Protein AF-A0A3G5UJP7-F1 (afdb_monomer_lite)

Foldseek 3Di:
DFLPPPDPDLDQLLVLLVVLLVVLVVQAPPQASVLLLVVLLVVLCVVLVVLCVVLVVLVVCCVPQAVVCLLAPPALVSNVVNLVSVCVSPPLVVVVVSVCVVLCPPCLLVVLVVLLVQLLVADLSVLSVVQDDDPDVVVVLSVSLCVLCVQLVVLSVQLVVLVVVLVVLLVVVPVVDDPVVSVVLSSQLSVQSNVDSPDDDCCVVCVVVHDPSSSVNVVSSVSSVVSVVSNSVSCVVSSVSSSSSSSSSSSRSVSVSQSSSQVVQVVVQKGWDHADSVNSDTDMAGDPVVLVVLLVVLVVLLVVLLVCVVVVVLVVSLVSLVVQLVVCVVDVNQQQRAHPPQAGSNRSSLQSNLSSLLSVLVVVVVPPLVSSLVSVLVSLVPRQADDAQVSCVVSVHDGPLLSLLVSCLSCVVPPVSLVSLLVSVVSHVVCVVVVVHHGPRDDPDCDLSNLVSQLSQVCCCPVVVDHDPSCVVCVPPDRDLVSLVVSLVSSCVRRHDDPSNVSSVVVNVVVVVVVVVVVVVVVVVVVVPDPVCVPVVVVVVVVVVVVVVVVVVVVVPDDDDPDDDPDDDDDDDDDDDDDDDDDDDDDDDFDWDPDPDDDDDPDFPDAQADTGPVSVLVQVQCCLPPVGNRPDHPVQAFDFPVVCCVVRNAFPDWADFPDPPPQFFGWTHHHQKIFTDDPGGGFKIKGFDWAFLVVVCVRHNQAPDWDQDPVATWRWHDDVQKIKTFHDDPRIGTMIMIGGDD

pLDDT: mean 77.16, std 19.23, range [21.34, 97.5]

Structure (mmCIF, N/CA/C/O backbone):
data_AF-A0A3G5UJP7-F1
#
_entry.id   AF-A0A3G5UJP7-F1
#
loop_
_atom_site.group_PDB
_atom_site.id
_atom_site.type_symbol
_atom_site.label_atom_id
_atom_site.label_alt_id
_atom_site.label_comp_id
_atom_site.label_asym_id
_atom_site.label_entity_id
_atom_site.label_seq_id
_atom_site.pdbx_PDB_ins_code
_atom_site.Cartn_x
_atom_site.Cartn_y
_atom_site.Cartn_z
_atom_site.occupancy
_atom_site.B_iso_or_equiv
_atom_site.auth_seq_id
_atom_site.auth_comp_id
_atom_site.auth_asym_id
_atom_site.auth_atom_id
_atom_site.pdbx_PDB_model_num
ATOM 1 N N . MET A 1 1 ? -9.154 10.946 -21.860 1.00 36.97 1 MET A N 1
ATOM 2 C CA . MET A 1 1 ? -8.389 12.064 -22.450 1.00 36.97 1 MET A CA 1
ATOM 3 C C . MET A 1 1 ? -6.929 11.775 -22.197 1.00 36.97 1 MET A C 1
ATOM 5 O O . MET A 1 1 ? -6.575 11.535 -21.051 1.00 36.97 1 MET A O 1
ATOM 9 N N . SER A 1 2 ? -6.155 11.665 -23.269 1.00 40.59 2 SER A N 1
ATOM 10 C CA . SER A 1 2 ? -4.794 11.137 -23.263 1.00 40.59 2 SER A CA 1
ATOM 11 C C . SER A 1 2 ? -3.835 12.042 -22.479 1.00 40.59 2 SER A C 1
ATOM 13 O O . SER A 1 2 ? -3.709 13.218 -22.797 1.00 40.59 2 SER A O 1
ATOM 15 N N . TYR A 1 3 ? -3.164 11.484 -21.466 1.00 52.25 3 TYR A N 1
ATOM 16 C CA . TYR A 1 3 ? -1.983 12.086 -20.825 1.00 52.25 3 TYR A CA 1
ATOM 17 C C . TYR A 1 3 ? -0.753 12.060 -21.745 1.00 52.25 3 TYR A C 1
ATOM 19 O O . TYR A 1 3 ? 0.245 12.724 -21.491 1.00 52.25 3 TYR A O 1
ATOM 27 N N . ILE A 1 4 ? -0.841 11.305 -22.840 1.00 52.66 4 ILE A N 1
ATOM 28 C CA . ILE A 1 4 ? 0.135 11.327 -23.916 1.00 52.66 4 ILE A CA 1
ATOM 29 C C . ILE A 1 4 ? -0.215 12.549 -24.757 1.00 52.66 4 ILE A C 1
ATOM 31 O O . ILE A 1 4 ? -1.255 12.554 -25.426 1.00 52.66 4 ILE A O 1
ATOM 35 N N . LYS A 1 5 ? 0.618 13.591 -24.691 1.00 50.56 5 LYS A N 1
ATOM 36 C CA . LYS A 1 5 ? 0.538 14.703 -25.637 1.00 50.56 5 LYS A CA 1
ATOM 37 C C . LYS A 1 5 ? 0.685 14.122 -27.042 1.00 50.56 5 LYS A C 1
ATOM 39 O O . LYS A 1 5 ? 1.743 13.622 -27.410 1.00 50.56 5 LYS A O 1
ATOM 44 N N . GLU A 1 6 ? -0.378 14.186 -27.833 1.00 42.09 6 GLU A N 1
ATOM 45 C CA . GLU A 1 6 ? -0.296 14.015 -29.281 1.00 42.09 6 GLU A CA 1
ATOM 46 C C . GLU A 1 6 ? 0.329 15.285 -29.864 1.00 42.09 6 GLU A C 1
ATOM 48 O O . GLU A 1 6 ? -0.360 16.146 -30.400 1.00 42.09 6 GLU A O 1
ATOM 53 N N . LYS A 1 7 ? 1.638 15.459 -29.675 1.00 43.03 7 LYS A N 1
ATOM 54 C CA . LYS A 1 7 ? 2.409 16.445 -30.430 1.00 43.03 7 LYS A CA 1
ATOM 55 C C . LYS A 1 7 ? 3.113 15.735 -31.584 1.00 43.03 7 LYS A C 1
ATOM 57 O O . LYS A 1 7 ? 3.633 14.635 -31.422 1.00 43.03 7 LYS A O 1
ATOM 62 N N . GLU A 1 8 ? 3.062 16.357 -32.759 1.00 39.47 8 GLU A N 1
ATOM 63 C CA . GLU A 1 8 ? 3.557 15.824 -34.037 1.00 39.47 8 GLU A CA 1
ATOM 64 C C . GLU A 1 8 ? 5.088 15.890 -34.193 1.00 39.47 8 GLU A C 1
ATOM 66 O O . GLU A 1 8 ? 5.622 15.351 -35.159 1.00 39.47 8 GLU A O 1
ATOM 71 N N . GLN A 1 9 ? 5.815 16.505 -33.253 1.00 40.78 9 GLN A N 1
ATOM 72 C CA . GLN A 1 9 ? 7.279 16.554 -33.261 1.00 40.78 9 GLN A CA 1
ATOM 73 C C . GLN A 1 9 ? 7.888 15.679 -32.165 1.00 40.78 9 GLN A C 1
ATOM 75 O O . GLN A 1 9 ? 7.304 15.489 -31.100 1.00 40.78 9 GLN A O 1
ATOM 80 N N . ALA A 1 10 ? 9.068 15.130 -32.471 1.00 46.03 10 ALA A N 1
ATOM 81 C CA . ALA A 1 10 ? 9.888 14.336 -31.567 1.00 46.03 10 ALA A CA 1
ATOM 82 C C . ALA A 1 10 ? 10.402 15.214 -30.414 1.00 46.03 10 ALA A C 1
ATOM 84 O O . ALA A 1 10 ? 11.519 15.724 -30.457 1.00 46.03 10 ALA A O 1
ATOM 85 N N . ASP A 1 11 ? 9.560 15.423 -29.405 1.00 58.44 11 ASP A N 1
ATOM 86 C CA . ASP A 1 11 ? 9.975 16.048 -28.156 1.00 58.44 11 ASP A CA 1
ATOM 87 C C . ASP A 1 11 ? 11.022 15.143 -27.480 1.00 58.44 11 ASP A C 1
ATOM 89 O O . ASP A 1 11 ? 10.923 13.910 -27.495 1.00 58.44 11 ASP A O 1
ATOM 93 N N . ASN A 1 12 ? 12.048 15.763 -26.897 1.00 76.31 12 ASN A N 1
ATOM 94 C CA . ASN A 1 12 ? 13.096 15.077 -26.150 1.00 76.31 12 ASN A CA 1
ATOM 95 C C . ASN A 1 12 ? 12.452 14.183 -25.063 1.00 76.31 12 ASN A C 1
ATOM 97 O O . ASN A 1 12 ? 11.750 14.715 -24.197 1.00 76.31 12 ASN A O 1
ATOM 101 N N . PRO A 1 13 ? 12.686 12.852 -25.051 1.00 75.88 13 PRO A N 1
ATOM 102 C CA . PRO A 1 13 ? 12.074 11.942 -24.079 1.00 75.88 13 PRO A CA 1
ATOM 103 C C . PRO A 1 13 ? 12.293 12.354 -22.620 1.00 75.88 13 PRO A C 1
ATOM 105 O O . PRO A 1 13 ? 11.425 12.127 -21.778 1.00 75.88 13 PRO A O 1
ATOM 108 N N . VAL A 1 14 ? 13.430 12.994 -22.324 1.00 84.62 14 VAL A N 1
ATOM 109 C CA . VAL A 1 14 ? 13.750 13.527 -20.992 1.00 84.62 14 VAL A CA 1
ATOM 110 C C . VAL A 1 14 ? 12.795 14.658 -20.614 1.00 84.62 14 VAL A C 1
ATOM 112 O O . VAL A 1 14 ? 12.270 14.683 -19.504 1.00 84.62 14 VAL A O 1
ATOM 115 N N . GLU A 1 15 ? 12.534 15.581 -21.537 1.00 86.06 15 GLU A N 1
ATOM 116 C CA . GLU A 1 15 ? 11.641 16.716 -21.305 1.00 86.06 15 GLU A CA 1
ATOM 117 C C . GLU A 1 15 ? 10.196 16.245 -21.112 1.00 86.06 15 GLU A C 1
ATOM 119 O O . GLU A 1 15 ? 9.539 16.643 -20.148 1.00 86.06 15 GLU A O 1
ATOM 124 N N . LEU A 1 16 ? 9.735 15.316 -21.957 1.00 83.38 16 LEU A N 1
ATOM 125 C CA . LEU A 1 16 ? 8.418 14.690 -21.823 1.00 83.38 16 LEU A CA 1
ATOM 126 C C . LEU A 1 16 ? 8.251 13.975 -20.478 1.00 83.38 16 LEU A C 1
ATOM 128 O O . LEU A 1 16 ? 7.204 14.098 -19.832 1.00 83.38 16 LEU A O 1
ATOM 132 N N . TYR A 1 17 ? 9.276 13.238 -20.043 1.00 88.12 17 TYR A N 1
ATOM 133 C CA . TYR A 1 17 ? 9.275 12.558 -18.752 1.00 88.12 17 TYR A CA 1
ATOM 134 C C . TYR A 1 17 ? 9.168 13.554 -17.591 1.00 88.12 17 TYR A C 1
ATOM 136 O O . TYR A 1 17 ? 8.266 13.431 -16.759 1.00 88.12 17 TYR A O 1
ATOM 144 N N . LEU A 1 18 ? 10.030 14.575 -17.568 1.00 89.56 18 LEU A N 1
ATOM 145 C CA . LEU A 1 18 ? 10.060 15.588 -16.510 1.00 89.56 18 LEU A CA 1
ATOM 146 C C . LEU A 1 18 ? 8.768 16.410 -16.451 1.00 89.56 18 LEU A C 1
ATOM 148 O O . LEU A 1 18 ? 8.257 16.673 -15.360 1.00 89.56 18 LEU A O 1
ATOM 152 N N . GLU A 1 19 ? 8.205 16.786 -17.600 1.00 87.94 19 GLU A N 1
ATOM 153 C CA . GLU A 1 19 ? 6.938 17.515 -17.645 1.00 87.94 19 GLU A CA 1
ATOM 154 C C . GLU A 1 19 ? 5.785 16.655 -17.111 1.00 87.94 19 GLU A C 1
ATOM 156 O O . GLU A 1 19 ? 4.976 17.118 -16.304 1.00 87.94 19 GLU A O 1
ATOM 161 N N . THR A 1 20 ? 5.729 15.384 -17.512 1.00 86.75 20 THR A N 1
ATOM 162 C CA . THR A 1 20 ? 4.691 14.450 -17.050 1.00 86.75 20 THR A CA 1
ATOM 163 C C . THR A 1 20 ? 4.806 14.200 -15.551 1.00 86.75 20 THR A C 1
ATOM 165 O O . THR A 1 20 ? 3.795 14.224 -14.847 1.00 86.75 20 THR A O 1
ATOM 168 N N . LYS A 1 21 ? 6.034 14.036 -15.045 1.00 91.06 21 LYS A N 1
ATOM 169 C CA . LYS A 1 21 ? 6.319 13.940 -13.611 1.00 91.06 21 LYS A CA 1
ATOM 170 C C . LYS A 1 21 ? 5.819 15.182 -12.878 1.00 91.06 21 LYS A C 1
ATOM 172 O O . LYS A 1 21 ? 5.058 15.059 -11.925 1.00 91.06 21 LYS A O 1
ATOM 177 N N . LYS A 1 22 ? 6.149 16.386 -13.351 1.00 90.62 22 LYS A N 1
ATOM 178 C CA . LYS A 1 22 ? 5.660 17.634 -12.744 1.00 90.62 22 LYS A CA 1
ATOM 179 C C . LYS A 1 22 ? 4.128 17.677 -12.674 1.00 90.62 22 LYS A C 1
ATOM 181 O O . LYS A 1 22 ? 3.570 17.927 -11.608 1.00 90.62 22 LYS A O 1
ATOM 186 N N . GLN A 1 23 ? 3.444 17.358 -13.773 1.00 88.44 23 GLN A N 1
ATOM 187 C CA . GLN A 1 23 ? 1.977 17.328 -13.812 1.00 88.44 23 GLN A CA 1
ATOM 188 C C . GLN A 1 23 ? 1.370 16.288 -12.859 1.00 88.44 23 GLN A C 1
ATOM 190 O O . GLN A 1 23 ? 0.260 16.489 -12.363 1.00 88.44 23 GLN A O 1
ATOM 195 N N . LEU A 1 24 ? 2.066 15.174 -12.615 1.00 92.69 24 LEU A N 1
ATOM 196 C CA . LEU A 1 24 ? 1.650 14.150 -11.660 1.00 92.69 24 LEU A CA 1
ATOM 197 C C . LEU A 1 24 ? 1.632 14.711 -10.232 1.00 92.69 24 LEU A C 1
ATOM 199 O O . LEU A 1 24 ? 0.607 14.619 -9.553 1.00 92.69 24 LEU A O 1
ATOM 203 N N . TYR A 1 25 ? 2.728 15.353 -9.817 1.00 93.12 25 TYR A N 1
ATOM 204 C CA . TYR A 1 25 ? 2.878 15.962 -8.490 1.00 93.12 25 TYR A CA 1
ATOM 205 C C . TYR A 1 25 ? 1.955 17.169 -8.264 1.00 93.12 25 TYR A C 1
ATOM 207 O O . TYR A 1 25 ? 1.571 17.443 -7.131 1.00 93.12 25 TYR A O 1
ATOM 215 N N . GLU A 1 26 ? 1.551 17.874 -9.322 1.00 91.56 26 GLU A N 1
ATOM 216 C CA . GLU A 1 26 ? 0.573 18.967 -9.227 1.00 91.56 26 GLU A CA 1
ATOM 217 C C . GLU A 1 26 ? -0.871 18.471 -9.030 1.00 91.56 26 GLU A C 1
ATOM 219 O O . GLU A 1 26 ? -1.713 19.191 -8.489 1.00 91.56 26 GLU A O 1
ATOM 224 N N . GLN A 1 27 ? -1.197 17.258 -9.489 1.00 91.31 27 GLN A N 1
ATOM 225 C CA . GLN A 1 27 ? -2.586 16.776 -9.553 1.00 91.31 27 GLN A CA 1
ATOM 226 C C . GLN A 1 27 ? -2.924 15.682 -8.533 1.00 91.31 27 GLN A C 1
ATOM 228 O O . GLN A 1 27 ? -4.111 15.488 -8.215 1.00 91.31 27 GLN A O 1
ATOM 233 N N . LEU A 1 28 ? -1.913 14.989 -8.009 1.00 93.00 28 LEU A N 1
ATOM 234 C CA . LEU A 1 28 ? -2.023 13.941 -6.996 1.00 93.00 28 LEU A CA 1
ATOM 235 C C . LEU A 1 28 ? -1.376 14.380 -5.675 1.00 93.00 28 LEU A C 1
ATOM 237 O O . LEU A 1 28 ? -0.660 15.374 -5.610 1.00 93.00 28 LEU A O 1
ATOM 241 N N . THR A 1 29 ? -1.653 13.646 -4.600 1.00 89.75 29 THR A N 1
ATOM 242 C CA . THR A 1 29 ? -0.931 13.811 -3.333 1.00 89.75 29 THR A CA 1
ATOM 243 C C . THR A 1 29 ? 0.510 13.318 -3.486 1.00 89.75 29 THR A C 1
ATOM 245 O O . THR A 1 29 ? 0.772 12.421 -4.288 1.00 89.75 29 THR A O 1
ATOM 248 N N . HIS A 1 30 ? 1.439 13.889 -2.711 1.00 90.62 30 HIS A N 1
ATOM 249 C CA . HIS A 1 30 ? 2.875 13.596 -2.820 1.00 90.62 30 HIS A CA 1
ATOM 250 C C . HIS A 1 30 ? 3.168 12.088 -2.770 1.00 90.62 30 HIS A C 1
ATOM 252 O O . HIS A 1 30 ? 3.723 11.555 -3.722 1.00 90.62 30 HIS A O 1
ATOM 258 N N . ASN A 1 31 ? 2.661 11.395 -1.744 1.00 85.31 31 ASN A N 1
ATOM 259 C CA . ASN A 1 31 ? 2.848 9.950 -1.557 1.00 85.31 31 ASN A CA 1
ATOM 260 C C . ASN A 1 31 ? 2.341 9.114 -2.745 1.00 85.31 31 ASN A C 1
ATOM 262 O O . ASN A 1 31 ? 2.889 8.064 -3.057 1.00 85.31 31 ASN A O 1
ATOM 266 N N . VAL A 1 32 ? 1.257 9.545 -3.397 1.00 91.69 32 VAL A N 1
ATOM 267 C CA . VAL A 1 32 ? 0.685 8.819 -4.540 1.00 91.69 32 VAL A CA 1
ATOM 268 C C . VAL A 1 32 ? 1.512 9.070 -5.798 1.00 91.69 32 VAL A C 1
ATOM 270 O O . VAL A 1 32 ? 1.748 8.138 -6.560 1.00 91.69 32 VAL A O 1
ATOM 273 N N . ALA A 1 33 ? 1.952 10.311 -6.024 1.00 93.88 33 ALA A N 1
ATOM 274 C CA . ALA A 1 33 ? 2.824 10.642 -7.148 1.00 93.88 33 ALA A CA 1
ATOM 275 C C . ALA A 1 33 ? 4.177 9.918 -7.042 1.00 93.88 33 ALA A C 1
ATOM 277 O O . ALA A 1 33 ? 4.633 9.335 -8.024 1.00 93.88 33 ALA A O 1
ATOM 278 N N . GLU A 1 34 ? 4.759 9.895 -5.844 1.00 93.12 34 GLU A N 1
ATOM 279 C CA . GLU A 1 34 ? 6.024 9.227 -5.535 1.00 93.12 34 GLU A CA 1
ATOM 280 C C . GLU A 1 34 ? 5.953 7.704 -5.714 1.00 93.12 34 GLU A C 1
ATOM 282 O O . GLU A 1 34 ? 6.851 7.124 -6.321 1.00 93.12 34 GLU A O 1
ATOM 287 N N . GLU A 1 35 ? 4.875 7.049 -5.268 1.00 92.62 35 GLU A N 1
ATOM 288 C CA . GLU A 1 35 ? 4.684 5.607 -5.492 1.00 92.62 35 GLU A CA 1
ATOM 289 C C . GLU A 1 35 ? 4.589 5.275 -6.990 1.00 92.62 35 GLU A C 1
ATOM 291 O O . GLU A 1 35 ? 5.183 4.302 -7.455 1.00 92.62 35 GLU A O 1
ATOM 296 N N . ILE A 1 36 ? 3.863 6.084 -7.775 1.00 94.31 36 ILE A N 1
ATOM 297 C CA . ILE A 1 36 ? 3.756 5.887 -9.230 1.00 94.31 36 ILE A CA 1
ATOM 298 C C . ILE A 1 36 ? 5.125 6.057 -9.891 1.00 94.31 36 ILE A C 1
ATOM 300 O O . ILE A 1 36 ? 5.496 5.236 -10.731 1.00 94.31 36 ILE A O 1
ATOM 304 N N . GLU A 1 37 ? 5.871 7.101 -9.526 1.00 93.69 37 GLU A N 1
ATOM 305 C CA . GLU A 1 37 ? 7.225 7.316 -10.032 1.00 93.69 37 GLU A CA 1
ATOM 306 C C . GLU A 1 37 ? 8.136 6.137 -9.679 1.00 93.69 37 GLU A C 1
ATOM 308 O O . GLU A 1 37 ? 8.733 5.538 -10.571 1.00 93.69 37 GLU A O 1
ATOM 313 N N . SER A 1 38 ? 8.177 5.745 -8.407 1.00 92.44 38 SER A N 1
ATOM 314 C CA . SER A 1 38 ? 9.008 4.644 -7.909 1.00 92.44 38 SER A CA 1
ATOM 315 C C . SER A 1 38 ? 8.676 3.321 -8.599 1.00 92.44 38 SER A C 1
ATOM 317 O O . SER A 1 38 ? 9.565 2.554 -8.980 1.00 92.44 38 SER A O 1
ATOM 319 N N . PHE A 1 39 ? 7.388 3.055 -8.824 1.00 92.69 39 PHE A N 1
ATOM 320 C CA . PHE A 1 39 ? 6.937 1.895 -9.580 1.00 92.69 39 PHE A CA 1
ATOM 321 C C . PHE A 1 39 ? 7.443 1.925 -11.029 1.00 92.69 39 PHE A C 1
ATOM 323 O O . PHE A 1 39 ? 7.969 0.918 -11.510 1.00 92.69 39 PHE A O 1
ATOM 330 N N . VAL A 1 40 ? 7.311 3.065 -11.715 1.00 92.94 40 VAL A N 1
ATOM 331 C CA . VAL A 1 40 ? 7.764 3.250 -13.103 1.00 92.94 40 VAL A CA 1
ATOM 332 C C . VAL A 1 40 ? 9.280 3.116 -13.216 1.00 92.94 40 VAL A C 1
ATOM 334 O O . VAL A 1 40 ? 9.757 2.424 -14.117 1.00 92.94 40 VAL A O 1
ATOM 337 N N . GLU A 1 41 ? 10.027 3.722 -12.294 1.00 92.25 41 GLU A N 1
ATOM 338 C CA . GLU A 1 41 ? 11.483 3.622 -12.211 1.00 92.25 41 GLU A CA 1
ATOM 339 C C . GLU A 1 41 ? 11.917 2.163 -12.084 1.00 92.25 41 GLU A C 1
ATOM 341 O O . GLU A 1 41 ? 12.683 1.665 -12.908 1.00 92.25 41 GLU A O 1
ATOM 346 N N . ARG A 1 42 ? 11.334 1.430 -11.132 1.00 91.81 42 ARG A N 1
ATOM 347 C CA . ARG A 1 42 ? 11.644 0.017 -10.896 1.00 91.81 42 ARG A CA 1
ATOM 348 C C . ARG A 1 42 ? 11.300 -0.881 -12.086 1.00 91.81 42 ARG A C 1
ATOM 350 O O . ARG A 1 42 ? 12.090 -1.754 -12.441 1.00 91.81 42 ARG A O 1
ATOM 357 N N . VAL A 1 43 ? 10.130 -0.698 -12.705 1.00 87.81 43 VAL A N 1
ATOM 358 C CA . VAL A 1 43 ? 9.717 -1.489 -13.881 1.00 87.81 43 VAL A CA 1
ATOM 359 C C . VAL A 1 43 ? 10.596 -1.169 -15.093 1.00 87.81 43 VAL A C 1
ATOM 361 O O . VAL A 1 43 ? 10.947 -2.075 -15.852 1.00 87.81 43 VAL A O 1
ATOM 364 N N . GLY A 1 44 ? 10.968 0.101 -15.271 1.00 89.50 44 GLY A N 1
ATOM 365 C CA . GLY A 1 44 ? 11.921 0.534 -16.288 1.00 89.50 44 GLY A CA 1
ATOM 366 C C . GLY A 1 44 ? 13.299 -0.086 -16.079 1.00 89.50 44 GLY A C 1
ATOM 367 O O . GLY A 1 44 ? 13.836 -0.697 -17.001 1.00 89.50 44 GLY A O 1
ATOM 368 N N . GLU A 1 45 ? 13.842 0.004 -14.866 1.00 90.94 45 GLU A N 1
ATOM 369 C CA . GLU A 1 45 ? 15.159 -0.538 -14.533 1.00 90.94 45 GLU A CA 1
ATOM 370 C C . GLU A 1 45 ? 15.210 -2.052 -14.739 1.00 90.94 45 GLU A C 1
ATOM 372 O O . GLU A 1 45 ? 16.086 -2.547 -15.438 1.00 90.94 45 GLU A O 1
ATOM 377 N N . ALA A 1 46 ? 14.212 -2.792 -14.250 1.00 88.25 46 ALA A N 1
ATOM 378 C CA . ALA A 1 46 ? 14.170 -4.246 -14.386 1.00 88.25 46 ALA A CA 1
ATOM 379 C C . ALA A 1 46 ? 14.128 -4.725 -15.851 1.00 88.25 46 ALA A C 1
ATOM 381 O O . ALA A 1 46 ? 14.679 -5.780 -16.176 1.00 88.25 46 ALA A O 1
ATOM 382 N N . LEU A 1 47 ? 13.462 -3.984 -16.746 1.00 89.06 47 LEU A N 1
ATOM 383 C CA . LEU A 1 47 ? 13.440 -4.311 -18.174 1.00 89.06 47 LEU A CA 1
ATOM 384 C C . LEU A 1 47 ? 14.803 -4.041 -18.822 1.00 89.06 47 LEU A C 1
ATOM 386 O O . LEU A 1 47 ? 15.324 -4.898 -19.537 1.00 89.06 47 LEU A O 1
ATOM 390 N N . PHE A 1 48 ? 15.375 -2.862 -18.573 1.00 91.94 48 PHE A N 1
ATOM 391 C CA . PHE A 1 48 ? 16.616 -2.442 -19.218 1.00 91.94 48 PHE A CA 1
ATOM 392 C C . PHE A 1 48 ? 17.848 -3.118 -18.636 1.00 91.94 48 PHE A C 1
ATOM 394 O O . PHE A 1 48 ? 18.788 -3.347 -19.387 1.00 91.94 48 PHE A O 1
ATOM 401 N N . GLN A 1 49 ? 17.826 -3.531 -17.373 1.00 91.00 49 GLN A N 1
ATOM 402 C CA . GLN A 1 49 ? 18.868 -4.364 -16.788 1.00 91.00 49 GLN A CA 1
ATOM 403 C C . GLN A 1 49 ? 18.986 -5.697 -17.540 1.00 91.00 49 GLN A C 1
ATOM 405 O O . GLN A 1 49 ? 20.081 -6.076 -17.932 1.00 91.00 49 GLN A O 1
ATOM 410 N N . LYS A 1 50 ? 17.868 -6.366 -17.861 1.00 88.69 50 LYS A N 1
ATOM 411 C CA . LYS A 1 50 ? 17.890 -7.613 -18.655 1.00 88.69 50 LYS A CA 1
ATOM 412 C C . LYS A 1 50 ? 18.450 -7.411 -20.066 1.00 88.69 50 LYS A C 1
ATOM 414 O O . LYS A 1 50 ? 19.105 -8.300 -20.606 1.00 88.69 50 LYS A O 1
ATOM 419 N N . ILE A 1 51 ? 18.166 -6.258 -20.676 1.00 89.81 51 ILE A N 1
ATOM 420 C CA . ILE A 1 51 ? 18.712 -5.888 -21.990 1.00 89.81 51 ILE A CA 1
ATOM 421 C C . ILE A 1 51 ? 20.223 -5.643 -21.877 1.00 89.81 51 ILE A C 1
ATOM 423 O O . ILE A 1 51 ? 20.991 -6.210 -22.655 1.00 89.81 51 ILE A O 1
ATOM 427 N N . HIS A 1 52 ? 20.648 -4.865 -20.879 1.00 89.62 52 HIS A N 1
ATOM 428 C CA . HIS A 1 52 ? 22.052 -4.574 -20.605 1.00 89.62 52 HIS A CA 1
ATOM 429 C C . HIS A 1 52 ? 22.846 -5.843 -20.307 1.00 89.62 52 HIS A C 1
ATOM 431 O O . HIS A 1 52 ? 23.865 -6.058 -20.945 1.00 89.62 52 HIS A O 1
ATOM 437 N N . GLU A 1 53 ? 22.357 -6.737 -19.446 1.00 87.88 53 GLU A N 1
ATOM 438 C CA . GLU A 1 53 ? 23.020 -8.007 -19.119 1.00 87.88 53 GLU A CA 1
ATOM 439 C C . GLU A 1 53 ? 23.291 -8.863 -20.371 1.00 87.88 53 GLU A C 1
ATOM 441 O O . GLU A 1 53 ? 24.361 -9.463 -20.496 1.00 87.88 53 GLU A O 1
ATOM 446 N N . SER A 1 54 ? 22.357 -8.894 -21.332 1.00 83.06 54 SER A N 1
ATOM 447 C CA . SER A 1 54 ? 22.544 -9.601 -22.610 1.00 83.06 54 SER A CA 1
ATOM 448 C C . SER A 1 54 ? 23.665 -8.979 -23.453 1.00 83.06 54 SER A C 1
ATOM 450 O O . SER A 1 54 ? 24.524 -9.691 -23.978 1.00 83.06 54 SER A O 1
ATOM 452 N N . ILE A 1 55 ? 23.674 -7.650 -23.564 1.00 89.38 55 ILE A N 1
ATOM 453 C CA . ILE A 1 55 ? 24.617 -6.897 -24.402 1.00 89.38 55 ILE A CA 1
ATOM 454 C C . ILE A 1 55 ? 26.009 -6.847 -23.765 1.00 89.38 55 ILE A C 1
ATOM 456 O O . ILE A 1 55 ? 27.010 -7.084 -24.442 1.00 89.38 55 ILE A O 1
ATOM 460 N N . GLU A 1 56 ? 26.092 -6.567 -22.465 1.00 88.44 56 GLU A N 1
ATOM 461 C CA . GLU A 1 56 ? 27.338 -6.511 -21.704 1.00 88.44 56 GLU A CA 1
ATOM 462 C C . GLU A 1 56 ? 28.045 -7.854 -21.689 1.00 88.44 56 GLU A C 1
ATOM 464 O O . GLU A 1 56 ? 29.262 -7.889 -21.842 1.00 88.44 56 GLU A O 1
ATOM 469 N N . LYS A 1 57 ? 27.306 -8.965 -21.589 1.00 89.25 57 LYS A N 1
ATOM 470 C CA . LYS A 1 57 ? 27.900 -10.299 -21.689 1.00 89.25 57 LYS A CA 1
ATOM 471 C C . LYS A 1 57 ? 28.660 -10.470 -23.006 1.00 89.25 57 LYS A C 1
ATOM 473 O O . LYS A 1 57 ? 29.820 -10.876 -22.981 1.00 89.25 57 LYS A O 1
ATOM 478 N N . ARG A 1 58 ? 28.049 -10.118 -24.145 1.00 91.19 58 ARG A N 1
ATOM 479 C CA . ARG A 1 58 ? 28.723 -10.152 -25.455 1.00 91.19 58 ARG A CA 1
ATOM 480 C C . ARG A 1 58 ? 29.896 -9.173 -25.502 1.00 91.19 58 ARG A C 1
ATOM 482 O O . ARG A 1 58 ? 30.973 -9.544 -25.953 1.00 91.19 58 ARG A O 1
ATOM 489 N N . ASN A 1 59 ? 29.701 -7.939 -25.046 1.00 89.31 59 ASN A N 1
ATOM 490 C CA . ASN A 1 59 ? 30.733 -6.903 -25.101 1.00 89.31 59 ASN A CA 1
ATOM 491 C C . ASN A 1 59 ? 31.947 -7.246 -24.230 1.00 89.31 59 ASN A C 1
ATOM 493 O O . ASN A 1 59 ? 33.074 -6.993 -24.642 1.00 89.31 59 ASN A O 1
ATOM 497 N N . LYS A 1 60 ? 31.740 -7.884 -23.076 1.00 90.06 60 LYS A N 1
ATOM 498 C CA . LYS A 1 60 ? 32.814 -8.402 -22.230 1.00 90.06 60 LYS A CA 1
ATOM 499 C C . LYS A 1 60 ? 33.587 -9.519 -22.929 1.00 90.06 60 LYS A C 1
ATOM 501 O O . LYS A 1 60 ? 34.810 -9.490 -22.920 1.00 90.06 60 LYS A O 1
ATOM 506 N N . MET A 1 61 ? 32.893 -10.453 -23.585 1.00 91.88 61 MET A N 1
ATOM 507 C CA . MET A 1 61 ? 33.545 -11.499 -24.384 1.00 91.88 61 MET A CA 1
ATOM 508 C C . MET A 1 61 ? 34.337 -10.906 -25.556 1.00 91.88 61 MET A C 1
ATOM 510 O O . MET A 1 61 ? 35.453 -11.335 -25.817 1.00 91.88 61 MET A O 1
ATOM 514 N N . LEU A 1 62 ? 33.806 -9.887 -26.237 1.00 89.06 62 LEU A N 1
ATOM 515 C CA . LEU A 1 62 ? 34.541 -9.165 -27.279 1.00 89.06 62 LEU A CA 1
ATOM 516 C C . LEU A 1 62 ? 35.780 -8.462 -26.714 1.00 89.06 62 LEU A C 1
ATOM 518 O O . LEU A 1 62 ? 36.854 -8.547 -27.295 1.00 89.06 62 LEU A O 1
ATOM 522 N N . GLU A 1 63 ? 35.671 -7.806 -25.567 1.00 87.56 63 GLU A N 1
ATOM 523 C CA . GLU A 1 63 ? 36.805 -7.123 -24.948 1.00 87.56 63 GLU A CA 1
ATOM 524 C C . GLU A 1 63 ? 37.901 -8.104 -24.497 1.00 87.56 63 GLU A C 1
ATOM 526 O O . GLU A 1 63 ? 39.079 -7.909 -24.796 1.00 87.56 63 GLU A O 1
ATOM 531 N N . GLU A 1 64 ? 37.524 -9.172 -23.793 1.00 89.94 64 GLU A N 1
ATOM 532 C CA . GLU A 1 64 ? 38.456 -10.122 -23.174 1.00 89.94 64 GLU A CA 1
ATOM 533 C C . GLU A 1 64 ? 39.021 -11.150 -24.160 1.00 89.94 64 GLU A C 1
ATOM 535 O O . GLU A 1 64 ? 40.203 -11.477 -24.079 1.00 89.94 64 GLU A O 1
ATOM 540 N N . GLU A 1 65 ? 38.208 -11.649 -25.094 1.00 90.19 65 GLU A N 1
ATOM 541 C CA . GLU A 1 65 ? 38.588 -12.742 -26.000 1.00 90.19 65 GLU A CA 1
ATOM 542 C C . GLU A 1 65 ? 39.043 -12.248 -27.381 1.00 90.19 65 GLU A C 1
ATOM 544 O O . GLU A 1 65 ? 39.625 -13.019 -28.145 1.00 90.19 65 GLU A O 1
ATOM 549 N N . VAL A 1 66 ? 38.765 -10.983 -27.728 1.00 86.44 66 VAL A N 1
ATOM 550 C CA . VAL A 1 66 ? 39.041 -10.427 -29.061 1.00 86.44 66 VAL A CA 1
ATOM 551 C C . VAL A 1 66 ? 39.896 -9.165 -28.973 1.00 86.44 66 VAL A C 1
ATOM 553 O O . VAL A 1 66 ? 41.040 -9.193 -29.413 1.00 86.44 66 VAL A O 1
ATOM 556 N N . PHE A 1 67 ? 39.400 -8.063 -28.406 1.00 83.19 67 PHE A N 1
ATOM 557 C CA . PHE A 1 67 ? 40.077 -6.766 -28.502 1.00 83.19 67 PHE A CA 1
ATOM 558 C C . PHE A 1 67 ? 41.380 -6.691 -27.699 1.00 83.19 67 PHE A C 1
ATOM 560 O O . PHE A 1 67 ? 42.396 -6.288 -28.266 1.00 83.19 67 PHE A O 1
ATOM 567 N N . LYS A 1 68 ? 41.404 -7.123 -26.428 1.00 82.44 68 LYS A N 1
ATOM 568 C CA . LYS A 1 68 ? 42.644 -7.141 -25.627 1.00 82.44 68 LYS A CA 1
ATOM 569 C C . LYS A 1 68 ? 43.715 -8.061 -26.228 1.00 82.44 68 LYS A C 1
ATOM 571 O O . LYS A 1 68 ? 44.839 -7.592 -26.406 1.00 82.44 68 LYS A O 1
ATOM 576 N N . PRO A 1 69 ? 43.416 -9.322 -26.605 1.00 80.12 69 PRO A N 1
ATOM 577 C CA . PRO A 1 69 ? 44.420 -10.192 -27.214 1.00 80.12 69 PRO A CA 1
ATOM 578 C C . PRO A 1 69 ? 44.870 -9.732 -28.610 1.00 80.12 69 PRO A C 1
ATOM 580 O O . PRO A 1 69 ? 46.008 -9.985 -29.002 1.00 80.12 69 PRO A O 1
ATOM 583 N N . LEU A 1 70 ? 44.016 -9.019 -29.359 1.00 72.38 70 LEU A N 1
ATOM 584 C CA . LEU A 1 70 ? 44.381 -8.438 -30.658 1.00 72.38 70 LEU A CA 1
ATOM 585 C C . LEU A 1 70 ? 45.407 -7.303 -30.558 1.00 72.38 70 LEU A C 1
ATOM 587 O O . LEU A 1 70 ? 46.088 -7.050 -31.549 1.00 72.38 70 LEU A O 1
ATOM 591 N N . GLN A 1 71 ? 45.543 -6.631 -29.408 1.00 70.62 71 GLN A N 1
ATOM 592 C CA . GLN A 1 71 ? 46.544 -5.570 -29.232 1.00 70.62 71 GLN A CA 1
ATOM 593 C C . GLN A 1 71 ? 47.980 -6.114 -29.278 1.00 70.62 71 GLN A C 1
ATOM 595 O O . GLN A 1 71 ? 48.865 -5.424 -29.774 1.00 70.62 71 GLN A O 1
ATOM 600 N N . ASN A 1 72 ? 48.205 -7.350 -28.812 1.00 66.88 72 ASN A N 1
ATOM 601 C CA . ASN A 1 72 ? 49.506 -8.028 -28.824 1.00 66.88 72 ASN A CA 1
ATOM 602 C C . ASN A 1 72 ? 49.332 -9.525 -29.163 1.00 66.88 72 ASN A C 1
ATOM 604 O O . ASN A 1 72 ? 49.357 -10.362 -28.261 1.00 66.88 72 ASN A O 1
ATOM 608 N N . PRO A 1 73 ? 49.128 -9.893 -30.441 1.00 65.19 73 PRO A N 1
ATOM 609 C CA . PRO A 1 73 ? 48.911 -11.285 -30.816 1.00 65.19 73 PRO A CA 1
ATOM 610 C C . PRO A 1 73 ? 50.216 -12.095 -30.733 1.00 65.19 73 PRO A C 1
ATOM 612 O O . PRO A 1 73 ? 51.193 -11.764 -31.403 1.00 65.19 73 PRO A O 1
ATOM 615 N N . ASP A 1 74 ? 50.212 -13.201 -29.983 1.00 66.50 74 ASP A N 1
ATOM 616 C CA . ASP A 1 74 ? 51.398 -14.055 -29.787 1.00 66.50 74 ASP A CA 1
ATOM 617 C C . ASP A 1 74 ? 51.945 -14.656 -31.094 1.00 66.50 74 ASP A C 1
ATOM 619 O O . ASP A 1 74 ? 53.152 -14.845 -31.255 1.00 66.50 74 ASP A O 1
ATOM 623 N N . ASN A 1 75 ? 51.060 -14.998 -32.039 1.00 68.19 75 ASN A N 1
ATOM 624 C CA . ASN A 1 75 ? 51.428 -15.555 -33.340 1.00 68.19 75 ASN A CA 1
ATOM 625 C C . ASN A 1 75 ? 50.286 -15.451 -34.376 1.00 68.19 75 ASN A C 1
ATOM 627 O O . ASN A 1 75 ? 49.189 -14.959 -34.096 1.00 68.19 75 ASN A O 1
ATOM 631 N N . LYS A 1 76 ? 50.553 -15.954 -35.595 1.00 64.06 76 LYS A N 1
ATOM 632 C CA . LYS A 1 76 ? 49.595 -15.991 -36.716 1.00 64.06 76 LYS A CA 1
ATOM 633 C C . LYS A 1 76 ? 48.343 -16.769 -36.368 1.00 64.06 76 LYS A C 1
ATOM 635 O O . LYS A 1 76 ? 47.249 -16.280 -36.586 1.00 64.06 76 LYS A O 1
ATOM 640 N N . GLU A 1 77 ? 48.475 -17.956 -35.816 1.00 68.12 77 GLU A N 1
ATOM 641 C CA . GLU A 1 77 ? 47.323 -18.802 -35.539 1.00 68.12 77 GLU A CA 1
ATOM 642 C C . GLU A 1 77 ? 46.352 -18.146 -34.543 1.00 68.12 77 GLU A C 1
ATOM 644 O O . GLU A 1 77 ? 45.147 -18.104 -34.799 1.00 68.12 77 GLU A O 1
ATOM 649 N N . MET A 1 78 ? 46.882 -17.502 -33.499 1.00 70.12 78 MET A N 1
ATOM 650 C CA . MET A 1 78 ? 46.094 -16.783 -32.493 1.00 70.12 78 MET A CA 1
ATOM 651 C C . MET A 1 78 ? 45.337 -15.586 -33.080 1.00 70.12 78 MET A C 1
ATOM 653 O O . MET A 1 78 ? 44.146 -15.432 -32.823 1.00 70.12 78 MET A O 1
ATOM 657 N N . TYR A 1 79 ? 45.964 -14.788 -33.954 1.00 70.25 79 TYR A N 1
ATOM 658 C CA . TYR A 1 79 ? 45.263 -13.684 -34.627 1.00 70.25 79 TYR A CA 1
ATOM 659 C C . TYR A 1 79 ? 44.048 -14.186 -35.432 1.00 70.25 79 TYR A C 1
ATOM 661 O O . TYR A 1 79 ? 42.997 -13.546 -35.449 1.00 70.25 79 TYR A O 1
ATOM 669 N N . SER A 1 80 ? 44.146 -15.366 -36.058 1.00 69.56 80 SER A N 1
ATOM 670 C CA . SER A 1 80 ? 43.080 -15.907 -36.912 1.00 69.56 80 SER A CA 1
ATOM 671 C C . SER A 1 80 ? 41.918 -16.362 -36.050 1.00 69.56 80 SER A C 1
ATOM 673 O O . SER A 1 80 ? 40.756 -16.200 -36.429 1.00 69.56 80 SER A O 1
ATOM 675 N N . GLN A 1 81 ? 42.238 -16.930 -34.888 1.00 80.31 81 GLN A N 1
ATOM 676 C CA . GLN A 1 81 ? 41.265 -17.325 -33.885 1.00 80.31 81 GLN A CA 1
ATOM 677 C C . GLN A 1 81 ? 40.534 -16.100 -33.329 1.00 80.31 81 GLN A C 1
ATOM 679 O O . GLN A 1 81 ? 39.309 -16.131 -33.278 1.00 80.31 81 GLN A O 1
ATOM 684 N N . TYR A 1 82 ? 41.226 -14.994 -33.034 1.00 81.19 82 TYR A N 1
ATOM 685 C CA . TYR A 1 82 ? 40.589 -13.762 -32.546 1.00 81.19 82 TYR A CA 1
ATOM 686 C C . TYR A 1 82 ? 39.663 -13.115 -33.583 1.00 81.19 82 TYR A C 1
ATOM 688 O O . TYR A 1 82 ? 38.540 -12.737 -33.256 1.00 81.19 82 TYR A O 1
ATOM 696 N N . ILE A 1 83 ? 40.074 -13.044 -34.855 1.00 79.62 83 ILE A N 1
ATOM 697 C CA . ILE A 1 83 ? 39.205 -12.542 -35.932 1.00 79.62 83 ILE A CA 1
ATOM 698 C C . ILE A 1 83 ? 38.006 -13.470 -36.149 1.00 79.62 83 ILE A C 1
ATOM 700 O O . ILE A 1 83 ? 36.876 -13.004 -36.268 1.00 79.62 83 ILE A O 1
ATOM 704 N N . THR A 1 84 ? 38.211 -14.789 -36.146 1.00 82.50 84 THR A N 1
ATOM 705 C CA . THR A 1 84 ? 37.099 -15.752 -36.229 1.00 82.50 84 THR A CA 1
ATOM 706 C C . THR A 1 84 ? 36.137 -15.566 -35.059 1.00 82.50 84 THR A C 1
ATOM 708 O O . THR A 1 84 ? 34.921 -15.551 -35.247 1.00 82.50 84 THR A O 1
ATOM 711 N N . ARG A 1 85 ? 36.678 -15.362 -33.855 1.00 87.50 85 ARG A N 1
ATOM 712 C CA . ARG A 1 85 ? 35.903 -15.135 -32.642 1.00 87.50 85 ARG A CA 1
ATOM 713 C C . ARG A 1 85 ? 35.108 -13.832 -32.696 1.00 87.50 85 ARG A C 1
ATOM 715 O O . ARG A 1 85 ? 33.942 -13.843 -32.314 1.00 87.50 85 ARG A O 1
ATOM 722 N N . PHE A 1 86 ? 35.670 -12.758 -33.253 1.00 88.75 86 PHE A N 1
ATOM 723 C CA . PHE A 1 86 ? 34.938 -11.521 -33.542 1.00 88.75 86 PHE A CA 1
ATOM 724 C C . PHE A 1 86 ? 33.689 -11.798 -34.389 1.00 88.75 86 PHE A C 1
ATOM 726 O O . PHE A 1 86 ? 32.582 -11.450 -33.985 1.00 88.75 86 PHE A O 1
ATOM 733 N N . PHE A 1 87 ? 33.841 -12.477 -35.532 1.00 86.19 87 PHE A N 1
ATOM 734 C CA . PHE A 1 87 ? 32.726 -12.774 -36.441 1.00 86.19 87 PHE A CA 1
ATOM 735 C C . PHE A 1 87 ? 31.687 -13.735 -35.841 1.00 86.19 87 PHE A C 1
ATOM 737 O O . PHE A 1 87 ? 30.512 -13.647 -36.200 1.00 86.19 87 PHE A O 1
ATOM 744 N N . GLN A 1 88 ? 32.098 -14.629 -34.933 1.00 88.06 88 GLN A N 1
ATOM 745 C CA . GLN A 1 88 ? 31.185 -15.478 -34.159 1.00 88.06 88 GLN A CA 1
ATOM 746 C C . GLN A 1 88 ? 30.357 -14.656 -33.166 1.00 88.06 88 GLN A C 1
ATOM 748 O O . GLN A 1 88 ? 29.143 -14.798 -33.122 1.00 88.06 88 GLN A O 1
ATOM 753 N N . LEU A 1 89 ? 31.001 -13.779 -32.390 1.00 89.12 89 LEU A N 1
ATOM 754 C CA . LEU A 1 89 ? 30.343 -12.983 -31.347 1.00 89.12 89 LEU A CA 1
ATOM 755 C C . LEU A 1 89 ? 29.493 -11.829 -31.898 1.00 89.12 89 LEU A C 1
ATOM 757 O O . LEU A 1 89 ? 28.643 -11.299 -31.188 1.00 89.12 89 LEU A O 1
ATOM 761 N N . THR A 1 90 ? 29.719 -11.430 -33.149 1.00 91.19 90 THR A N 1
ATOM 762 C CA . THR A 1 90 ? 29.013 -10.326 -33.823 1.00 91.19 90 THR A CA 1
ATOM 763 C C . THR A 1 90 ? 28.105 -10.814 -34.953 1.00 91.19 90 THR A C 1
ATOM 765 O O . THR A 1 90 ? 27.738 -10.047 -35.847 1.00 91.19 90 THR A O 1
ATOM 768 N N . GLN A 1 91 ? 27.720 -12.094 -34.947 1.00 89.38 91 GLN A N 1
ATOM 769 C CA . GLN A 1 91 ? 26.936 -12.684 -36.027 1.00 89.38 91 GLN A CA 1
ATOM 770 C C . GLN A 1 91 ? 25.636 -11.905 -36.278 1.00 89.38 91 GLN A C 1
ATOM 772 O O . GLN A 1 91 ? 24.766 -11.782 -35.419 1.00 89.38 91 GLN A O 1
ATOM 777 N N . VAL A 1 92 ? 25.467 -11.432 -37.513 1.00 89.75 92 VAL A N 1
ATOM 778 C CA . VAL A 1 92 ? 24.373 -10.540 -37.923 1.00 89.75 92 VAL A CA 1
ATOM 779 C C . VAL A 1 92 ? 22.978 -11.080 -37.579 1.00 89.75 92 VAL A C 1
ATOM 781 O O . VAL A 1 92 ? 22.098 -10.310 -37.196 1.00 89.75 92 VAL A O 1
ATOM 784 N N . GLY A 1 93 ? 22.767 -12.395 -37.698 1.00 85.88 93 GLY A N 1
ATOM 785 C CA . GLY A 1 93 ? 21.497 -13.038 -37.347 1.00 85.88 93 GLY A CA 1
ATOM 786 C C . GLY A 1 93 ? 21.144 -12.885 -35.867 1.00 85.88 93 GLY A C 1
ATOM 787 O O . GLY A 1 93 ? 20.021 -12.501 -35.548 1.00 85.88 93 GLY A O 1
ATOM 788 N N . GLU A 1 94 ? 22.113 -13.103 -34.978 1.00 89.50 94 GLU A N 1
ATOM 789 C CA . GLU A 1 94 ? 21.922 -12.977 -33.531 1.00 89.50 94 GLU A CA 1
ATOM 790 C C . GLU A 1 94 ? 21.690 -11.520 -33.120 1.00 89.50 94 GLU A C 1
ATOM 792 O O . GLU A 1 94 ? 20.782 -11.233 -32.339 1.00 89.50 94 GLU A O 1
ATOM 797 N N . ILE A 1 95 ? 22.452 -10.588 -33.704 1.00 91.69 95 ILE A N 1
ATOM 798 C CA . ILE A 1 95 ? 22.320 -9.148 -33.438 1.00 91.69 95 ILE A CA 1
ATOM 799 C C . ILE A 1 95 ? 20.962 -8.619 -33.915 1.00 91.69 95 ILE A C 1
ATOM 801 O O . ILE A 1 95 ? 20.297 -7.873 -33.196 1.00 91.69 95 ILE A O 1
ATOM 805 N N . ARG A 1 96 ? 20.489 -9.056 -35.090 1.00 90.31 96 ARG A N 1
ATOM 806 C CA . ARG A 1 96 ? 19.144 -8.728 -35.586 1.00 90.31 96 ARG A CA 1
ATOM 807 C C . ARG A 1 96 ? 18.060 -9.213 -34.626 1.00 90.31 96 ARG A C 1
ATOM 809 O O . ARG A 1 96 ? 17.108 -8.484 -34.351 1.00 90.31 96 ARG A O 1
ATOM 816 N N . ASP A 1 97 ? 18.173 -10.450 -34.150 1.00 89.56 97 ASP A N 1
ATOM 817 C CA . ASP A 1 97 ? 17.165 -11.061 -33.285 1.00 89.56 97 ASP A CA 1
ATOM 818 C C . ASP A 1 97 ? 17.197 -10.454 -31.866 1.00 89.56 97 ASP A C 1
ATOM 820 O O . ASP A 1 97 ? 16.153 -10.315 -31.224 1.00 89.56 97 ASP A O 1
ATOM 824 N N . GLU A 1 98 ? 18.365 -10.021 -31.378 1.00 90.12 98 GLU A N 1
ATOM 825 C CA . GLU A 1 98 ? 18.501 -9.172 -30.188 1.00 90.12 98 GLU A CA 1
ATOM 826 C C . GLU A 1 98 ? 17.802 -7.818 -30.374 1.00 90.12 98 GLU A C 1
ATOM 828 O O . GLU A 1 98 ? 16.914 -7.487 -29.585 1.00 90.12 98 GLU A O 1
ATOM 833 N N . LEU A 1 99 ? 18.115 -7.082 -31.445 1.00 90.94 99 LEU A N 1
ATOM 834 C CA . LEU A 1 99 ? 17.515 -5.775 -31.725 1.00 90.94 99 LEU A CA 1
ATOM 835 C C . LEU A 1 99 ? 15.988 -5.878 -31.871 1.00 90.94 99 LEU A C 1
ATOM 837 O O . LEU A 1 99 ? 15.241 -5.086 -31.300 1.00 90.94 99 LEU A O 1
ATOM 841 N N . LYS A 1 100 ? 15.493 -6.918 -32.550 1.00 90.50 100 LYS A N 1
ATOM 842 C CA . LYS A 1 100 ? 14.054 -7.189 -32.668 1.00 90.50 100 LYS A CA 1
ATOM 843 C C . LYS A 1 100 ? 13.398 -7.435 -31.307 1.00 90.50 100 LYS A C 1
ATOM 845 O O . LYS A 1 100 ? 12.278 -6.976 -31.091 1.00 90.50 100 LYS A O 1
ATOM 850 N N . ARG A 1 101 ? 14.065 -8.149 -30.391 1.00 88.94 101 ARG A N 1
ATOM 851 C CA . ARG A 1 101 ? 13.556 -8.374 -29.027 1.00 88.94 101 ARG A CA 1
ATOM 852 C C . ARG A 1 101 ? 13.479 -7.066 -28.243 1.00 88.94 101 ARG A C 1
ATOM 854 O O . ARG A 1 101 ? 12.425 -6.804 -27.665 1.00 88.94 101 ARG A O 1
ATOM 861 N N . ILE A 1 102 ? 14.525 -6.238 -28.296 1.00 90.00 102 ILE A N 1
ATOM 862 C CA . ILE A 1 102 ? 14.580 -4.918 -27.640 1.00 90.00 102 ILE A CA 1
ATOM 863 C C . ILE A 1 102 ? 13.405 -4.032 -28.083 1.00 90.00 102 ILE A C 1
ATOM 865 O O . ILE A 1 102 ? 12.727 -3.446 -27.247 1.00 90.00 102 ILE A O 1
ATOM 869 N N . LEU A 1 103 ? 13.100 -4.007 -29.384 1.00 89.12 103 LEU A N 1
ATOM 870 C CA . LEU A 1 103 ? 12.079 -3.130 -29.979 1.00 89.12 103 LEU A CA 1
ATOM 871 C C . LEU A 1 103 ? 10.636 -3.677 -29.922 1.00 89.12 103 LEU A C 1
ATOM 873 O O . LEU A 1 103 ? 9.703 -3.034 -30.409 1.00 89.12 103 LEU A O 1
ATOM 877 N N . SER A 1 104 ? 10.426 -4.890 -29.396 1.00 85.25 104 SER A N 1
ATOM 878 C CA . SER A 1 104 ? 9.138 -5.596 -29.525 1.00 85.25 104 SER A CA 1
ATOM 879 C C . SER A 1 104 ? 8.081 -5.214 -28.481 1.00 85.25 104 SER A C 1
ATOM 881 O O . SER A 1 104 ? 6.884 -5.261 -28.782 1.00 85.25 104 SER A O 1
ATOM 883 N N . PHE A 1 105 ? 8.499 -4.856 -27.260 1.00 88.38 105 PHE A N 1
ATOM 884 C CA . PHE A 1 105 ? 7.640 -4.505 -26.113 1.00 88.38 105 PHE A CA 1
ATOM 885 C C . PHE A 1 105 ? 6.318 -5.309 -26.019 1.00 88.38 105 PHE A C 1
ATOM 887 O O . PHE A 1 105 ? 5.231 -4.721 -25.945 1.00 88.38 105 PHE A O 1
ATOM 894 N N . PRO A 1 106 ? 6.356 -6.656 -26.034 1.00 79.50 106 PRO A N 1
ATOM 895 C CA . PRO A 1 106 ? 5.171 -7.484 -26.276 1.00 79.50 106 PRO A CA 1
ATOM 896 C C . PRO A 1 106 ? 4.126 -7.389 -25.157 1.00 79.50 106 PRO A C 1
ATOM 898 O O . PRO A 1 106 ? 2.943 -7.614 -25.394 1.00 79.50 106 PRO A O 1
ATOM 901 N N . TYR A 1 107 ? 4.550 -7.014 -23.950 1.00 84.88 107 TYR A N 1
ATOM 902 C CA . TYR A 1 107 ? 3.705 -7.002 -22.758 1.00 84.88 107 TYR A CA 1
ATOM 903 C C . TYR A 1 107 ? 3.122 -5.629 -22.403 1.00 84.88 107 TYR A C 1
ATOM 905 O O . TYR A 1 107 ? 2.297 -5.565 -21.499 1.00 84.88 107 TYR A O 1
ATOM 913 N N . LEU A 1 108 ? 3.486 -4.550 -23.113 1.00 86.88 108 LEU A N 1
ATOM 914 C CA . LEU A 1 108 ? 3.106 -3.176 -22.743 1.00 86.88 108 LEU A CA 1
ATOM 915 C C . LEU A 1 108 ? 1.588 -3.004 -22.550 1.00 86.88 108 LEU A C 1
ATOM 917 O O . LEU A 1 108 ? 1.149 -2.498 -21.523 1.00 86.88 108 LEU A O 1
ATOM 921 N N . GLY A 1 109 ? 0.786 -3.453 -23.521 1.00 87.88 109 GLY A N 1
ATOM 922 C CA . GLY A 1 109 ? -0.674 -3.336 -23.443 1.00 87.88 109 GLY A CA 1
ATOM 923 C C . GLY A 1 109 ? -1.322 -4.360 -22.516 1.00 87.88 109 GLY A C 1
ATOM 924 O O . GLY A 1 109 ? -2.219 -4.019 -21.751 1.00 87.88 109 GLY A O 1
ATOM 925 N N . LYS A 1 110 ? -0.837 -5.608 -22.552 1.00 89.94 110 LYS A N 1
ATOM 926 C CA . LYS A 1 110 ? -1.365 -6.700 -21.725 1.00 89.94 110 LYS A CA 1
ATOM 927 C C . LYS A 1 110 ? -1.236 -6.376 -20.233 1.00 89.94 110 LYS A C 1
ATOM 929 O O . LYS A 1 110 ? -2.236 -6.412 -19.529 1.00 89.94 110 LYS A O 1
ATOM 934 N N . VAL A 1 111 ? -0.041 -5.983 -19.791 1.00 89.94 111 VAL A N 1
ATOM 935 C CA . VAL A 1 111 ? 0.238 -5.670 -18.380 1.00 89.94 111 VAL A CA 1
ATOM 936 C C . VAL A 1 111 ? -0.572 -4.462 -17.912 1.00 89.94 111 VAL A C 1
ATOM 938 O O . VAL A 1 111 ? -1.106 -4.475 -16.809 1.00 89.94 111 VAL A O 1
ATOM 941 N N . TYR A 1 112 ? -0.736 -3.438 -18.758 1.00 91.81 112 TYR A N 1
ATOM 942 C CA . TYR A 1 112 ? -1.573 -2.287 -18.415 1.00 91.81 112 TYR A CA 1
ATOM 943 C C . TYR A 1 112 ? -3.048 -2.669 -18.219 1.00 91.81 112 TYR A C 1
ATOM 945 O O . TYR A 1 112 ? -3.707 -2.178 -17.305 1.00 91.81 112 TYR A O 1
ATOM 953 N N . TYR A 1 113 ? -3.588 -3.550 -19.061 1.00 93.06 113 TYR A N 1
ATOM 954 C CA . TYR A 1 113 ? -4.971 -4.002 -18.923 1.00 93.06 113 TYR A CA 1
ATOM 955 C C . TYR A 1 113 ? -5.186 -4.953 -17.745 1.00 93.06 113 TYR A C 1
ATOM 957 O O . TYR A 1 113 ? -6.214 -4.832 -17.082 1.00 93.06 113 TYR A O 1
ATOM 965 N N . GLU A 1 114 ? -4.224 -5.829 -17.446 1.00 92.38 114 GLU A N 1
ATOM 966 C CA . GLU A 1 114 ? -4.224 -6.647 -16.223 1.00 92.38 114 GLU A CA 1
ATOM 967 C C . GLU A 1 114 ? -4.220 -5.752 -14.974 1.00 92.38 114 GLU A C 1
ATOM 969 O O . GLU A 1 114 ? -5.026 -5.948 -14.066 1.00 92.38 114 GLU A O 1
ATOM 974 N N . PHE A 1 115 ? -3.400 -4.695 -14.969 1.00 93.56 115 PHE A N 1
ATOM 975 C CA . PHE A 1 115 ? -3.426 -3.669 -13.925 1.00 93.56 115 PHE A CA 1
ATOM 976 C C . PHE A 1 115 ? -4.817 -3.034 -13.768 1.00 93.56 115 PHE A C 1
ATOM 978 O O . PHE A 1 115 ? -5.329 -2.962 -12.651 1.00 93.56 115 PHE A O 1
ATOM 985 N N . LEU A 1 116 ? -5.447 -2.583 -14.865 1.00 94.19 116 LEU A N 1
ATOM 986 C CA . LEU A 1 116 ? -6.780 -1.970 -14.807 1.00 94.19 116 LEU A CA 1
ATOM 987 C C . LEU A 1 116 ? -7.837 -2.938 -14.263 1.00 94.19 116 LEU A C 1
ATOM 989 O O . LEU A 1 116 ? -8.740 -2.511 -13.540 1.00 94.19 116 LEU A O 1
ATOM 993 N N . GLU A 1 117 ? -7.736 -4.222 -14.599 1.00 93.44 117 GLU A N 1
ATOM 994 C CA . GLU A 1 117 ? -8.645 -5.255 -14.113 1.00 93.44 117 GLU A CA 1
ATOM 995 C C . GLU A 1 117 ? -8.501 -5.459 -12.602 1.00 93.44 117 GLU A C 1
ATOM 997 O O . GLU A 1 117 ? -9.497 -5.355 -11.877 1.00 93.44 117 GLU A O 1
ATOM 1002 N N . GLU A 1 118 ? -7.275 -5.662 -12.115 1.00 92.75 118 GLU A N 1
ATOM 1003 C CA . GLU A 1 118 ? -6.997 -5.882 -10.695 1.00 92.75 118 GLU A CA 1
ATOM 1004 C C . GLU A 1 118 ? -7.344 -4.658 -9.847 1.00 92.75 118 GLU A C 1
ATOM 1006 O O . GLU A 1 118 ? -8.112 -4.760 -8.885 1.00 92.75 118 GLU A O 1
ATOM 1011 N N . ILE A 1 119 ? -6.887 -3.467 -10.245 1.00 92.75 119 ILE A N 1
ATOM 1012 C CA . ILE A 1 119 ? -7.138 -2.257 -9.460 1.00 92.75 119 ILE A CA 1
ATOM 1013 C C . ILE A 1 119 ? -8.627 -1.895 -9.409 1.00 92.75 119 ILE A C 1
ATOM 1015 O O . ILE A 1 119 ? -9.091 -1.296 -8.433 1.00 92.75 119 ILE A O 1
ATOM 1019 N N . SER A 1 120 ? -9.411 -2.312 -10.412 1.00 92.38 120 SER A N 1
ATOM 1020 C CA . SER A 1 120 ? -10.853 -2.061 -10.456 1.00 92.38 120 SER A CA 1
ATOM 1021 C C . SER A 1 120 ? -11.662 -2.804 -9.387 1.00 92.38 120 SER A C 1
ATOM 1023 O O . SER A 1 120 ? -12.833 -2.467 -9.184 1.00 92.38 120 SER A O 1
ATOM 1025 N N . LYS A 1 121 ? -11.058 -3.779 -8.693 1.00 89.75 121 LYS A N 1
ATOM 1026 C CA . LYS A 1 121 ? -11.678 -4.524 -7.585 1.00 89.75 121 LYS A CA 1
ATOM 1027 C C . LYS A 1 121 ? -11.754 -3.706 -6.286 1.00 89.75 121 LYS A C 1
ATOM 1029 O O . LYS A 1 121 ? -12.528 -4.051 -5.398 1.00 89.75 121 LYS A O 1
ATOM 1034 N N . ASN A 1 122 ? -11.000 -2.609 -6.182 1.00 86.06 122 ASN A N 1
ATOM 1035 C CA . ASN A 1 122 ? -10.984 -1.724 -5.013 1.00 86.06 122 ASN A CA 1
ATOM 1036 C C . ASN A 1 122 ? -12.220 -0.802 -4.925 1.00 86.06 122 ASN A C 1
ATOM 1038 O O . ASN A 1 122 ? -13.028 -0.680 -5.851 1.00 86.06 122 ASN A O 1
ATOM 1042 N N . GLN A 1 123 ? -12.358 -0.083 -3.804 1.00 82.19 123 GLN A N 1
ATOM 1043 C CA . GLN A 1 123 ? -13.437 0.887 -3.580 1.00 82.19 123 GLN A CA 1
ATOM 1044 C C . GLN A 1 123 ? -13.401 2.027 -4.615 1.00 82.19 123 GLN A C 1
ATOM 1046 O O . GLN A 1 123 ? -12.397 2.713 -4.744 1.00 82.19 123 GLN A O 1
ATOM 1051 N N . HIS A 1 124 ? -14.507 2.289 -5.321 1.00 87.94 124 HIS A N 1
ATOM 1052 C CA . HIS A 1 124 ? -14.562 3.183 -6.499 1.00 87.94 124 HIS A CA 1
ATOM 1053 C C . HIS A 1 124 ? -13.747 2.700 -7.721 1.00 87.94 124 HIS A C 1
ATOM 1055 O O . HIS A 1 124 ? -13.604 3.439 -8.695 1.00 87.94 124 HIS A O 1
ATOM 1061 N N . GLY A 1 125 ? -13.306 1.438 -7.743 1.00 88.75 125 GLY A N 1
ATOM 1062 C CA . GLY A 1 125 ? -12.494 0.867 -8.822 1.00 88.75 125 GLY A CA 1
ATOM 1063 C C . GLY A 1 125 ? -13.193 0.804 -10.188 1.00 88.75 125 GLY A C 1
ATOM 1064 O O . GLY A 1 125 ? -12.542 0.814 -11.230 1.00 88.75 125 GLY A O 1
ATOM 1065 N N . HIS A 1 126 ? -14.529 0.862 -10.224 1.00 91.56 126 HIS A N 1
ATOM 1066 C CA . HIS A 1 126 ? -15.309 0.967 -11.465 1.00 91.56 126 HIS A CA 1
ATOM 1067 C C . HIS A 1 126 ? -14.928 2.181 -12.340 1.00 91.56 126 HIS A C 1
ATOM 1069 O O . HIS A 1 126 ? -15.197 2.173 -13.541 1.00 91.56 126 HIS A O 1
ATOM 1075 N N . LEU A 1 127 ? -14.300 3.216 -11.765 1.00 92.56 127 LEU A N 1
ATOM 1076 C CA . LEU A 1 127 ? -13.794 4.373 -12.506 1.00 92.56 127 LEU A CA 1
ATOM 1077 C C . LEU A 1 127 ? -12.617 4.011 -13.428 1.00 92.56 127 LEU A C 1
ATOM 1079 O O . LEU A 1 127 ? -12.512 4.572 -14.518 1.00 92.56 127 LEU A O 1
ATOM 1083 N N . PHE A 1 128 ? -11.790 3.032 -13.044 1.00 93.31 128 PHE A N 1
ATOM 1084 C CA . PHE A 1 128 ? -10.671 2.542 -13.856 1.00 93.31 128 PHE A CA 1
ATOM 1085 C C . PHE A 1 128 ? -11.139 1.734 -15.070 1.00 93.31 128 PHE A C 1
ATOM 1087 O O . PHE A 1 128 ? -10.521 1.803 -16.129 1.00 93.31 128 PHE A O 1
ATOM 1094 N N . LYS A 1 129 ? -12.297 1.062 -14.986 1.00 88.06 129 LYS A N 1
ATOM 1095 C CA . LYS A 1 129 ? -12.877 0.305 -16.114 1.00 88.06 129 LYS A CA 1
ATOM 1096 C C . LYS A 1 129 ? -13.233 1.171 -17.324 1.00 88.06 129 LYS A C 1
ATOM 1098 O O . LYS A 1 129 ? -13.488 0.650 -18.400 1.00 88.06 129 LYS A O 1
ATOM 1103 N N . LYS A 1 130 ? -13.267 2.496 -17.174 1.00 86.56 130 LYS A N 1
ATOM 1104 C CA . LYS A 1 130 ? -13.509 3.433 -18.282 1.00 86.56 130 LYS A CA 1
ATOM 1105 C C . LYS A 1 130 ? -12.230 3.810 -19.039 1.00 86.56 130 LYS A C 1
ATOM 1107 O O . LYS A 1 130 ? -12.305 4.598 -19.975 1.00 86.56 130 LYS A O 1
ATOM 1112 N N . LEU A 1 131 ? -11.071 3.297 -18.616 1.00 89.81 131 LEU A N 1
ATOM 1113 C CA . LEU A 1 131 ? -9.754 3.666 -19.143 1.00 89.81 131 LEU A CA 1
ATOM 1114 C C . LEU A 1 131 ? -9.183 2.657 -20.148 1.00 89.81 131 LEU A C 1
ATOM 1116 O O . LEU A 1 131 ? -8.060 2.835 -20.613 1.00 89.81 131 LEU A O 1
ATOM 1120 N N . TYR A 1 132 ? -9.940 1.624 -20.523 1.00 86.94 132 TYR A N 1
ATOM 1121 C CA . TYR A 1 132 ? -9.538 0.752 -21.624 1.00 86.94 132 TYR A CA 1
ATOM 1122 C C . TYR A 1 132 ? -9.470 1.554 -22.927 1.00 86.94 132 TYR A C 1
ATOM 1124 O O . TYR A 1 132 ? -10.454 2.159 -23.359 1.00 86.94 132 TYR A O 1
ATOM 1132 N N . PHE A 1 133 ? -8.298 1.556 -23.559 1.00 84.50 133 PHE A N 1
ATOM 1133 C CA . PHE A 1 133 ? -8.131 2.154 -24.880 1.00 84.50 133 PHE A CA 1
ATOM 1134 C C . PHE A 1 133 ? -8.863 1.341 -25.949 1.00 84.50 133 PHE A C 1
ATOM 1136 O O . PHE A 1 133 ? -8.892 0.114 -25.892 1.00 84.50 133 PHE A O 1
ATOM 1143 N N . THR A 1 134 ? -9.418 2.030 -26.944 1.00 74.00 134 THR A N 1
ATOM 1144 C CA . THR A 1 134 ? -9.947 1.418 -28.169 1.00 74.00 134 THR A CA 1
ATOM 1145 C C . THR A 1 134 ? -8.945 1.627 -29.311 1.00 74.00 134 THR A C 1
ATOM 1147 O O . THR A 1 134 ? -8.254 2.644 -29.360 1.00 74.00 134 THR A O 1
ATOM 1150 N N . GLY A 1 135 ? -8.828 0.657 -30.224 1.00 71.88 135 GLY A N 1
ATOM 1151 C CA . GLY A 1 135 ? -7.918 0.740 -31.376 1.00 71.88 135 GLY A CA 1
ATOM 1152 C C . GLY A 1 135 ? -6.437 0.459 -31.067 1.00 71.88 135 GLY A C 1
ATOM 1153 O O . GLY A 1 135 ? -6.094 -0.178 -30.075 1.00 71.88 135 GLY A O 1
ATOM 1154 N N . ASN A 1 136 ? -5.539 0.928 -31.942 1.00 81.88 136 ASN A N 1
ATOM 1155 C CA . ASN A 1 136 ? -4.118 0.536 -31.983 1.00 81.88 136 ASN A CA 1
ATOM 1156 C C . ASN A 1 136 ? -3.178 1.445 -31.158 1.00 81.88 136 ASN A C 1
ATOM 1158 O O . ASN A 1 136 ? -2.042 1.700 -31.564 1.00 81.88 136 ASN A O 1
ATOM 1162 N N . VAL A 1 137 ? -3.626 1.945 -29.999 1.00 86.06 137 VAL A N 1
ATOM 1163 C CA . VAL A 1 137 ? -2.862 2.912 -29.178 1.00 86.06 137 VAL A CA 1
ATOM 1164 C C . VAL A 1 137 ? -1.474 2.384 -28.802 1.00 86.06 137 VAL A C 1
ATOM 1166 O O . VAL A 1 137 ? -0.479 3.082 -28.996 1.00 86.06 137 VAL A O 1
ATOM 1169 N N . PHE A 1 138 ? -1.376 1.136 -28.333 1.00 87.81 138 PHE A N 1
ATOM 1170 C CA . PHE A 1 138 ? -0.088 0.549 -27.941 1.00 87.81 138 PHE A CA 1
ATOM 1171 C C . PHE A 1 138 ? 0.869 0.366 -29.115 1.00 87.81 138 PHE A C 1
ATOM 1173 O O . PHE A 1 138 ? 2.068 0.554 -28.943 1.00 87.81 138 PHE A O 1
ATOM 1180 N N . GLU A 1 139 ? 0.366 0.066 -30.313 1.00 87.38 139 GLU A N 1
ATOM 1181 C CA . GLU A 1 139 ? 1.209 0.001 -31.511 1.00 87.38 139 GLU A CA 1
ATOM 1182 C C . GLU A 1 139 ? 1.737 1.388 -31.893 1.00 87.38 139 GLU A C 1
ATOM 1184 O O . GLU A 1 139 ? 2.901 1.528 -32.264 1.00 87.38 139 GLU A O 1
ATOM 1189 N N . GLY A 1 140 ? 0.926 2.438 -31.727 1.00 85.44 140 GLY A N 1
ATOM 1190 C CA . GLY A 1 140 ? 1.380 3.823 -31.881 1.00 85.44 140 GLY A CA 1
ATOM 1191 C C . GLY A 1 140 ? 2.460 4.218 -30.867 1.00 85.44 140 GLY A C 1
ATOM 1192 O O . GLY A 1 140 ? 3.421 4.898 -31.224 1.00 85.44 140 GLY A O 1
ATOM 1193 N N . LEU A 1 141 ? 2.339 3.771 -29.613 1.00 87.38 141 LEU A N 1
ATOM 1194 C CA . LEU A 1 141 ? 3.347 4.007 -28.572 1.00 87.38 141 LEU A CA 1
ATOM 1195 C C . LEU A 1 141 ? 4.652 3.262 -28.858 1.00 87.38 141 LEU A C 1
ATOM 1197 O O . LEU A 1 141 ? 5.717 3.864 -28.784 1.00 87.38 141 LEU A O 1
ATOM 1201 N N . LYS A 1 142 ? 4.576 1.989 -29.261 1.00 88.94 142 LYS A N 1
ATOM 1202 C CA . LYS A 1 142 ? 5.749 1.202 -29.671 1.00 88.94 142 LYS A CA 1
ATOM 1203 C C . LYS A 1 142 ? 6.491 1.855 -30.830 1.00 88.94 142 LYS A C 1
ATOM 1205 O O . LYS A 1 142 ? 7.703 2.012 -30.758 1.00 88.94 142 LYS A O 1
ATOM 1210 N N . LYS A 1 143 ? 5.769 2.285 -31.872 1.00 86.56 143 LYS A N 1
ATOM 1211 C CA . LYS A 1 143 ? 6.372 2.990 -33.013 1.00 86.56 143 LYS A CA 1
ATOM 1212 C C . LYS A 1 143 ? 7.130 4.237 -32.569 1.00 86.56 143 LYS A C 1
ATOM 1214 O O . LYS A 1 143 ? 8.254 4.427 -33.007 1.00 86.56 143 LYS A O 1
ATOM 1219 N N . ARG A 1 144 ? 6.545 5.045 -31.678 1.00 84.12 144 ARG A N 1
ATOM 1220 C CA . ARG A 1 144 ? 7.197 6.251 -31.148 1.00 84.12 144 ARG A CA 1
ATOM 1221 C C . ARG A 1 144 ? 8.424 5.943 -30.296 1.00 84.12 144 ARG A C 1
ATOM 1223 O O . ARG A 1 144 ? 9.438 6.600 -30.483 1.00 84.12 144 ARG A O 1
ATOM 1230 N N . MET A 1 145 ? 8.366 4.933 -29.426 1.00 88.62 145 MET A N 1
ATOM 1231 C CA . MET A 1 145 ? 9.546 4.492 -28.670 1.00 88.62 145 MET A CA 1
ATOM 1232 C C . MET A 1 145 ? 10.669 4.035 -29.605 1.00 88.62 145 MET A C 1
ATOM 1234 O O . MET A 1 145 ? 11.821 4.397 -29.400 1.00 88.62 145 MET A O 1
ATOM 1238 N N . ASN A 1 146 ? 10.333 3.305 -30.670 1.00 88.19 146 ASN A N 1
ATOM 1239 C CA . ASN A 1 146 ? 11.320 2.793 -31.618 1.00 88.19 146 ASN A CA 1
ATOM 1240 C C . ASN A 1 146 ? 12.047 3.897 -32.406 1.00 88.19 146 ASN A C 1
ATOM 1242 O O . ASN A 1 146 ? 13.173 3.652 -32.826 1.00 88.19 146 ASN A O 1
ATOM 1246 N N . LEU A 1 147 ? 11.477 5.105 -32.540 1.00 86.88 147 LEU A N 1
ATOM 1247 C CA . LEU A 1 147 ? 12.173 6.253 -33.149 1.00 86.88 147 LEU A CA 1
ATOM 1248 C C . LEU A 1 147 ? 13.437 6.647 -32.372 1.00 86.88 147 LEU A C 1
ATOM 1250 O O . LEU A 1 147 ? 14.394 7.141 -32.960 1.00 86.88 147 LEU A O 1
ATOM 1254 N N . SER A 1 148 ? 13.484 6.377 -31.061 1.00 86.69 148 SER A N 1
ATOM 1255 C CA . SER A 1 148 ? 14.689 6.581 -30.243 1.00 86.69 148 SER A CA 1
ATOM 1256 C C . SER A 1 148 ? 15.855 5.667 -30.644 1.00 86.69 148 SER A C 1
ATOM 1258 O O . SER A 1 148 ? 16.948 5.839 -30.128 1.00 86.69 148 SER A O 1
ATOM 1260 N N . MET A 1 149 ? 15.634 4.704 -31.546 1.00 90.75 149 MET A N 1
ATOM 1261 C CA . MET A 1 149 ? 16.623 3.723 -32.001 1.00 90.75 149 MET A CA 1
ATOM 1262 C C . MET A 1 149 ? 16.929 3.841 -33.503 1.00 90.75 149 MET A C 1
ATOM 1264 O O . MET A 1 149 ? 17.643 2.994 -34.042 1.00 90.75 149 MET A O 1
ATOM 1268 N N . ASP A 1 150 ? 16.409 4.858 -34.202 1.00 89.75 150 ASP A N 1
ATOM 1269 C CA . ASP A 1 150 ? 16.547 5.001 -35.662 1.00 89.75 150 ASP A CA 1
ATOM 1270 C C . ASP A 1 150 ? 18.017 5.046 -36.110 1.00 89.75 150 ASP A C 1
ATOM 1272 O O . ASP A 1 150 ? 18.395 4.410 -37.100 1.00 89.75 150 ASP A O 1
ATOM 1276 N N . THR A 1 151 ? 18.874 5.747 -35.361 1.00 92.06 151 THR A N 1
ATOM 1277 C CA . THR A 1 151 ? 20.311 5.835 -35.661 1.00 92.06 151 THR A CA 1
ATOM 1278 C C . THR A 1 151 ? 20.993 4.484 -35.471 1.00 92.06 151 THR A C 1
ATOM 1280 O O . THR A 1 151 ? 21.736 4.045 -36.351 1.00 92.06 151 THR A O 1
ATOM 1283 N N . THR A 1 152 ? 20.700 3.777 -34.376 1.00 94.31 152 THR A N 1
ATOM 1284 C CA . THR A 1 152 ? 21.175 2.403 -34.155 1.00 94.31 152 THR A CA 1
ATOM 1285 C C . THR A 1 152 ? 20.716 1.451 -35.259 1.00 94.31 152 THR A C 1
ATOM 1287 O O . THR A 1 152 ? 21.524 0.671 -35.761 1.00 94.31 152 THR A O 1
ATOM 1290 N N . ILE A 1 153 ? 19.454 1.529 -35.693 1.00 92.81 153 ILE A N 1
ATOM 1291 C CA . ILE A 1 153 ? 18.914 0.704 -36.786 1.00 92.81 153 ILE A CA 1
ATOM 1292 C C . ILE A 1 153 ? 19.661 0.995 -38.093 1.00 92.81 153 ILE A C 1
ATOM 1294 O O . ILE A 1 153 ? 20.057 0.062 -38.792 1.00 92.81 153 ILE A O 1
ATOM 1298 N N . LYS A 1 154 ? 19.914 2.269 -38.406 1.00 94.56 154 LYS A N 1
ATOM 1299 C CA . LYS A 1 154 ? 20.689 2.672 -39.586 1.00 94.56 154 LYS A CA 1
ATOM 1300 C C . LYS A 1 154 ? 22.142 2.186 -39.514 1.00 94.56 154 LYS A C 1
ATOM 1302 O O . LYS A 1 154 ? 22.668 1.671 -40.497 1.00 94.56 154 LYS A O 1
ATOM 1307 N N . ASN A 1 155 ? 22.791 2.296 -38.356 1.00 95.31 155 ASN A N 1
ATOM 1308 C CA . ASN A 1 155 ? 24.154 1.792 -38.168 1.00 95.31 155 ASN A CA 1
ATOM 1309 C C . ASN A 1 155 ? 24.209 0.260 -38.249 1.00 95.31 155 ASN A C 1
ATOM 1311 O O . ASN A 1 155 ? 25.148 -0.284 -38.826 1.00 95.31 155 ASN A O 1
ATOM 1315 N N . PHE A 1 156 ? 23.180 -0.434 -37.757 1.00 95.44 156 PHE A N 1
ATOM 1316 C CA . PHE A 1 156 ? 23.037 -1.875 -37.933 1.00 95.44 156 PHE A CA 1
ATOM 1317 C C . PHE A 1 156 ? 22.869 -2.261 -39.409 1.00 95.44 156 PHE A C 1
ATOM 1319 O O . PHE A 1 156 ? 23.463 -3.243 -39.839 1.00 95.44 156 PHE A O 1
ATOM 1326 N N . GLN A 1 157 ? 22.114 -1.494 -40.204 1.00 93.62 157 GLN A N 1
ATOM 1327 C CA . GLN A 1 157 ? 22.002 -1.716 -41.653 1.00 93.62 157 GLN A CA 1
ATOM 1328 C C . GLN A 1 157 ? 23.358 -1.563 -42.354 1.00 93.62 157 GLN A C 1
ATOM 1330 O O . GLN A 1 157 ? 23.746 -2.441 -43.118 1.00 93.62 157 GLN A O 1
ATOM 1335 N N . ASN A 1 158 ? 24.131 -0.524 -42.021 1.00 94.69 158 ASN A N 1
ATOM 1336 C CA . ASN A 1 158 ? 25.485 -0.351 -42.560 1.00 94.69 158 ASN A CA 1
ATOM 1337 C C . ASN A 1 158 ? 26.414 -1.516 -42.164 1.00 94.69 158 ASN A C 1
ATOM 1339 O O . ASN A 1 158 ? 27.204 -1.996 -42.976 1.00 94.69 158 ASN A O 1
ATOM 1343 N N . TYR A 1 159 ? 26.308 -1.995 -40.921 1.00 93.94 159 TYR A N 1
ATOM 1344 C CA . TYR A 1 159 ? 27.030 -3.176 -40.449 1.00 93.94 159 TYR A CA 1
ATOM 1345 C C . TYR A 1 159 ? 26.608 -4.451 -41.196 1.00 93.94 159 TYR A C 1
ATOM 1347 O O . TYR A 1 159 ? 27.463 -5.213 -41.646 1.00 93.94 159 TYR A O 1
ATOM 1355 N N . TYR A 1 160 ? 25.302 -4.656 -41.384 1.00 92.56 160 TYR A N 1
ATOM 1356 C CA . TYR A 1 160 ? 24.725 -5.760 -42.152 1.00 92.56 160 TYR A CA 1
ATOM 1357 C C . TYR A 1 160 ? 25.265 -5.783 -43.588 1.00 92.56 160 TYR A C 1
ATOM 1359 O O . TYR A 1 160 ? 25.707 -6.829 -44.064 1.00 92.56 160 TYR A O 1
ATOM 1367 N N . GLU A 1 161 ? 25.276 -4.632 -44.262 1.00 93.75 161 GLU A N 1
ATOM 1368 C CA . GLU A 1 161 ? 25.791 -4.482 -45.626 1.00 93.75 161 GLU A CA 1
ATOM 1369 C C . GLU A 1 161 ? 27.298 -4.750 -45.703 1.00 93.75 161 GLU A C 1
ATOM 1371 O O . GLU A 1 161 ? 27.739 -5.517 -46.561 1.00 93.75 161 GLU A O 1
ATOM 1376 N N . ALA A 1 162 ? 28.090 -4.192 -44.779 1.00 90.81 162 ALA A N 1
ATOM 1377 C CA . ALA A 1 162 ? 29.531 -4.435 -44.712 1.00 90.81 162 ALA A CA 1
ATOM 1378 C C . ALA A 1 162 ? 29.849 -5.924 -44.489 1.00 90.81 162 ALA A C 1
ATOM 1380 O O . ALA A 1 162 ? 30.743 -6.479 -45.133 1.00 90.81 162 ALA A O 1
ATOM 1381 N N . TYR A 1 163 ? 29.094 -6.590 -43.610 1.00 89.12 163 TYR A N 1
ATOM 1382 C CA . TYR A 1 163 ? 29.228 -8.023 -43.355 1.00 89.12 163 TYR A CA 1
ATOM 1383 C C . TYR A 1 163 ? 28.860 -8.844 -44.597 1.00 89.12 163 TYR A C 1
ATOM 1385 O O . TYR A 1 163 ? 29.588 -9.767 -44.963 1.00 89.12 163 TYR A O 1
ATOM 1393 N N . GLY A 1 164 ? 27.769 -8.486 -45.282 1.00 87.56 164 GLY A N 1
ATOM 1394 C CA . GLY A 1 164 ? 27.353 -9.103 -46.542 1.00 87.56 164 GLY A CA 1
ATOM 1395 C C . GLY A 1 164 ? 28.450 -9.031 -47.605 1.00 87.56 164 GLY A C 1
ATOM 1396 O O . GLY A 1 164 ? 28.895 -10.070 -48.094 1.00 87.56 164 GLY A O 1
ATOM 1397 N N . GLN A 1 165 ? 28.975 -7.829 -47.864 1.00 90.75 165 GLN A N 1
ATOM 1398 C CA . GLN A 1 165 ? 30.074 -7.600 -48.811 1.00 90.75 165 GLN A CA 1
ATOM 1399 C C . GLN A 1 165 ? 31.323 -8.421 -48.467 1.00 90.75 165 GLN A C 1
ATOM 1401 O O . GLN A 1 165 ? 31.953 -8.998 -49.353 1.00 90.75 165 GLN A O 1
ATOM 1406 N N . TYR A 1 166 ? 31.672 -8.518 -47.181 1.00 87.88 166 TYR A N 1
ATOM 1407 C CA . TYR A 1 166 ? 32.782 -9.353 -46.727 1.00 87.88 166 TYR A CA 1
ATOM 1408 C C . TYR A 1 166 ? 32.544 -10.844 -47.017 1.00 87.88 166 TYR A C 1
ATOM 1410 O O . TYR A 1 166 ? 33.427 -11.522 -47.546 1.00 87.88 166 TYR A O 1
ATOM 1418 N N . THR A 1 167 ? 31.349 -11.363 -46.720 1.00 86.12 167 THR A N 1
ATOM 1419 C CA . THR A 1 167 ? 31.021 -12.775 -46.980 1.00 86.12 167 THR A CA 1
ATOM 1420 C C . THR A 1 167 ? 30.966 -13.111 -48.471 1.00 86.12 167 THR A C 1
ATOM 1422 O O . THR A 1 167 ? 31.433 -14.180 -48.870 1.00 86.12 167 THR A O 1
ATOM 1425 N N . GLU A 1 168 ? 30.458 -12.202 -49.306 1.00 88.56 168 GLU A N 1
ATOM 1426 C CA . GLU A 1 168 ? 30.450 -12.350 -50.764 1.00 88.56 168 GLU A CA 1
ATOM 1427 C C . GLU A 1 168 ? 31.867 -12.343 -51.332 1.00 88.56 168 GLU A C 1
ATOM 1429 O O . GLU A 1 168 ? 32.206 -13.221 -52.126 1.00 88.56 168 GLU A O 1
ATOM 1434 N N . LEU A 1 169 ? 32.718 -11.423 -50.867 1.00 87.88 169 LEU A N 1
ATOM 1435 C CA . LEU A 1 169 ? 34.125 -11.361 -51.250 1.00 87.88 169 LEU A CA 1
ATOM 1436 C C . LEU A 1 169 ? 34.854 -12.671 -50.921 1.00 87.88 169 LEU A C 1
ATOM 1438 O O . LEU A 1 169 ? 35.570 -13.205 -51.768 1.00 87.88 169 LEU A O 1
ATOM 1442 N N . LEU A 1 170 ? 34.656 -13.215 -49.715 1.00 83.31 170 LEU A N 1
ATOM 1443 C CA . LEU A 1 170 ? 35.251 -14.496 -49.332 1.00 83.31 170 LEU A CA 1
ATOM 1444 C C . LEU A 1 170 ? 34.760 -15.645 -50.216 1.00 83.31 170 LEU A C 1
ATOM 1446 O O . LEU A 1 170 ? 35.568 -16.471 -50.637 1.00 83.31 170 LEU A O 1
ATOM 1450 N N . ARG A 1 171 ? 33.460 -15.688 -50.524 1.00 85.00 171 ARG A N 1
ATOM 1451 C CA . ARG A 1 171 ? 32.864 -16.723 -51.377 1.00 85.00 171 ARG A CA 1
ATOM 1452 C C . ARG A 1 171 ? 33.382 -16.649 -52.812 1.00 85.00 171 ARG A C 1
ATOM 1454 O O . ARG A 1 171 ? 33.693 -17.681 -53.403 1.00 85.00 171 ARG A O 1
ATOM 1461 N N . ASP A 1 172 ? 33.494 -15.443 -53.355 1.00 87.38 172 ASP A N 1
ATOM 1462 C CA . ASP A 1 172 ? 34.011 -15.187 -54.696 1.00 87.38 172 ASP A CA 1
ATOM 1463 C C . ASP A 1 172 ? 35.488 -15.606 -54.800 1.00 87.38 172 ASP A C 1
ATOM 1465 O O . ASP A 1 172 ? 35.847 -16.425 -55.649 1.00 87.38 172 ASP A O 1
ATOM 1469 N N . ILE A 1 173 ? 36.331 -15.177 -53.857 1.00 82.31 173 ILE A N 1
ATOM 1470 C CA . ILE A 1 173 ? 37.746 -15.577 -53.792 1.00 82.31 173 ILE A CA 1
ATOM 1471 C C . ILE A 1 173 ? 37.891 -17.099 -53.610 1.00 82.31 173 ILE A C 1
ATOM 1473 O O . ILE A 1 173 ? 38.713 -17.726 -54.282 1.00 82.31 173 ILE A O 1
ATOM 1477 N N . GLN A 1 174 ? 37.076 -17.717 -52.750 1.00 81.69 174 GLN A N 1
ATOM 1478 C CA . GLN A 1 174 ? 37.067 -19.168 -52.541 1.00 81.69 174 GLN A CA 1
ATOM 1479 C C . GLN A 1 174 ? 36.650 -19.936 -53.805 1.00 81.69 174 GLN A C 1
ATOM 1481 O O . GLN A 1 174 ? 37.174 -21.017 -54.060 1.00 81.69 174 GLN A O 1
ATOM 1486 N N . SER A 1 175 ? 35.732 -19.389 -54.608 1.00 83.06 175 SER A N 1
ATOM 1487 C CA . SER A 1 175 ? 35.301 -20.002 -55.871 1.00 83.06 175 SER A CA 1
ATOM 1488 C C . SER A 1 175 ? 36.351 -19.889 -56.984 1.00 83.06 175 SER A C 1
ATOM 1490 O O . SER A 1 175 ? 36.430 -20.761 -57.848 1.00 83.06 175 SER A O 1
ATOM 1492 N N . ARG A 1 176 ? 37.186 -18.840 -56.941 1.00 81.88 176 ARG A N 1
ATOM 1493 C CA . ARG A 1 176 ? 38.243 -18.561 -57.925 1.00 81.88 176 ARG A CA 1
ATOM 1494 C C . ARG A 1 176 ? 39.566 -19.274 -57.622 1.00 81.88 176 ARG A C 1
ATOM 1496 O O . ARG A 1 176 ? 40.353 -19.506 -58.540 1.00 81.88 176 ARG A O 1
ATOM 1503 N N . LEU A 1 177 ? 39.835 -19.631 -56.362 1.00 76.94 177 LEU A N 1
ATOM 1504 C CA . LEU A 1 177 ? 41.108 -20.221 -55.936 1.00 76.94 177 LEU A CA 1
ATOM 1505 C C . LEU A 1 177 ? 40.975 -21.705 -55.538 1.00 76.94 177 LEU A C 1
ATOM 1507 O O . LEU A 1 177 ? 40.137 -22.049 -54.709 1.00 76.94 177 LEU A O 1
ATOM 1511 N N . PRO A 1 178 ? 41.861 -22.602 -56.023 1.00 71.69 178 PRO A N 1
ATOM 1512 C CA . PRO A 1 178 ? 41.945 -23.963 -55.498 1.00 71.69 178 PRO A CA 1
ATOM 1513 C C . PRO A 1 178 ? 42.281 -23.940 -54.000 1.00 71.69 178 PRO A C 1
ATOM 1515 O O . PRO A 1 178 ? 43.098 -23.126 -53.568 1.00 71.69 178 PRO A O 1
ATOM 1518 N N . GLY A 1 179 ? 41.726 -24.870 -53.214 1.00 66.31 179 GLY A N 1
ATOM 1519 C CA . GLY A 1 179 ? 41.772 -24.833 -51.741 1.00 66.31 179 GLY A CA 1
ATOM 1520 C C . GLY A 1 179 ? 43.156 -24.581 -51.120 1.00 66.31 179 GLY A C 1
ATOM 1521 O O . GLY A 1 179 ? 43.266 -23.812 -50.171 1.00 66.31 179 GLY A O 1
ATOM 1522 N N . LYS A 1 180 ? 44.242 -25.123 -51.695 1.00 65.06 180 LYS A N 1
ATOM 1523 C CA . LYS A 1 180 ? 45.620 -24.855 -51.227 1.00 65.06 180 LYS A CA 1
ATOM 1524 C C . LYS A 1 180 ? 46.059 -23.391 -51.411 1.00 65.06 180 LYS A C 1
ATOM 1526 O O . LYS A 1 180 ? 46.761 -22.867 -50.552 1.00 65.06 180 LYS A O 1
ATOM 1531 N N . LYS A 1 181 ? 45.648 -22.727 -52.499 1.00 65.31 181 LYS A N 1
ATOM 1532 C CA . LYS A 1 181 ? 45.957 -21.310 -52.770 1.00 65.31 181 LYS A CA 1
ATOM 1533 C C . LYS A 1 181 ? 45.112 -20.367 -51.916 1.00 65.31 181 LYS A C 1
ATOM 1535 O O . LYS A 1 181 ? 45.622 -19.352 -51.464 1.00 65.31 181 LYS A O 1
ATOM 1540 N N . PHE A 1 182 ? 43.861 -20.731 -51.638 1.00 65.44 182 PHE A N 1
ATOM 1541 C CA . PHE A 1 182 ? 43.025 -19.998 -50.685 1.00 65.44 182 PHE A CA 1
ATOM 1542 C C . PHE A 1 182 ? 43.629 -20.032 -49.271 1.00 65.44 182 PHE A C 1
ATOM 1544 O O . PHE A 1 182 ? 43.778 -18.993 -48.638 1.00 65.44 182 PHE A O 1
ATOM 1551 N N . VAL A 1 183 ? 44.080 -21.205 -48.811 1.00 65.44 183 VAL A N 1
ATOM 1552 C CA . VAL A 1 183 ? 44.785 -21.347 -47.522 1.00 65.44 183 VAL A CA 1
ATOM 1553 C C . VAL A 1 183 ? 46.081 -20.524 -47.491 1.00 65.44 183 VAL A C 1
ATOM 1555 O O . VAL A 1 183 ? 46.380 -19.893 -46.480 1.00 65.44 183 VAL A O 1
ATOM 1558 N N . GLN A 1 184 ? 46.829 -20.465 -48.600 1.00 64.94 184 GLN A N 1
ATOM 1559 C CA . GLN A 1 184 ? 48.011 -19.602 -48.713 1.00 64.94 184 GLN A CA 1
ATOM 1560 C C . GLN A 1 184 ? 47.657 -18.111 -48.635 1.00 64.94 184 GLN A C 1
ATOM 1562 O O . GLN A 1 184 ? 48.311 -17.390 -47.884 1.00 64.94 184 GLN A O 1
ATOM 1567 N N . LEU A 1 185 ? 46.610 -17.661 -49.330 1.00 63.50 185 LEU A N 1
ATOM 1568 C CA . LEU A 1 185 ? 46.123 -16.281 -49.271 1.00 63.50 185 LEU A CA 1
ATOM 1569 C C . LEU A 1 185 ? 45.720 -15.894 -47.840 1.00 63.50 185 LEU A C 1
ATOM 1571 O O . LEU A 1 185 ? 46.163 -14.867 -47.327 1.00 63.50 185 LEU A O 1
ATOM 1575 N N . VAL A 1 186 ? 44.964 -16.762 -47.158 1.00 61.28 186 VAL A N 1
ATOM 1576 C CA . VAL A 1 186 ? 44.620 -16.597 -45.739 1.00 61.28 186 VAL A CA 1
ATOM 1577 C C . VAL A 1 186 ? 45.897 -16.506 -44.898 1.00 61.28 186 VAL A C 1
ATOM 1579 O O . VAL A 1 186 ? 46.062 -15.554 -44.146 1.00 61.28 186 VAL A O 1
ATOM 1582 N N . SER A 1 187 ? 46.872 -17.400 -45.084 1.00 58.53 187 SER A N 1
ATOM 1583 C CA . SER A 1 187 ? 48.140 -17.360 -44.335 1.00 58.53 187 SER A CA 1
ATOM 1584 C C . SER A 1 187 ? 48.990 -16.096 -44.582 1.00 58.53 187 SER A C 1
ATOM 1586 O O . SER A 1 187 ? 49.726 -15.666 -43.691 1.00 58.53 187 SER A O 1
ATOM 1588 N N . GLN A 1 188 ? 48.884 -15.478 -45.764 1.00 61.25 188 GLN A N 1
ATOM 1589 C CA . GLN A 1 188 ? 49.574 -14.232 -46.122 1.00 61.25 188 GLN A CA 1
ATOM 1590 C C . GLN A 1 188 ? 48.926 -13.010 -45.469 1.00 61.25 188 GLN A C 1
ATOM 1592 O O . GLN A 1 188 ? 49.636 -12.184 -44.893 1.00 61.25 188 GLN A O 1
ATOM 1597 N N . ILE A 1 189 ? 47.592 -12.938 -45.478 1.00 63.47 189 ILE A N 1
ATOM 1598 C CA . ILE A 1 189 ? 46.817 -11.927 -44.740 1.00 63.47 189 ILE A CA 1
ATOM 1599 C C . ILE A 1 189 ? 47.238 -11.950 -43.267 1.00 63.47 189 ILE A C 1
ATOM 1601 O O . ILE A 1 189 ? 47.675 -10.945 -42.707 1.00 63.47 189 ILE A O 1
ATOM 1605 N N . MET A 1 190 ? 47.242 -13.149 -42.690 1.00 56.69 190 MET A N 1
ATOM 1606 C CA . MET A 1 190 ? 47.646 -13.425 -41.317 1.00 56.69 190 MET A CA 1
ATOM 1607 C C . MET A 1 190 ? 49.090 -13.009 -41.001 1.00 56.69 190 MET A C 1
ATOM 1609 O O . MET A 1 190 ? 49.378 -12.527 -39.910 1.00 56.69 190 MET A O 1
ATOM 1613 N N . ALA A 1 191 ? 50.011 -13.155 -41.957 1.00 57.44 191 ALA A N 1
ATOM 1614 C CA . ALA A 1 191 ? 51.406 -12.759 -41.791 1.00 57.44 191 ALA A CA 1
ATOM 1615 C C . ALA A 1 191 ? 51.622 -11.243 -41.786 1.00 57.44 191 ALA A C 1
ATOM 1617 O O . ALA A 1 191 ? 52.493 -10.757 -41.068 1.00 57.44 191 ALA A O 1
ATOM 1618 N N . SER A 1 192 ? 50.844 -10.510 -42.581 1.00 56.19 192 SER A N 1
ATOM 1619 C CA . SER A 1 192 ? 50.969 -9.055 -42.697 1.00 56.19 192 SER A CA 1
ATOM 1620 C C . SER A 1 192 ? 50.402 -8.273 -41.515 1.00 56.19 192 SER A C 1
ATOM 1622 O O . SER A 1 192 ? 50.824 -7.145 -41.283 1.00 56.19 192 SER A O 1
ATOM 1624 N N . LEU A 1 193 ? 49.486 -8.869 -40.748 1.00 54.47 193 LEU A N 1
ATOM 1625 C CA . LEU A 1 193 ? 48.734 -8.170 -39.700 1.00 54.47 193 LEU A CA 1
ATOM 1626 C C . LEU A 1 193 ? 49.399 -8.208 -38.311 1.00 54.47 193 LEU A C 1
ATOM 1628 O O . LEU A 1 193 ? 49.107 -7.358 -37.478 1.00 54.47 193 LEU A O 1
ATOM 1632 N N . ILE A 1 194 ? 50.340 -9.125 -38.069 1.00 49.72 194 ILE A N 1
ATOM 1633 C CA . ILE A 1 194 ? 51.045 -9.269 -36.773 1.00 49.72 194 ILE A CA 1
ATOM 1634 C C . ILE A 1 194 ? 52.112 -8.196 -36.558 1.00 49.72 194 ILE A C 1
ATOM 1636 O O . ILE A 1 194 ? 52.503 -7.929 -35.430 1.00 49.72 194 ILE A O 1
ATOM 1640 N N . MET A 1 195 ? 52.577 -7.548 -37.627 1.00 47.06 195 MET A N 1
ATOM 1641 C CA . MET A 1 195 ? 53.660 -6.562 -37.555 1.00 47.06 195 MET A CA 1
ATOM 1642 C C . MET A 1 195 ? 53.193 -5.111 -37.337 1.00 47.06 195 MET A C 1
ATOM 1644 O O . MET A 1 195 ? 54.018 -4.206 -37.422 1.00 47.06 195 MET A O 1
ATOM 1648 N N . GLY A 1 196 ? 51.909 -4.839 -37.065 1.00 46.25 196 GLY A N 1
ATOM 1649 C CA . GLY A 1 196 ? 51.420 -3.452 -37.092 1.00 46.25 196 GLY A CA 1
ATOM 1650 C C . GLY A 1 196 ? 50.115 -3.155 -36.363 1.00 46.25 196 GLY A C 1
ATOM 1651 O O . GLY A 1 196 ? 49.282 -2.442 -36.915 1.00 46.25 196 GLY A O 1
ATOM 1652 N N . PHE A 1 197 ? 49.926 -3.647 -35.137 1.00 40.81 197 PHE A N 1
ATOM 1653 C CA . PHE A 1 197 ? 48.721 -3.364 -34.341 1.00 40.81 197 PHE A CA 1
ATOM 1654 C C . PHE A 1 197 ? 48.904 -2.222 -33.322 1.00 40.81 197 PHE A C 1
ATOM 1656 O O . PHE A 1 197 ? 48.424 -2.271 -32.197 1.00 40.81 197 PHE A O 1
ATOM 1663 N N . GLY A 1 198 ? 49.598 -1.161 -33.737 1.00 38.88 198 GLY A N 1
ATOM 1664 C CA . GLY A 1 198 ? 49.705 0.093 -32.994 1.00 38.88 198 GLY A CA 1
ATOM 1665 C C . GLY A 1 198 ? 49.524 1.278 -33.935 1.00 38.88 198 GLY A C 1
ATOM 1666 O O . GLY A 1 198 ? 50.496 1.802 -34.467 1.00 38.88 198 GLY A O 1
ATOM 1667 N N . GLY A 1 199 ? 48.282 1.706 -34.152 1.00 34.03 199 GLY A N 1
ATOM 1668 C CA . GLY A 1 199 ? 47.991 2.995 -34.780 1.00 34.03 199 GLY A CA 1
ATOM 1669 C C . GLY A 1 199 ? 47.626 2.956 -36.268 1.00 34.03 199 GLY A C 1
ATOM 1670 O O . GLY A 1 199 ? 48.276 2.356 -37.123 1.00 34.03 199 GLY A O 1
ATOM 1671 N N . SER A 1 200 ? 46.570 3.700 -36.561 1.00 44.50 200 SER A N 1
ATOM 1672 C CA . SER A 1 200 ? 45.822 3.885 -37.804 1.00 44.50 200 SER A CA 1
ATOM 1673 C C . SER A 1 200 ? 46.582 4.443 -39.025 1.00 44.50 200 SER A C 1
ATOM 1675 O O . SER A 1 200 ? 45.954 5.030 -39.900 1.00 44.50 200 SER A O 1
ATOM 1677 N N . PHE A 1 201 ? 47.898 4.253 -39.178 1.00 38.19 201 PHE A N 1
ATOM 1678 C CA . PHE A 1 201 ? 48.634 4.845 -40.315 1.00 38.19 201 PHE A CA 1
ATOM 1679 C C . PHE A 1 201 ? 49.693 3.969 -41.011 1.00 38.19 201 PHE A C 1
ATOM 1681 O O . PHE A 1 201 ? 50.240 4.404 -42.024 1.00 38.19 201 PHE A O 1
ATOM 1688 N N . LEU A 1 202 ? 49.932 2.720 -40.586 1.00 40.41 202 LEU A N 1
ATOM 1689 C CA . LEU A 1 202 ? 50.958 1.847 -41.200 1.00 40.41 202 LEU A CA 1
ATOM 1690 C C . LEU A 1 202 ? 50.436 0.741 -42.137 1.00 40.41 202 LEU A C 1
ATOM 1692 O O . LEU A 1 202 ? 51.235 0.025 -42.735 1.00 40.41 202 LEU A O 1
ATOM 1696 N N . VAL A 1 203 ? 49.125 0.633 -42.376 1.00 45.50 203 VAL A N 1
ATOM 1697 C CA . VAL A 1 203 ? 48.583 -0.349 -43.346 1.00 45.50 203 VAL A CA 1
ATOM 1698 C C . VAL A 1 203 ? 48.953 0.020 -44.793 1.00 45.50 203 VAL A C 1
ATOM 1700 O O . VAL A 1 203 ? 49.220 -0.851 -45.618 1.00 45.50 203 VAL A O 1
ATOM 1703 N N . LYS A 1 204 ? 49.074 1.316 -45.117 1.00 41.50 204 LYS A N 1
ATOM 1704 C CA . LYS A 1 204 ? 49.359 1.777 -46.492 1.00 41.50 204 LYS A CA 1
ATOM 1705 C C . LYS A 1 204 ? 50.783 1.464 -46.983 1.00 41.50 204 LYS A C 1
ATOM 1707 O O . LYS A 1 204 ? 50.993 1.396 -48.192 1.00 41.50 204 LYS A O 1
ATOM 1712 N N . GLY A 1 205 ? 51.748 1.270 -46.078 1.00 44.34 205 GLY A N 1
ATOM 1713 C CA . GLY A 1 205 ? 53.148 0.979 -46.424 1.00 44.34 205 GLY A CA 1
ATOM 1714 C C . GLY A 1 205 ? 53.408 -0.490 -46.775 1.00 44.34 205 GLY A C 1
ATOM 1715 O O . GLY A 1 205 ? 54.150 -0.771 -47.713 1.00 44.34 205 GLY A O 1
ATOM 1716 N N . LEU A 1 206 ? 52.747 -1.422 -46.079 1.00 46.84 206 LEU A N 1
ATOM 1717 C CA . LEU A 1 206 ? 52.880 -2.873 -46.291 1.00 46.84 206 LEU A CA 1
ATOM 1718 C C . LEU A 1 206 ? 51.853 -3.443 -47.288 1.00 46.84 206 LEU A C 1
ATOM 1720 O O . LEU A 1 206 ? 52.090 -4.501 -47.868 1.00 46.84 206 LEU A O 1
ATOM 1724 N N . ALA A 1 207 ? 50.767 -2.714 -47.575 1.00 46.47 207 ALA A N 1
ATOM 1725 C CA . ALA A 1 207 ? 49.755 -3.077 -48.575 1.00 46.47 207 ALA A CA 1
ATOM 1726 C C . ALA A 1 207 ? 50.312 -3.308 -49.995 1.00 46.47 207 ALA A C 1
ATOM 1728 O O . ALA A 1 207 ? 49.702 -4.027 -50.780 1.00 46.47 207 ALA A O 1
ATOM 1729 N N . LYS A 1 208 ? 51.473 -2.726 -50.330 1.00 46.75 208 LYS A N 1
ATOM 1730 C CA . LYS A 1 208 ? 52.125 -2.879 -51.645 1.00 46.75 208 LYS A CA 1
ATOM 1731 C C . LYS A 1 208 ? 52.805 -4.240 -51.860 1.00 46.75 208 LYS A C 1
ATOM 1733 O O . LYS A 1 208 ? 53.179 -4.536 -52.989 1.00 46.75 208 LYS A O 1
ATOM 1738 N N . LEU A 1 209 ? 52.984 -5.040 -50.806 1.00 50.56 209 LEU A N 1
ATOM 1739 C CA . LEU A 1 209 ? 53.634 -6.360 -50.850 1.00 50.56 209 LEU A CA 1
ATOM 1740 C C . LEU A 1 209 ? 52.636 -7.529 -50.767 1.00 50.56 209 LEU A C 1
ATOM 1742 O O . LEU A 1 209 ? 53.050 -8.686 -50.742 1.00 50.56 209 LEU A O 1
ATOM 1746 N N . LEU A 1 210 ? 51.335 -7.235 -50.703 1.00 58.41 210 LEU A N 1
ATOM 1747 C CA . LEU A 1 210 ? 50.269 -8.224 -50.564 1.00 58.41 210 LEU A CA 1
ATOM 1748 C C . LEU A 1 210 ? 49.610 -8.549 -51.905 1.00 58.41 210 LEU A C 1
ATOM 1750 O O . LEU A 1 210 ? 49.505 -7.697 -52.786 1.00 58.41 210 LEU A O 1
ATOM 1754 N N . ASP A 1 211 ? 49.122 -9.784 -52.023 1.00 67.25 211 ASP A N 1
ATOM 1755 C CA . ASP A 1 211 ? 48.228 -10.188 -53.106 1.00 67.25 211 ASP A CA 1
ATOM 1756 C C . ASP A 1 211 ? 47.012 -9.228 -53.178 1.00 67.25 211 ASP A C 1
ATOM 1758 O O . ASP A 1 211 ? 46.466 -8.852 -52.131 1.00 67.25 211 ASP A O 1
ATOM 1762 N N . PRO A 1 212 ? 46.566 -8.800 -54.375 1.00 74.69 212 PRO A N 1
ATOM 1763 C CA . PRO A 1 212 ? 45.427 -7.894 -54.522 1.00 74.69 212 PRO A CA 1
ATOM 1764 C C . PRO A 1 212 ? 44.148 -8.367 -53.817 1.00 74.69 212 PRO A C 1
ATOM 1766 O O . PRO A 1 212 ? 43.390 -7.537 -53.311 1.00 74.69 212 PRO A O 1
ATOM 1769 N N . ASP A 1 213 ? 43.898 -9.677 -53.758 1.00 76.44 213 ASP A N 1
ATOM 1770 C CA . ASP A 1 213 ? 42.734 -10.242 -53.075 1.00 76.44 213 ASP A CA 1
ATOM 1771 C C . ASP A 1 213 ? 42.931 -10.275 -51.543 1.00 76.44 213 ASP A C 1
ATOM 1773 O O . ASP A 1 213 ? 41.963 -10.095 -50.802 1.00 76.44 213 ASP A O 1
ATOM 1777 N N . ALA A 1 214 ? 44.173 -10.358 -51.045 1.00 71.31 214 ALA A N 1
ATOM 1778 C CA . ALA A 1 214 ? 44.485 -10.214 -49.618 1.00 71.31 214 ALA A CA 1
ATOM 1779 C C . ALA A 1 214 ? 44.202 -8.793 -49.106 1.00 71.31 214 ALA A C 1
ATOM 1781 O O . ALA A 1 214 ? 43.594 -8.622 -48.048 1.00 71.31 214 ALA A O 1
ATOM 1782 N N . LEU A 1 215 ? 44.577 -7.768 -49.878 1.00 74.00 215 LEU A N 1
ATOM 1783 C CA . LEU A 1 215 ? 44.303 -6.370 -49.530 1.00 74.00 215 LEU A CA 1
ATOM 1784 C C . LEU A 1 215 ? 42.795 -6.076 -49.478 1.00 74.00 215 LEU A C 1
ATOM 1786 O O . LEU A 1 215 ? 42.331 -5.365 -48.584 1.00 74.00 215 LEU A O 1
ATOM 1790 N N . LYS A 1 216 ? 42.014 -6.646 -50.406 1.00 81.31 216 LYS A N 1
ATOM 1791 C CA . LYS A 1 216 ? 40.547 -6.530 -50.394 1.00 81.31 216 LYS A CA 1
ATOM 1792 C C . LYS A 1 216 ? 39.944 -7.156 -49.137 1.00 81.31 216 LYS A C 1
ATOM 1794 O O . LYS A 1 216 ? 39.070 -6.540 -48.536 1.00 81.31 216 LYS A O 1
ATOM 1799 N N . ILE A 1 217 ? 40.422 -8.335 -48.724 1.00 79.38 217 ILE A N 1
ATOM 1800 C CA . ILE A 1 217 ? 39.937 -9.012 -47.511 1.00 79.38 217 ILE A CA 1
ATOM 1801 C C . ILE A 1 217 ? 40.231 -8.170 -46.264 1.00 79.38 217 ILE A C 1
ATOM 1803 O O . ILE A 1 217 ? 39.325 -7.954 -45.464 1.00 79.38 217 ILE A O 1
ATOM 1807 N N . VAL A 1 218 ? 41.451 -7.642 -46.119 1.00 76.88 218 VAL A N 1
ATOM 1808 C CA . VAL A 1 218 ? 41.825 -6.792 -44.971 1.00 76.88 218 VAL A CA 1
ATOM 1809 C C . VAL A 1 218 ? 40.963 -5.531 -44.903 1.00 76.88 218 VAL A C 1
ATOM 1811 O O . VAL A 1 218 ? 40.435 -5.204 -43.841 1.00 76.88 218 VAL A O 1
ATOM 1814 N N . ASN A 1 219 ? 40.765 -4.846 -46.033 1.00 80.25 219 ASN A N 1
ATOM 1815 C CA . ASN A 1 219 ? 39.926 -3.647 -46.085 1.00 80.25 219 ASN A CA 1
ATOM 1816 C C . ASN A 1 219 ? 38.454 -3.957 -45.766 1.00 80.25 219 ASN A C 1
ATOM 1818 O O . ASN A 1 219 ? 37.803 -3.177 -45.075 1.00 80.25 219 ASN A O 1
ATOM 1822 N N . ALA A 1 220 ? 37.930 -5.094 -46.236 1.00 83.19 220 ALA A N 1
ATOM 1823 C CA . ALA A 1 220 ? 36.566 -5.522 -45.936 1.00 83.19 220 ALA A CA 1
ATOM 1824 C C . ALA A 1 220 ? 36.389 -5.877 -44.448 1.00 83.19 220 ALA A C 1
ATOM 1826 O O . ALA A 1 220 ? 35.412 -5.450 -43.840 1.00 83.19 220 ALA A O 1
ATOM 1827 N N . GLN A 1 221 ? 37.346 -6.586 -43.836 1.00 82.62 221 GLN A N 1
ATOM 1828 C CA . GLN A 1 221 ? 37.337 -6.877 -42.394 1.00 82.62 221 GLN A CA 1
ATOM 1829 C C . GLN A 1 221 ? 37.377 -5.601 -41.553 1.00 82.62 221 GLN A C 1
ATOM 1831 O O . GLN A 1 221 ? 36.634 -5.474 -40.581 1.00 82.62 221 GLN A O 1
ATOM 1836 N N . GLU A 1 222 ? 38.223 -4.646 -41.936 1.00 81.88 222 GLU A N 1
ATOM 1837 C CA . GLU A 1 222 ? 38.326 -3.363 -41.250 1.00 81.88 222 GLU A CA 1
ATOM 1838 C C . GLU A 1 222 ? 37.040 -2.540 -41.374 1.00 81.88 222 GLU A C 1
ATOM 1840 O O . GLU A 1 222 ? 36.574 -1.981 -40.386 1.00 81.88 222 GLU A O 1
ATOM 1845 N N . ASN A 1 223 ? 36.406 -2.539 -42.549 1.00 86.88 223 ASN A N 1
ATOM 1846 C CA . ASN A 1 223 ? 35.106 -1.900 -42.737 1.00 86.88 223 ASN A CA 1
ATOM 1847 C C . ASN A 1 223 ? 34.022 -2.526 -41.838 1.00 86.88 223 ASN A C 1
ATOM 1849 O O . ASN A 1 223 ? 33.257 -1.799 -41.207 1.00 86.88 223 ASN A O 1
ATOM 1853 N N . VAL A 1 224 ? 33.982 -3.861 -41.719 1.00 87.56 224 VAL A N 1
ATOM 1854 C CA . VAL A 1 224 ? 33.050 -4.553 -40.808 1.00 87.56 224 VAL A CA 1
ATOM 1855 C C . VAL A 1 224 ? 33.283 -4.130 -39.354 1.00 87.56 224 VAL A C 1
ATOM 1857 O O . VAL A 1 224 ? 32.315 -3.809 -38.666 1.00 87.56 224 VAL A O 1
ATOM 1860 N N . ARG A 1 225 ? 34.542 -4.082 -38.891 1.00 86.12 225 ARG A N 1
ATOM 1861 C CA . ARG A 1 225 ? 34.882 -3.629 -37.528 1.00 86.12 225 ARG A CA 1
ATOM 1862 C C . ARG A 1 225 ? 34.456 -2.185 -37.279 1.00 86.12 225 ARG A C 1
ATOM 1864 O O . ARG A 1 225 ? 33.758 -1.918 -36.310 1.00 86.12 225 ARG A O 1
ATOM 1871 N N . GLN A 1 226 ? 34.770 -1.274 -38.197 1.00 88.94 226 GLN A N 1
ATOM 1872 C CA . GLN A 1 226 ? 34.381 0.132 -38.066 1.00 88.94 226 GLN A CA 1
ATOM 1873 C C . GLN A 1 226 ? 32.860 0.325 -38.034 1.00 88.94 226 GLN A C 1
ATOM 1875 O O . GLN A 1 226 ? 32.362 1.177 -37.297 1.00 88.94 226 GLN A O 1
ATOM 1880 N N . MET A 1 227 ? 32.101 -0.438 -38.828 1.00 92.94 227 MET A N 1
ATOM 1881 C CA . MET A 1 227 ? 30.636 -0.379 -38.777 1.00 92.94 227 MET A CA 1
ATOM 1882 C C . MET A 1 227 ? 30.077 -1.012 -37.498 1.00 92.94 227 MET A C 1
ATOM 1884 O O . MET A 1 227 ? 29.093 -0.505 -36.961 1.00 92.94 227 MET A O 1
ATOM 1888 N N . TRP A 1 228 ? 30.710 -2.073 -36.987 1.00 92.75 228 TRP A N 1
ATOM 1889 C CA . TRP A 1 228 ? 30.370 -2.663 -35.693 1.00 92.75 228 TRP A CA 1
ATOM 1890 C C . TRP A 1 228 ? 30.562 -1.666 -34.548 1.00 92.75 228 TRP A C 1
ATOM 1892 O O . TRP A 1 228 ? 29.649 -1.495 -33.743 1.00 92.75 228 TRP A O 1
ATOM 1902 N N . ASP A 1 229 ? 31.699 -0.971 -34.502 1.00 89.88 229 ASP A N 1
ATOM 1903 C CA . ASP A 1 229 ? 31.994 -0.001 -33.446 1.00 89.88 229 ASP A CA 1
ATOM 1904 C C . ASP A 1 229 ? 30.979 1.148 -33.465 1.00 89.88 229 ASP A C 1
ATOM 1906 O O . ASP A 1 229 ? 30.361 1.442 -32.444 1.00 89.88 229 ASP A O 1
ATOM 1910 N N . LYS A 1 230 ? 30.681 1.699 -34.652 1.00 93.19 230 LYS A N 1
ATOM 1911 C CA . LYS A 1 230 ? 29.625 2.715 -34.824 1.00 93.19 230 LYS A CA 1
ATOM 1912 C C . LYS A 1 230 ? 28.246 2.228 -34.382 1.00 93.19 230 LYS A C 1
ATOM 1914 O O . LYS A 1 230 ? 27.467 2.999 -33.823 1.00 93.19 230 LYS A O 1
ATOM 1919 N N . TYR A 1 231 ? 27.909 0.970 -34.664 1.00 95.12 231 TYR A N 1
ATOM 1920 C CA . TYR A 1 231 ? 26.667 0.363 -34.192 1.00 95.12 231 TYR A CA 1
ATOM 1921 C C . TYR A 1 231 ? 26.654 0.240 -32.664 1.00 95.12 231 TYR A C 1
ATOM 1923 O O . TYR A 1 231 ? 25.702 0.682 -32.029 1.00 95.12 231 TYR A O 1
ATOM 1931 N N . ASN A 1 232 ? 27.705 -0.324 -32.069 1.00 92.06 232 ASN A N 1
ATOM 1932 C CA . ASN A 1 232 ? 27.760 -0.636 -30.643 1.00 92.06 232 ASN A CA 1
ATOM 1933 C C . ASN A 1 232 ? 27.865 0.621 -29.763 1.00 92.06 232 ASN A C 1
ATOM 1935 O O . ASN A 1 232 ? 27.282 0.663 -28.682 1.00 92.06 232 ASN A O 1
ATOM 1939 N N . GLU A 1 233 ? 28.579 1.654 -30.216 1.00 92.12 233 GLU A N 1
ATOM 1940 C CA . GLU A 1 233 ? 28.625 2.958 -29.546 1.00 92.12 233 GLU A CA 1
ATOM 1941 C C . GLU A 1 233 ? 27.253 3.635 -29.560 1.00 92.12 233 GLU A C 1
ATOM 1943 O O . GLU A 1 233 ? 26.763 4.048 -28.507 1.00 92.12 233 GLU A O 1
ATOM 1948 N N . GLN A 1 234 ? 26.598 3.685 -30.725 1.00 94.56 234 GLN A N 1
ATOM 1949 C CA . GLN A 1 234 ? 25.275 4.296 -30.842 1.00 94.56 234 GLN A CA 1
ATOM 1950 C C . GLN A 1 234 ? 24.210 3.518 -30.061 1.00 94.56 234 GLN A C 1
ATOM 1952 O O . GLN A 1 234 ? 23.366 4.133 -29.416 1.00 94.56 234 GLN A O 1
ATOM 1957 N N . LEU A 1 235 ? 24.289 2.183 -30.052 1.00 94.06 235 LEU A N 1
ATOM 1958 C CA . LEU A 1 235 ? 23.377 1.318 -29.306 1.00 94.06 235 LEU A CA 1
ATOM 1959 C C . LEU A 1 235 ? 23.335 1.693 -27.820 1.00 94.06 235 LEU A C 1
ATOM 1961 O O . LEU A 1 235 ? 22.254 1.761 -27.247 1.00 94.06 235 LEU A O 1
ATOM 1965 N N . LYS A 1 236 ? 24.485 1.971 -27.194 1.00 90.56 236 LYS A N 1
ATOM 1966 C CA . LYS A 1 236 ? 24.540 2.380 -25.778 1.00 90.56 236 LYS A CA 1
ATOM 1967 C C . LYS A 1 236 ? 23.810 3.703 -25.536 1.00 90.56 236 LYS A C 1
ATOM 1969 O O . LYS A 1 236 ? 23.074 3.827 -24.563 1.00 90.56 236 LYS A O 1
ATOM 1974 N N . VAL A 1 237 ? 23.998 4.676 -26.428 1.00 91.56 237 VAL A N 1
ATOM 1975 C CA . VAL A 1 237 ? 23.360 5.998 -26.330 1.00 91.56 237 VAL A CA 1
ATOM 1976 C C . VAL A 1 237 ? 21.848 5.890 -26.530 1.00 91.56 237 VAL A C 1
ATOM 1978 O O . VAL A 1 237 ? 21.074 6.389 -25.712 1.00 91.56 237 VAL A O 1
ATOM 1981 N N . ASP A 1 238 ? 21.422 5.210 -27.593 1.00 93.25 238 ASP A N 1
ATOM 1982 C CA . ASP A 1 238 ? 20.009 5.080 -27.948 1.00 93.25 238 ASP A CA 1
ATOM 1983 C C . ASP A 1 238 ? 19.248 4.207 -26.933 1.00 93.25 238 ASP A C 1
ATOM 1985 O O . ASP A 1 238 ? 18.071 4.455 -26.680 1.00 93.25 238 ASP A O 1
ATOM 1989 N N . LEU A 1 239 ? 19.902 3.236 -26.277 1.00 92.88 239 LEU A N 1
ATOM 1990 C CA . LEU A 1 239 ? 19.286 2.444 -25.204 1.00 92.88 239 LEU A CA 1
ATOM 1991 C C . LEU A 1 239 ? 18.907 3.288 -23.984 1.00 92.88 239 LEU A C 1
ATOM 1993 O O . LEU A 1 239 ? 17.827 3.082 -23.431 1.00 92.88 239 LEU A O 1
ATOM 1997 N N . GLU A 1 240 ? 19.731 4.257 -23.586 1.00 90.75 240 GLU A N 1
ATOM 1998 C CA . GLU A 1 240 ? 19.389 5.179 -22.493 1.00 90.75 240 GLU A CA 1
ATOM 1999 C C . GLU A 1 240 ? 18.240 6.125 -22.881 1.00 90.75 240 GLU A C 1
ATOM 2001 O O . GLU A 1 240 ? 17.345 6.42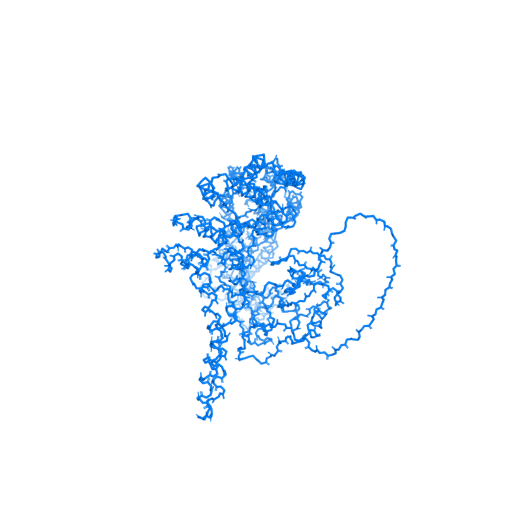1 -22.076 1.00 90.75 240 GLU A O 1
ATOM 2006 N N . GLN A 1 241 ? 18.189 6.544 -24.149 1.00 90.19 241 GLN A N 1
ATOM 2007 C CA . GLN A 1 241 ? 17.055 7.311 -24.670 1.00 90.19 241 GLN A CA 1
ATOM 2008 C C . GLN A 1 241 ? 15.775 6.470 -24.698 1.00 90.19 241 GLN A C 1
ATOM 2010 O O . GLN A 1 241 ? 14.728 6.924 -24.233 1.00 90.19 241 GLN A O 1
ATOM 2015 N N . LEU A 1 242 ? 15.858 5.226 -25.177 1.00 92.19 242 LEU A N 1
ATOM 2016 C CA . LEU A 1 242 ? 14.752 4.275 -25.203 1.00 92.19 242 LEU A CA 1
ATOM 2017 C C . LEU A 1 242 ? 14.255 3.964 -23.786 1.00 92.19 242 LEU A C 1
ATOM 2019 O O . LEU A 1 242 ? 13.046 3.895 -23.571 1.00 92.19 242 LEU A O 1
ATOM 2023 N N . LYS A 1 243 ? 15.162 3.840 -22.808 1.00 93.06 243 LYS A N 1
ATOM 2024 C CA . LYS A 1 243 ? 14.842 3.675 -21.381 1.00 93.06 243 LYS A CA 1
ATOM 2025 C C . LYS A 1 243 ? 14.023 4.843 -20.860 1.00 93.06 243 LYS A C 1
ATOM 2027 O O . LYS A 1 243 ? 12.969 4.639 -20.257 1.00 93.06 243 LYS A O 1
ATOM 2032 N N . THR A 1 244 ? 14.467 6.063 -21.138 1.00 91.31 244 THR A N 1
ATOM 2033 C CA . THR A 1 244 ? 13.755 7.284 -20.740 1.00 91.31 244 THR A CA 1
ATOM 2034 C C . THR A 1 244 ? 12.383 7.375 -21.411 1.00 91.31 244 THR A C 1
ATOM 2036 O O . THR A 1 244 ? 11.380 7.642 -20.750 1.00 91.31 244 THR A O 1
ATOM 2039 N N . HIS A 1 245 ? 12.304 7.073 -22.709 1.00 91.00 245 HIS A N 1
ATOM 2040 C CA . HIS A 1 245 ? 11.047 7.069 -23.456 1.00 91.00 245 HIS A CA 1
ATOM 2041 C C . HIS A 1 245 ? 10.075 6.005 -22.919 1.00 91.00 245 HIS A C 1
ATOM 2043 O O . HIS A 1 245 ? 8.889 6.275 -22.731 1.00 91.00 245 HIS A O 1
ATOM 2049 N N . TYR A 1 246 ? 10.573 4.813 -22.590 1.00 92.56 246 TYR A N 1
ATOM 2050 C CA . TYR A 1 246 ? 9.782 3.760 -21.963 1.00 92.56 246 TYR A CA 1
ATOM 2051 C C . TYR A 1 246 ? 9.229 4.202 -20.602 1.00 92.56 246 TYR A C 1
ATOM 2053 O O . TYR A 1 246 ? 8.033 4.042 -20.353 1.00 92.56 246 TYR A O 1
ATOM 2061 N N . LYS A 1 247 ? 10.056 4.822 -19.746 1.00 92.69 247 LYS A N 1
ATOM 2062 C CA . LYS A 1 247 ? 9.608 5.398 -18.466 1.00 92.69 247 LYS A CA 1
ATOM 2063 C C . LYS A 1 247 ? 8.527 6.459 -18.676 1.00 92.69 247 LYS A C 1
ATOM 2065 O O . LYS A 1 247 ? 7.501 6.407 -18.006 1.00 92.69 247 LYS A O 1
ATOM 2070 N N . TYR A 1 248 ? 8.686 7.354 -19.653 1.00 91.81 248 TYR A N 1
ATOM 2071 C CA . TYR A 1 248 ? 7.649 8.321 -20.032 1.00 91.81 248 TYR A CA 1
ATOM 2072 C C . TYR A 1 248 ? 6.327 7.649 -20.428 1.00 91.81 248 TYR A C 1
ATOM 2074 O O . TYR A 1 248 ? 5.263 8.055 -19.950 1.00 91.81 248 TYR A O 1
ATOM 2082 N N . VAL A 1 249 ? 6.371 6.602 -21.258 1.00 91.88 249 VAL A N 1
ATOM 2083 C CA . VAL A 1 249 ? 5.167 5.864 -21.666 1.00 91.88 249 VAL A CA 1
ATOM 2084 C C . VAL A 1 249 ? 4.489 5.226 -20.455 1.00 91.88 249 VAL A C 1
ATOM 2086 O O . VAL A 1 249 ? 3.280 5.383 -20.287 1.00 91.88 249 VAL A O 1
ATOM 2089 N N . GLN A 1 250 ? 5.245 4.561 -19.580 1.00 92.62 250 GLN A N 1
ATOM 2090 C CA . GLN A 1 250 ? 4.693 3.949 -18.370 1.00 92.62 250 GLN A CA 1
ATOM 2091 C C . GLN A 1 250 ? 4.101 5.001 -17.422 1.00 92.62 250 GLN A C 1
ATOM 2093 O O . GLN A 1 250 ? 2.966 4.850 -16.968 1.00 92.62 250 GLN A O 1
ATOM 2098 N N . LEU A 1 251 ? 4.810 6.107 -17.187 1.00 93.06 251 LEU A N 1
ATOM 2099 C CA . LEU A 1 251 ? 4.331 7.219 -16.367 1.00 93.06 251 LEU A CA 1
ATOM 2100 C C . LEU A 1 251 ? 3.043 7.827 -16.934 1.00 93.06 251 LEU A C 1
ATOM 2102 O O . LEU A 1 251 ? 2.115 8.125 -16.186 1.00 93.06 251 LEU A O 1
ATOM 2106 N N . SER A 1 252 ? 2.944 7.949 -18.257 1.00 90.50 252 SER A N 1
ATOM 2107 C CA . SER A 1 252 ? 1.744 8.449 -18.933 1.00 90.50 252 SER A CA 1
ATOM 2108 C C . SER A 1 252 ? 0.557 7.493 -18.801 1.00 90.50 252 SER A C 1
ATOM 2110 O O . SER A 1 252 ? -0.575 7.940 -18.618 1.00 90.50 252 SER A O 1
ATOM 2112 N N . LEU A 1 253 ? 0.799 6.181 -18.876 1.00 91.75 253 LEU A N 1
ATOM 2113 C CA . LEU A 1 253 ? -0.235 5.154 -18.747 1.00 91.75 253 LEU A CA 1
ATOM 2114 C C . LEU A 1 253 ? -0.758 5.052 -17.308 1.00 91.75 253 LEU A C 1
ATOM 2116 O O . LEU A 1 253 ? -1.959 5.222 -17.076 1.00 91.75 253 LEU A O 1
ATOM 2120 N N . TYR A 1 254 ? 0.129 4.799 -16.341 1.00 93.56 254 TYR A N 1
ATOM 2121 C CA . TYR A 1 254 ? -0.246 4.639 -14.934 1.00 93.56 254 TYR A CA 1
ATOM 2122 C C . TYR A 1 254 ? -0.605 5.982 -14.298 1.00 93.56 254 TYR A C 1
ATOM 2124 O O . TYR A 1 254 ? -1.710 6.143 -13.781 1.00 93.56 254 TYR A O 1
ATOM 2132 N N . GLY A 1 255 ? 0.271 6.983 -14.403 1.00 93.12 255 GLY A N 1
ATOM 2133 C CA . GLY A 1 255 ? 0.021 8.326 -13.879 1.00 93.12 255 GLY A CA 1
ATOM 2134 C C . GLY A 1 255 ? -1.226 8.961 -14.487 1.00 93.12 255 GLY A C 1
ATOM 2135 O O . GLY A 1 255 ? -2.079 9.477 -13.762 1.00 93.12 255 GLY A O 1
ATOM 2136 N N . GLY A 1 256 ? -1.415 8.826 -15.802 1.00 91.12 256 GLY A N 1
ATOM 2137 C CA . GLY A 1 256 ? -2.618 9.307 -16.476 1.00 91.12 256 GLY A CA 1
ATOM 2138 C C . GLY A 1 256 ? -3.903 8.625 -16.000 1.00 91.12 256 GLY A C 1
ATOM 2139 O O . GLY A 1 256 ? -4.940 9.291 -15.882 1.00 91.12 256 GLY A O 1
ATOM 2140 N N . ALA A 1 257 ? -3.846 7.331 -15.665 1.00 93.75 257 ALA A N 1
ATOM 2141 C CA . ALA A 1 257 ? -4.979 6.614 -15.089 1.00 93.75 257 ALA A CA 1
ATOM 2142 C C . ALA A 1 257 ? -5.365 7.184 -13.718 1.00 93.75 257 ALA A C 1
ATOM 2144 O O . ALA A 1 257 ? -6.515 7.596 -13.529 1.00 93.75 257 ALA A O 1
ATOM 2145 N N . PHE A 1 258 ? -4.406 7.293 -12.793 1.00 95.25 258 PHE A N 1
ATOM 2146 C CA . PHE A 1 258 ? -4.670 7.823 -11.454 1.00 95.25 258 PHE A CA 1
ATOM 2147 C C . PHE A 1 258 ? -5.109 9.274 -11.480 1.00 95.25 258 PHE A C 1
ATOM 2149 O O . PHE A 1 258 ? -6.060 9.618 -10.788 1.00 95.25 258 PHE A O 1
ATOM 2156 N N . VAL A 1 259 ? -4.509 10.125 -12.312 1.00 94.50 259 VAL A N 1
ATOM 2157 C CA . VAL A 1 259 ? -4.964 11.512 -12.434 1.00 94.50 259 VAL A CA 1
ATOM 2158 C C . VAL A 1 259 ? -6.399 11.578 -12.953 1.00 94.50 259 VAL A C 1
ATOM 2160 O O . VAL A 1 259 ? -7.220 12.332 -12.423 1.00 94.50 259 VAL A O 1
ATOM 2163 N N . THR A 1 260 ? -6.727 10.792 -13.980 1.00 93.12 260 THR A N 1
ATOM 2164 C CA . THR A 1 260 ? -8.078 10.783 -14.554 1.00 93.12 260 THR A CA 1
ATOM 2165 C C . THR A 1 260 ? -9.112 10.347 -13.521 1.00 93.12 260 THR A C 1
ATOM 2167 O O . THR A 1 260 ? -10.168 10.974 -13.407 1.00 93.12 260 THR A O 1
ATOM 2170 N N . VAL A 1 261 ? -8.805 9.309 -12.741 1.00 94.31 261 VAL A N 1
ATOM 2171 C CA . VAL A 1 261 ? -9.682 8.845 -11.663 1.00 94.31 261 VAL A CA 1
ATOM 2172 C C . VAL A 1 261 ? -9.730 9.864 -10.523 1.00 94.31 261 VAL A C 1
ATOM 2174 O O . VAL A 1 261 ? -10.824 10.197 -10.075 1.00 94.31 261 VAL A O 1
ATOM 2177 N N . ASN A 1 262 ? -8.603 10.457 -10.120 1.00 94.38 262 ASN A N 1
ATOM 2178 C CA . AS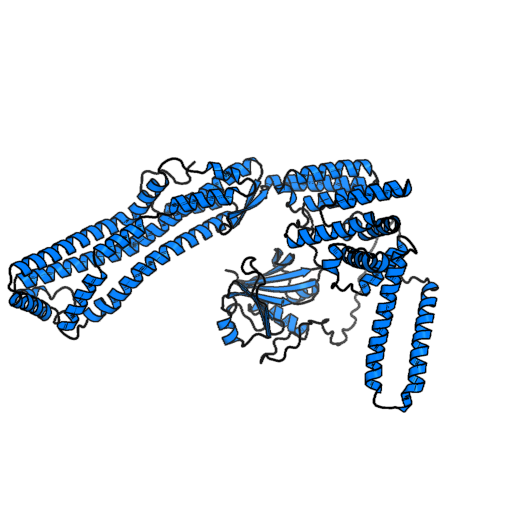N A 1 262 ? -8.544 11.453 -9.047 1.00 94.38 262 ASN A CA 1
ATOM 2179 C C . ASN A 1 262 ? -9.389 12.691 -9.376 1.00 94.38 262 ASN A C 1
ATOM 2181 O O . ASN A 1 262 ? -10.093 13.207 -8.516 1.00 94.38 262 ASN A O 1
ATOM 2185 N N . LYS A 1 263 ? -9.402 13.136 -10.640 1.00 92.94 263 LYS A N 1
ATOM 2186 C CA . LYS A 1 263 ? -10.293 14.218 -11.100 1.00 92.94 263 LYS A CA 1
ATOM 2187 C C . LYS A 1 263 ? -11.770 13.882 -10.924 1.00 92.94 263 LYS A C 1
ATOM 2189 O O . LYS A 1 263 ? -12.564 14.776 -10.651 1.00 92.94 263 LYS A O 1
ATOM 2194 N N . GLN A 1 264 ? -12.155 12.622 -11.115 1.00 92.38 264 GLN A N 1
ATOM 2195 C CA . GLN A 1 264 ? -13.537 12.182 -10.912 1.00 92.38 264 GLN A CA 1
ATOM 2196 C C . GLN A 1 264 ? -13.861 12.045 -9.423 1.00 92.38 264 GLN A C 1
ATOM 2198 O O . GLN A 1 264 ? -14.911 12.515 -8.999 1.00 92.38 264 GLN A O 1
ATOM 2203 N N . LEU A 1 265 ? -12.940 11.489 -8.633 1.00 91.44 265 LEU A N 1
ATOM 2204 C CA . LEU A 1 265 ? -13.048 11.377 -7.178 1.00 91.44 265 LEU A CA 1
ATOM 2205 C C . LEU A 1 265 ? -13.194 12.755 -6.510 1.00 91.44 265 LEU A C 1
ATOM 2207 O O . LEU A 1 265 ? -14.094 12.948 -5.694 1.00 91.44 265 LEU A O 1
ATOM 2211 N N . LYS A 1 266 ? -12.406 13.752 -6.937 1.00 90.50 266 LYS A N 1
ATOM 2212 C CA . LYS A 1 266 ? -12.450 15.116 -6.386 1.00 90.50 266 LYS A CA 1
ATOM 2213 C C . LYS A 1 266 ? -13.815 15.790 -6.547 1.00 90.50 266 LYS A C 1
ATOM 2215 O O . LYS A 1 266 ? -14.190 16.588 -5.696 1.00 90.50 266 LYS A O 1
ATOM 2220 N N . LYS A 1 267 ? -14.605 15.431 -7.571 1.00 88.62 267 LYS A N 1
ATOM 2221 C CA . LYS A 1 267 ? -15.995 15.920 -7.729 1.00 88.62 267 LYS A CA 1
ATOM 2222 C C . LYS A 1 267 ? -16.931 15.431 -6.623 1.00 88.62 267 LYS A C 1
ATOM 2224 O O . LYS A 1 267 ? -17.980 16.024 -6.411 1.00 88.62 267 LYS A O 1
ATOM 2229 N N . SER A 1 268 ? -16.565 14.348 -5.949 1.00 83.94 268 SER A N 1
ATOM 2230 C CA . SER A 1 268 ? -17.278 13.782 -4.806 1.00 83.94 268 SER A CA 1
ATOM 2231 C C . SER A 1 268 ? -16.590 14.101 -3.474 1.00 83.94 268 SER A C 1
ATOM 2233 O O . SER A 1 268 ? -16.882 13.446 -2.479 1.00 83.94 268 SER A O 1
ATOM 2235 N N . GLY A 1 269 ? -15.669 15.073 -3.444 1.00 86.56 269 GLY A N 1
ATOM 2236 C CA . GLY A 1 269 ? -14.997 15.506 -2.217 1.00 86.56 269 GLY A CA 1
ATOM 2237 C C . GLY A 1 269 ? -13.912 14.555 -1.705 1.00 86.56 269 GLY A C 1
ATOM 2238 O O . GLY A 1 269 ? -13.516 14.643 -0.544 1.00 86.56 269 GLY A O 1
ATOM 2239 N N . ILE A 1 270 ? -13.436 13.631 -2.543 1.00 90.06 270 ILE A N 1
ATOM 2240 C CA . ILE A 1 270 ? -12.510 12.560 -2.149 1.00 90.06 270 ILE A CA 1
ATOM 2241 C C . ILE A 1 270 ? -11.294 12.500 -3.076 1.00 90.06 270 ILE A C 1
ATOM 2243 O O . ILE A 1 270 ? -11.361 12.905 -4.232 1.00 90.06 270 ILE A O 1
ATOM 2247 N N . GLU A 1 271 ? -10.168 12.000 -2.581 1.00 92.44 271 GLU A N 1
ATOM 2248 C CA . GLU A 1 271 ? -8.924 11.858 -3.343 1.00 92.44 271 GLU A CA 1
ATOM 2249 C C . GLU A 1 271 ? -8.101 10.653 -2.876 1.00 92.44 271 GLU A C 1
ATOM 2251 O O . GLU A 1 271 ? -8.370 10.064 -1.827 1.00 92.44 271 GLU A O 1
ATOM 2256 N N . PHE A 1 272 ? -7.089 10.272 -3.656 1.00 90.88 272 PHE A N 1
ATOM 2257 C CA . PHE A 1 272 ? -6.145 9.233 -3.246 1.00 90.88 272 PHE A CA 1
ATOM 2258 C C . PHE A 1 272 ? -5.252 9.707 -2.090 1.00 90.88 272 PHE A C 1
ATOM 2260 O O . PHE A 1 272 ? -4.621 10.762 -2.163 1.00 90.88 272 PHE A O 1
ATOM 2267 N N . GLN A 1 273 ? -5.166 8.890 -1.042 1.00 87.31 273 GLN A N 1
ATOM 2268 C CA . GLN A 1 273 ? -4.298 9.109 0.116 1.00 87.31 273 GLN A CA 1
ATOM 2269 C C . GLN A 1 273 ? -2.973 8.356 -0.016 1.00 87.31 273 GLN A C 1
ATOM 2271 O O . GLN A 1 273 ? -1.901 8.924 0.178 1.00 87.31 273 GLN A O 1
ATOM 2276 N N . LYS A 1 274 ? -3.067 7.053 -0.288 1.00 86.12 274 LYS A N 1
ATOM 2277 C CA . LYS A 1 274 ? -1.935 6.133 -0.420 1.00 86.12 274 LYS A CA 1
ATOM 2278 C C . LYS A 1 274 ? -2.205 5.176 -1.565 1.00 86.12 274 LYS A C 1
ATOM 2280 O O . LYS A 1 274 ? -3.359 4.846 -1.853 1.00 86.12 274 LYS A O 1
ATOM 2285 N N . LEU A 1 275 ? -1.126 4.721 -2.173 1.00 87.56 275 LEU A N 1
ATOM 2286 C CA . LEU A 1 275 ? -1.128 3.769 -3.261 1.00 87.56 275 LEU A CA 1
ATOM 2287 C C . LEU A 1 275 ? -0.086 2.692 -2.956 1.00 87.56 275 LEU A C 1
ATOM 2289 O O . LEU A 1 275 ? 0.951 2.997 -2.379 1.00 87.56 275 LEU A O 1
ATOM 2293 N N . TYR A 1 276 ? -0.400 1.457 -3.324 1.00 86.62 276 TYR A N 1
ATOM 2294 C CA . TYR A 1 276 ? 0.483 0.303 -3.237 1.00 86.62 276 TYR A CA 1
ATOM 2295 C C . TYR A 1 276 ? 0.388 -0.423 -4.580 1.00 86.62 276 TYR A C 1
ATOM 2297 O O . TYR A 1 276 ? -0.485 -1.272 -4.785 1.00 86.62 276 TYR A O 1
ATOM 2305 N N . LEU A 1 277 ? 1.220 -0.027 -5.550 1.00 86.25 277 LEU A N 1
ATOM 2306 C CA . LEU A 1 277 ? 1.110 -0.530 -6.927 1.00 86.25 277 LEU A CA 1
ATOM 2307 C C . LEU A 1 277 ? 1.575 -1.973 -7.081 1.00 86.25 277 LEU A C 1
ATOM 2309 O O . LEU A 1 277 ? 1.196 -2.629 -8.044 1.00 86.25 277 LEU A O 1
ATOM 2313 N N . GLN A 1 278 ? 2.369 -2.478 -6.140 1.00 80.62 278 GLN A N 1
ATOM 2314 C CA . GLN A 1 278 ? 2.754 -3.891 -6.112 1.00 80.62 278 GLN A CA 1
ATOM 2315 C C . GLN A 1 278 ? 1.540 -4.803 -5.929 1.00 80.62 278 GLN A C 1
ATOM 2317 O O . GLN A 1 278 ? 1.403 -5.789 -6.648 1.00 80.62 278 GLN A O 1
ATOM 2322 N N . ASP A 1 279 ? 0.638 -4.413 -5.029 1.00 80.75 279 ASP A N 1
ATOM 2323 C CA . ASP A 1 279 ? -0.549 -5.191 -4.672 1.00 80.75 279 ASP A CA 1
ATOM 2324 C C . ASP A 1 279 ? -1.806 -4.733 -5.425 1.00 80.75 279 ASP A C 1
ATOM 2326 O O . ASP A 1 279 ? -2.880 -5.307 -5.261 1.00 80.75 279 ASP A O 1
ATOM 2330 N N . ASN A 1 280 ? -1.695 -3.688 -6.253 1.00 84.94 280 ASN A N 1
ATOM 2331 C CA . ASN A 1 280 ? -2.819 -3.015 -6.910 1.00 84.94 280 ASN A CA 1
ATOM 2332 C C . ASN A 1 280 ? -3.885 -2.506 -5.921 1.00 84.94 280 ASN A C 1
ATOM 2334 O O . ASN A 1 280 ? -5.081 -2.534 -6.218 1.00 84.94 280 ASN A O 1
ATOM 2338 N N . VAL A 1 281 ? -3.466 -2.016 -4.751 1.00 85.25 281 VAL A N 1
ATOM 2339 C CA . VAL A 1 281 ? -4.359 -1.510 -3.694 1.00 85.25 281 VAL A CA 1
ATOM 2340 C C . VAL A 1 281 ? -4.169 -0.008 -3.510 1.00 85.25 281 VAL A C 1
ATOM 2342 O O . VAL A 1 281 ? -3.064 0.520 -3.619 1.00 85.25 281 VAL A O 1
ATOM 2345 N N . TYR A 1 282 ? -5.247 0.709 -3.190 1.00 87.50 282 TYR A N 1
ATOM 2346 C CA . TYR A 1 282 ? -5.176 2.124 -2.825 1.00 87.50 282 TYR A CA 1
ATOM 2347 C C . TYR A 1 282 ? -6.101 2.473 -1.661 1.00 87.50 282 TYR A C 1
ATOM 2349 O O . TYR A 1 282 ? -7.098 1.801 -1.397 1.00 87.50 282 TYR A O 1
ATOM 2357 N N . LYS A 1 283 ? -5.781 3.580 -0.986 1.00 85.75 283 LYS A N 1
ATOM 2358 C CA . LYS A 1 283 ? -6.604 4.186 0.066 1.00 85.75 283 LYS A CA 1
ATOM 2359 C C . LYS A 1 283 ? -7.090 5.559 -0.377 1.00 85.75 283 LYS A C 1
ATOM 2361 O O . LYS A 1 283 ? -6.354 6.313 -1.016 1.00 85.75 283 LYS A O 1
ATOM 2366 N N . LEU A 1 284 ? -8.329 5.876 -0.022 1.00 87.44 284 LEU A N 1
ATOM 2367 C CA . LEU A 1 284 ? -8.974 7.153 -0.313 1.00 87.44 284 LEU A CA 1
ATOM 2368 C C . LEU A 1 284 ? -9.131 7.974 0.966 1.00 87.44 284 LEU A C 1
ATOM 2370 O O . LEU A 1 284 ? -9.313 7.416 2.046 1.00 87.44 284 LEU A O 1
ATOM 2374 N N . GLN A 1 285 ? -9.123 9.293 0.821 1.00 85.50 285 GLN A N 1
ATOM 2375 C CA . GLN A 1 285 ? -9.406 10.251 1.886 1.00 85.50 285 GLN A CA 1
ATOM 2376 C C . GLN A 1 285 ? -10.343 11.354 1.392 1.00 85.50 285 GLN A C 1
ATOM 2378 O O . GLN A 1 285 ? -10.545 11.517 0.189 1.00 85.50 285 GLN A O 1
ATOM 2383 N N . LEU A 1 286 ? -10.905 12.126 2.323 1.00 85.88 286 LEU A N 1
ATOM 2384 C CA . LEU A 1 286 ? -11.565 13.391 1.999 1.00 85.88 286 LEU A CA 1
ATOM 2385 C C . LEU A 1 286 ? -10.519 14.417 1.548 1.00 85.88 286 LEU A C 1
ATOM 2387 O O . LEU A 1 286 ? -9.417 14.458 2.093 1.00 85.88 286 LEU A O 1
ATOM 2391 N N . ILE A 1 287 ? -10.876 15.283 0.600 1.00 87.00 287 ILE A N 1
ATOM 2392 C CA . ILE A 1 287 ? -10.041 16.449 0.280 1.00 87.00 287 ILE A CA 1
ATOM 2393 C C . ILE A 1 287 ? -9.987 17.391 1.491 1.00 87.00 287 ILE A C 1
ATOM 2395 O O . ILE A 1 287 ? -10.968 17.506 2.222 1.00 87.00 287 ILE A O 1
ATOM 2399 N N . LYS A 1 288 ? -8.879 18.120 1.686 1.00 80.25 288 LYS A N 1
ATOM 2400 C CA . LYS A 1 288 ? -8.661 18.966 2.884 1.00 80.25 288 LYS A CA 1
ATOM 2401 C C . LYS A 1 288 ? -9.835 19.897 3.232 1.00 80.25 288 LYS A C 1
ATOM 2403 O O . LYS A 1 288 ? -10.177 20.031 4.404 1.00 80.25 288 LYS A O 1
ATOM 2408 N N . GLY A 1 289 ? -10.458 20.524 2.229 1.00 80.19 289 GLY A N 1
ATOM 2409 C CA . GLY A 1 289 ? -11.612 21.410 2.437 1.00 80.19 289 GLY A CA 1
ATOM 2410 C C . GLY A 1 289 ? -12.840 20.680 2.993 1.00 80.19 289 GLY A C 1
ATOM 2411 O O . GLY A 1 289 ? -13.422 21.113 3.984 1.00 80.19 289 GLY A O 1
ATOM 2412 N N . GLU A 1 290 ? -13.180 19.533 2.407 1.00 82.69 290 GLU A N 1
ATOM 2413 C CA . GLU A 1 290 ? -14.289 18.674 2.849 1.00 82.69 290 GLU A CA 1
ATOM 2414 C C . GLU A 1 290 ? -13.981 18.013 4.192 1.00 82.69 290 GLU A C 1
ATOM 2416 O O . GLU A 1 290 ? -14.847 17.922 5.056 1.00 82.69 290 GLU A O 1
ATOM 2421 N N . GLN A 1 291 ? -12.728 17.608 4.412 1.00 82.69 291 GLN A N 1
ATOM 2422 C CA . GLN A 1 291 ? -12.280 17.054 5.683 1.00 82.69 291 GLN A CA 1
ATOM 2423 C C . GLN A 1 291 ? -12.544 18.038 6.826 1.00 82.69 291 GLN A C 1
ATOM 2425 O O . GLN A 1 291 ? -13.105 17.637 7.840 1.00 82.69 291 GLN A O 1
ATOM 2430 N N . GLY A 1 292 ? -12.214 19.323 6.653 1.00 84.62 292 GLY A N 1
ATOM 2431 C CA . GLY A 1 292 ? -12.501 20.353 7.653 1.00 84.62 292 GLY A CA 1
ATOM 2432 C C . GLY A 1 292 ? -13.994 20.474 7.970 1.00 84.62 292 GLY A C 1
ATOM 2433 O O . GLY A 1 292 ? -14.375 20.492 9.138 1.00 84.62 292 GLY A O 1
ATOM 2434 N N . GLN A 1 293 ? -14.852 20.489 6.946 1.00 86.25 293 GLN A N 1
ATOM 2435 C CA . GLN A 1 293 ? -16.305 20.570 7.133 1.00 86.25 293 GLN A CA 1
ATOM 2436 C C . GLN A 1 293 ? -16.871 19.329 7.834 1.00 86.25 293 GLN A C 1
ATOM 2438 O O . GLN A 1 293 ? -17.645 19.455 8.782 1.00 86.25 293 GLN A O 1
ATOM 2443 N N . VAL A 1 294 ? -16.447 18.134 7.416 1.00 88.44 294 VAL A N 1
ATOM 2444 C CA . VAL A 1 294 ? -16.876 16.861 8.011 1.00 88.44 294 VAL A CA 1
ATOM 2445 C C . VAL A 1 294 ? -16.403 16.739 9.458 1.00 88.44 294 VAL A C 1
ATOM 2447 O O . VAL A 1 294 ? -17.170 16.296 10.310 1.00 88.44 294 VAL A O 1
ATOM 2450 N N . VAL A 1 295 ? -15.171 17.156 9.765 1.00 88.94 295 VAL A N 1
ATOM 2451 C CA . VAL A 1 295 ? -14.639 17.169 11.135 1.00 88.94 295 VAL A CA 1
ATOM 2452 C C . VAL A 1 295 ? -15.454 18.118 12.016 1.00 88.94 295 VAL A C 1
ATOM 2454 O O . VAL A 1 295 ? -15.869 17.715 13.102 1.00 88.94 295 VAL A O 1
ATOM 2457 N N . THR A 1 296 ? -15.742 19.337 11.549 1.00 90.25 296 THR A N 1
ATOM 2458 C CA . THR A 1 296 ? -16.572 20.307 12.285 1.00 90.25 296 THR A CA 1
ATOM 2459 C C . THR A 1 296 ? -17.976 19.761 12.537 1.00 90.25 296 THR A C 1
ATOM 2461 O O . THR A 1 296 ? -18.403 19.687 13.688 1.00 90.25 296 THR A O 1
ATOM 2464 N N . TRP A 1 297 ? -18.655 19.276 11.493 1.00 93.19 297 TRP A N 1
ATOM 2465 C CA . TRP A 1 297 ? -19.974 18.648 11.609 1.00 93.19 297 TRP A CA 1
ATOM 2466 C C . TRP A 1 297 ? -19.974 17.472 12.598 1.00 93.19 297 TRP A C 1
ATOM 2468 O O . TRP A 1 297 ? -20.883 17.343 13.426 1.00 93.19 297 TRP A O 1
ATOM 2478 N N . ALA A 1 298 ? -18.950 16.615 12.543 1.00 93.19 298 ALA A N 1
ATOM 2479 C CA . ALA A 1 298 ? -18.827 15.476 13.442 1.00 93.19 298 ALA A CA 1
ATOM 2480 C C . ALA A 1 298 ? -18.644 15.933 14.895 1.00 93.19 298 ALA A C 1
ATOM 2482 O O . ALA A 1 298 ? -19.318 15.408 15.778 1.00 93.19 298 ALA A O 1
ATOM 2483 N N . ILE A 1 299 ? -17.788 16.927 15.156 1.00 93.25 299 ILE A N 1
ATOM 2484 C CA . ILE A 1 299 ? -17.558 17.482 16.500 1.00 93.25 299 ILE A CA 1
ATOM 2485 C C . ILE A 1 299 ? -18.836 18.112 17.067 1.00 93.25 299 ILE A C 1
ATOM 2487 O O . ILE A 1 299 ? -19.171 17.869 18.230 1.00 93.25 299 ILE A O 1
ATOM 2491 N N . GLU A 1 300 ? -19.569 18.883 16.264 1.00 94.69 300 GLU A N 1
ATOM 2492 C CA . GLU A 1 300 ? -20.843 19.490 16.665 1.00 94.69 300 GLU A CA 1
ATOM 2493 C C . GLU A 1 300 ? -21.894 18.422 16.986 1.00 94.69 300 GLU A C 1
ATOM 2495 O O . GLU A 1 300 ? -22.527 18.463 18.044 1.00 94.69 300 GLU A O 1
ATOM 2500 N N . THR A 1 301 ? -22.024 17.409 16.125 1.00 95.12 301 THR A N 1
ATOM 2501 C CA . THR A 1 301 ? -22.964 16.294 16.319 1.00 95.12 301 THR A CA 1
ATOM 2502 C C . THR A 1 301 ? -22.614 15.473 17.563 1.00 95.12 301 THR A C 1
ATOM 2504 O O . THR A 1 301 ? -23.492 15.156 18.367 1.00 95.12 301 THR A O 1
ATOM 2507 N N . ILE A 1 302 ? -21.327 15.169 17.767 1.00 95.00 302 ILE A N 1
ATOM 2508 C CA . ILE A 1 302 ? -20.819 14.480 18.962 1.00 95.00 302 ILE A CA 1
ATOM 2509 C C . ILE A 1 302 ? -21.165 15.285 20.214 1.00 95.00 302 ILE A C 1
ATOM 2511 O O . ILE A 1 302 ? -21.751 14.735 21.146 1.00 95.00 302 ILE A O 1
ATOM 2515 N N . SER A 1 303 ? -20.866 16.586 20.220 1.00 95.06 303 SER A N 1
ATOM 2516 C CA . SER A 1 303 ? -21.126 17.472 21.361 1.00 95.06 303 SER A CA 1
ATOM 2517 C C . SER A 1 303 ? -22.620 17.568 21.676 1.00 95.06 303 SER A C 1
ATOM 2519 O O . SER A 1 303 ? -23.021 17.540 22.842 1.00 95.06 303 SER A O 1
ATOM 2521 N N . HIS A 1 304 ? -23.467 17.612 20.643 1.00 97.12 304 HIS A N 1
ATOM 2522 C CA . HIS A 1 304 ? -24.916 17.606 20.802 1.00 97.12 304 HIS A CA 1
ATOM 2523 C C . HIS A 1 304 ? -25.418 16.310 21.459 1.00 97.12 304 HIS A C 1
ATOM 2525 O O . HIS A 1 304 ? -26.148 16.371 22.450 1.00 97.12 304 HIS A O 1
ATOM 2531 N N . ILE A 1 305 ? -24.980 15.137 20.982 1.00 97.12 305 ILE A N 1
ATOM 2532 C CA . ILE A 1 305 ? -25.362 13.843 21.575 1.00 97.12 305 ILE A CA 1
ATOM 2533 C C . ILE A 1 305 ? -24.864 13.734 23.023 1.00 97.12 305 ILE A C 1
ATOM 2535 O O . ILE A 1 305 ? -25.609 13.293 23.897 1.00 97.12 305 ILE A O 1
ATOM 2539 N N . GLN A 1 306 ? -23.630 14.163 23.302 1.00 95.81 306 GLN A N 1
ATOM 2540 C CA . GLN A 1 306 ? -23.082 14.188 24.661 1.00 95.81 306 GLN A CA 1
ATOM 2541 C C . GLN A 1 306 ? -23.927 15.063 25.596 1.00 95.81 306 GLN A C 1
ATOM 2543 O O . GLN A 1 306 ? -24.235 14.642 26.710 1.00 95.81 306 GLN A O 1
ATOM 2548 N N . SER A 1 307 ? -24.368 16.236 25.131 1.00 96.81 307 SER A N 1
ATOM 2549 C CA . SER A 1 307 ? -25.266 17.108 25.895 1.00 96.81 307 SER A CA 1
ATOM 2550 C C . SER A 1 307 ? -26.612 16.438 26.189 1.00 96.81 307 SER A C 1
ATOM 2552 O O . SER A 1 307 ? -27.094 16.516 27.319 1.00 96.81 307 SER A O 1
ATOM 2554 N N . LEU A 1 308 ? -27.203 15.734 25.215 1.00 97.50 308 LEU A N 1
ATOM 2555 C CA . LEU A 1 308 ? -28.450 14.981 25.416 1.00 97.50 308 LEU A CA 1
ATOM 2556 C C . LEU A 1 308 ? -28.285 13.871 26.466 1.00 97.50 308 LEU A C 1
ATOM 2558 O O . LEU A 1 308 ? -29.148 13.712 27.330 1.00 97.50 308 LEU A O 1
ATOM 2562 N N . LEU A 1 309 ? -27.163 13.140 26.436 1.00 95.69 309 LEU A N 1
ATOM 2563 C CA . LEU A 1 309 ? -26.841 12.111 27.432 1.00 95.69 309 LEU A CA 1
ATOM 2564 C C . LEU A 1 309 ? -26.690 12.709 28.838 1.00 95.69 309 LEU A C 1
ATOM 2566 O O . LEU A 1 309 ? -27.262 12.181 29.790 1.00 95.69 309 LEU A O 1
ATOM 2570 N N . GLN A 1 310 ? -25.981 13.835 28.970 1.00 93.81 310 GLN A N 1
ATOM 2571 C CA . GLN A 1 310 ? -25.793 14.533 30.249 1.00 93.81 310 GLN A CA 1
ATOM 2572 C C . GLN A 1 310 ? -27.110 15.075 30.823 1.00 93.81 310 GLN A C 1
ATOM 2574 O O . GLN A 1 310 ? -27.345 14.981 32.027 1.00 93.81 310 GLN A O 1
ATOM 2579 N N . LYS A 1 311 ? -27.994 15.597 29.964 1.00 94.88 311 LYS A N 1
ATOM 2580 C CA . LYS A 1 311 ? -29.335 16.082 30.336 1.00 94.88 311 LYS A CA 1
ATOM 2581 C C . LYS A 1 311 ? -30.350 14.962 30.588 1.00 94.88 311 LYS A C 1
ATOM 2583 O O . LYS A 1 311 ? -31.482 15.255 30.959 1.00 94.88 311 LYS A O 1
ATOM 2588 N N . LYS A 1 312 ? -29.959 13.695 30.404 1.00 92.62 312 LYS A N 1
ATOM 2589 C CA . LYS A 1 312 ? -30.833 12.513 30.488 1.00 92.62 312 LYS A CA 1
ATOM 2590 C C . LYS A 1 312 ? -32.011 12.538 29.500 1.00 92.62 312 LYS A C 1
ATOM 2592 O O . LYS A 1 312 ? -33.043 11.925 29.746 1.00 92.62 312 LYS A O 1
ATOM 2597 N N . GLU A 1 313 ? -31.860 13.190 28.348 1.00 96.31 313 GLU A N 1
ATOM 2598 C CA . GLU A 1 313 ? -32.837 13.142 27.249 1.00 96.31 313 GLU A CA 1
ATOM 2599 C C . GLU A 1 313 ? -32.616 11.875 26.396 1.00 96.31 313 GLU A C 1
ATOM 2601 O O . GLU A 1 313 ? -32.252 11.944 25.219 1.00 96.31 313 GLU A O 1
ATOM 2606 N N . ILE A 1 314 ? -32.781 10.696 27.012 1.00 95.44 314 ILE A N 1
ATOM 2607 C CA . ILE A 1 314 ? -32.277 9.418 26.481 1.00 95.44 314 ILE A CA 1
ATOM 2608 C C . ILE A 1 314 ? -32.915 9.027 25.143 1.00 95.44 314 ILE A C 1
ATOM 2610 O O . ILE A 1 314 ? -32.197 8.620 24.232 1.00 95.44 314 ILE A O 1
ATOM 2614 N N . ASP A 1 315 ? -34.227 9.201 24.971 1.00 96.19 315 ASP A N 1
ATOM 2615 C CA . ASP A 1 315 ? -34.904 8.846 23.713 1.00 96.19 315 ASP A CA 1
ATOM 2616 C C . ASP A 1 315 ? -34.390 9.672 22.524 1.00 96.19 315 ASP A C 1
ATOM 2618 O O . ASP A 1 315 ? -34.119 9.126 21.449 1.00 96.19 315 ASP A O 1
ATOM 2622 N N . LYS A 1 316 ? -34.147 10.973 22.731 1.00 96.88 316 LYS A N 1
ATOM 2623 C CA . LYS A 1 316 ? -33.529 11.829 21.709 1.00 96.88 316 LYS A CA 1
ATOM 2624 C C . LYS A 1 316 ? -32.073 11.443 21.468 1.00 96.88 316 LYS A C 1
ATOM 2626 O O . LYS A 1 316 ? -31.648 11.382 20.317 1.00 96.88 316 LYS A O 1
ATOM 2631 N N . ALA A 1 317 ? -31.312 11.134 22.522 1.00 97.19 317 ALA A N 1
ATOM 2632 C CA . ALA A 1 317 ? -29.930 10.679 22.381 1.00 97.19 317 ALA A CA 1
ATOM 2633 C C . ALA A 1 317 ? -29.839 9.391 21.541 1.00 97.19 317 ALA A C 1
ATOM 2635 O O . ALA A 1 317 ? -28.976 9.285 20.669 1.00 97.19 317 ALA A O 1
ATOM 2636 N N . VAL A 1 318 ? -30.754 8.434 21.742 1.00 96.25 318 VAL A N 1
ATOM 2637 C CA . VAL A 1 318 ? -30.853 7.208 20.931 1.00 96.25 318 VAL A CA 1
ATOM 2638 C C . VAL A 1 318 ? -31.189 7.538 19.477 1.00 96.25 318 VAL A C 1
ATOM 2640 O O . VAL A 1 318 ? -30.539 7.018 18.571 1.00 96.25 318 VAL A O 1
ATOM 2643 N N . GLN A 1 319 ? -32.160 8.420 19.231 1.00 97.19 319 GLN A N 1
ATOM 2644 C CA . GLN A 1 319 ? -32.538 8.819 17.874 1.00 97.19 319 GLN A CA 1
ATOM 2645 C C . GLN A 1 319 ? -31.364 9.461 17.116 1.00 97.19 319 GLN A C 1
ATOM 2647 O O . GLN A 1 319 ? -31.010 9.002 16.028 1.00 97.19 319 GLN A O 1
ATOM 2652 N N . VAL A 1 320 ? -30.737 10.488 17.697 1.00 96.69 320 VAL A N 1
ATOM 2653 C CA . VAL A 1 320 ? -29.665 11.252 17.041 1.00 96.69 320 VAL A CA 1
ATOM 2654 C C . VAL A 1 320 ? -28.401 10.406 16.876 1.00 96.69 320 VAL A C 1
ATOM 2656 O O . VAL A 1 320 ? -27.794 10.414 15.807 1.00 96.69 320 VAL A O 1
ATOM 2659 N N . SER A 1 321 ? -28.015 9.613 17.883 1.00 96.06 321 SER A N 1
ATOM 2660 C CA . SER A 1 321 ? -26.845 8.727 17.770 1.00 96.06 321 SER A CA 1
ATOM 2661 C C . SER A 1 321 ? -27.030 7.629 16.719 1.00 96.06 321 SER A C 1
ATOM 2663 O O . SER A 1 321 ? -26.083 7.307 16.001 1.00 96.06 321 SER A O 1
ATOM 2665 N N . ASN A 1 322 ? -28.247 7.095 16.556 1.00 94.38 322 ASN A N 1
ATOM 2666 C CA . ASN A 1 322 ? -28.556 6.152 15.482 1.00 94.38 322 ASN A CA 1
ATOM 2667 C C . ASN A 1 322 ? -28.473 6.805 14.099 1.00 94.38 322 ASN A C 1
ATOM 2669 O O . ASN A 1 322 ? -27.880 6.213 13.197 1.00 94.38 322 ASN A O 1
ATOM 2673 N N . GLN A 1 323 ? -29.022 8.012 13.933 1.00 95.00 323 GLN A N 1
ATOM 2674 C CA . GLN A 1 323 ? -28.920 8.767 12.679 1.00 95.00 323 GLN A CA 1
ATOM 2675 C C . GLN A 1 323 ? -27.460 9.070 12.331 1.00 95.00 323 GLN A C 1
ATOM 2677 O O . GLN A 1 323 ? -27.037 8.836 11.200 1.00 95.00 323 GLN A O 1
ATOM 2682 N N . PHE A 1 324 ? -26.672 9.511 13.313 1.00 94.88 324 PHE A N 1
ATOM 2683 C CA . PHE A 1 324 ? -25.243 9.760 13.149 1.00 94.88 324 PHE A CA 1
ATOM 2684 C C . PHE A 1 324 ? -24.494 8.487 12.734 1.00 94.88 324 PHE A C 1
ATOM 2686 O O . PHE A 1 324 ? -23.788 8.484 11.727 1.00 94.88 324 PHE A O 1
ATOM 2693 N N . TYR A 1 325 ? -24.719 7.370 13.432 1.00 93.19 325 TYR A N 1
ATOM 2694 C CA . TYR A 1 325 ? -24.132 6.077 13.082 1.00 93.19 325 TYR A CA 1
ATOM 2695 C C . TYR A 1 325 ? -24.500 5.616 11.669 1.00 93.19 325 TYR A C 1
ATOM 2697 O O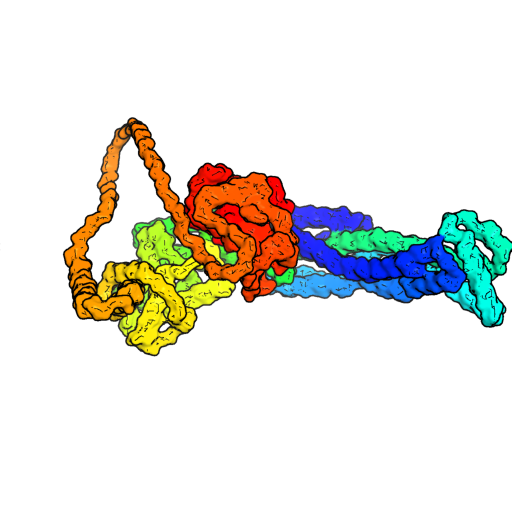 . TYR A 1 325 ? -23.626 5.173 10.923 1.00 93.19 325 TYR A O 1
ATOM 2705 N N . GLN A 1 326 ? -25.772 5.718 11.281 1.00 91.75 326 GLN A N 1
ATOM 2706 C CA . GLN A 1 326 ? -26.227 5.332 9.944 1.00 91.75 326 GLN A CA 1
ATOM 2707 C C . GLN A 1 326 ? -25.613 6.218 8.860 1.00 91.75 326 GLN A C 1
ATOM 2709 O O . GLN A 1 326 ? -25.184 5.701 7.831 1.00 91.75 326 GLN A O 1
ATOM 2714 N N . HIS A 1 327 ? -25.530 7.529 9.100 1.00 91.44 327 HIS A N 1
ATOM 2715 C CA . HIS A 1 327 ? -24.915 8.464 8.166 1.00 91.44 327 HIS A CA 1
ATOM 2716 C C . HIS A 1 327 ? -23.437 8.131 7.950 1.00 91.44 327 HIS A C 1
ATOM 2718 O O . HIS A 1 327 ? -23.020 7.923 6.816 1.00 91.44 327 HIS A O 1
ATOM 2724 N N . VAL A 1 328 ? -22.670 7.981 9.033 1.00 90.75 328 VAL A N 1
ATOM 2725 C CA . VAL A 1 328 ? -21.243 7.627 8.972 1.00 90.75 328 VAL A CA 1
ATOM 2726 C C . VAL A 1 328 ? -21.042 6.279 8.274 1.00 90.75 328 VAL A C 1
ATOM 2728 O O . VAL A 1 328 ? -20.181 6.159 7.411 1.00 90.75 328 VAL A O 1
ATOM 2731 N N . SER A 1 329 ? -21.892 5.290 8.566 1.00 86.75 329 SER A N 1
ATOM 2732 C CA . SER A 1 329 ? -21.804 3.951 7.960 1.00 86.75 329 SER A CA 1
ATOM 2733 C C . SER A 1 329 ? -22.128 3.914 6.465 1.00 86.75 329 SER A C 1
ATOM 2735 O O . SER A 1 329 ? -21.752 2.973 5.773 1.00 86.75 329 SER A O 1
ATOM 2737 N N . LYS A 1 330 ? -22.843 4.920 5.952 1.00 85.56 330 LYS A N 1
ATOM 2738 C CA . LYS A 1 330 ? -23.171 5.033 4.526 1.00 85.56 330 LYS A CA 1
ATOM 2739 C C . LYS A 1 330 ? -21.993 5.563 3.700 1.00 85.56 330 LYS A C 1
ATOM 2741 O O . LYS A 1 330 ? -21.966 5.349 2.490 1.00 85.56 330 LYS A O 1
ATOM 2746 N N . TYR A 1 331 ? -21.031 6.235 4.334 1.00 81.62 331 TYR A N 1
ATOM 2747 C CA . TYR A 1 331 ? -19.910 6.894 3.665 1.00 81.62 331 TYR A CA 1
ATOM 2748 C C . TYR A 1 331 ? -18.569 6.356 4.195 1.00 81.62 331 TYR A C 1
ATOM 2750 O O . TYR A 1 331 ? -17.991 6.956 5.100 1.00 81.62 331 TYR A O 1
ATOM 2758 N N . PRO A 1 332 ? -18.021 5.267 3.608 1.00 75.06 332 PRO A N 1
ATOM 2759 C CA . PRO A 1 332 ? -16.811 4.589 4.100 1.00 75.06 332 PRO A CA 1
ATOM 2760 C C . PRO A 1 332 ? -15.599 5.507 4.317 1.00 75.06 332 PRO A C 1
ATOM 2762 O O . PRO A 1 332 ? -14.806 5.304 5.230 1.00 75.06 332 PRO A O 1
ATOM 2765 N N . ILE A 1 333 ? -15.472 6.557 3.503 1.00 76.88 333 ILE A N 1
ATOM 2766 C CA . ILE A 1 333 ? -14.352 7.506 3.581 1.00 76.88 333 ILE A CA 1
ATOM 2767 C C . ILE A 1 333 ? -14.461 8.389 4.835 1.00 76.88 333 ILE A C 1
ATOM 2769 O O . ILE A 1 333 ? -13.441 8.764 5.403 1.00 76.88 333 ILE A O 1
ATOM 2773 N N . MET A 1 334 ? -15.677 8.656 5.328 1.00 82.38 334 MET A N 1
ATOM 2774 C CA . MET A 1 334 ? -15.887 9.349 6.604 1.00 82.38 334 MET A CA 1
ATOM 2775 C C . MET A 1 334 ? -15.570 8.459 7.802 1.00 82.38 334 MET A C 1
ATOM 2777 O O . MET A 1 334 ? -15.160 8.961 8.845 1.00 82.38 334 MET A O 1
ATOM 2781 N N . GLU A 1 335 ? -15.761 7.144 7.680 1.00 83.56 335 GLU A N 1
ATOM 2782 C CA . GLU A 1 335 ? -15.624 6.231 8.812 1.00 83.56 335 GLU A CA 1
ATOM 2783 C C . GLU A 1 335 ? -14.224 6.265 9.428 1.00 83.56 335 GLU A C 1
ATOM 2785 O O . GLU A 1 335 ? -14.099 6.216 10.651 1.00 83.56 335 GLU A O 1
ATOM 2790 N N . ARG A 1 336 ? -13.187 6.379 8.590 1.00 78.81 336 ARG A N 1
ATOM 2791 C CA . ARG A 1 336 ? -11.777 6.387 9.007 1.00 78.81 336 ARG A CA 1
ATOM 2792 C C . ARG A 1 336 ? -11.212 7.781 9.273 1.00 78.81 336 ARG A C 1
ATOM 2794 O O . ARG A 1 336 ? -10.090 7.874 9.761 1.00 78.81 336 ARG A O 1
ATOM 2801 N N . THR A 1 337 ? -11.962 8.850 9.001 1.00 84.19 337 THR A N 1
ATOM 2802 C CA . THR A 1 337 ? -11.511 10.218 9.280 1.00 84.19 337 THR A CA 1
ATOM 2803 C C . THR A 1 337 ? -11.246 10.376 10.773 1.00 84.19 337 THR A C 1
ATOM 2805 O O . THR A 1 337 ? -12.143 10.174 11.593 1.00 84.19 337 THR A O 1
ATOM 2808 N N . ILE A 1 338 ? -10.009 10.719 11.126 1.00 83.88 338 ILE A N 1
ATOM 2809 C CA . ILE A 1 338 ? -9.601 10.975 12.507 1.00 83.88 338 ILE A CA 1
ATOM 2810 C C . ILE A 1 338 ? -10.049 12.382 12.893 1.00 83.88 338 ILE A C 1
ATOM 2812 O O . ILE A 1 338 ? -9.877 13.329 12.125 1.00 83.88 338 ILE A O 1
ATOM 2816 N N . ILE A 1 339 ? -10.636 12.501 14.082 1.00 82.62 339 ILE A N 1
ATOM 2817 C CA . ILE A 1 339 ? -10.970 13.789 14.687 1.00 82.62 339 ILE A CA 1
ATOM 2818 C C . ILE A 1 339 ? -9.993 14.098 15.830 1.00 82.62 339 ILE A C 1
ATOM 2820 O O . ILE A 1 339 ? -8.809 14.312 15.594 1.00 82.62 339 ILE A O 1
ATOM 2824 N N . LYS A 1 340 ? -10.458 14.125 17.080 1.00 71.69 340 LYS A N 1
ATOM 2825 C CA . LYS A 1 340 ? -9.648 14.403 18.266 1.00 71.69 340 LYS A CA 1
ATOM 2826 C C . LYS A 1 340 ? -9.100 13.109 18.889 1.00 71.69 340 LYS A C 1
ATOM 2828 O O . LYS A 1 340 ? -9.780 12.084 18.881 1.00 71.69 340 LYS A O 1
ATOM 2833 N N . ASN A 1 341 ? -7.906 13.183 19.487 1.00 70.00 341 ASN A N 1
ATOM 2834 C CA . ASN A 1 341 ? -7.268 12.106 20.266 1.00 70.00 341 ASN A CA 1
ATOM 2835 C C . ASN A 1 341 ? -7.045 10.792 19.484 1.00 70.00 341 ASN A C 1
ATOM 2837 O O . ASN A 1 341 ? -7.225 9.714 20.047 1.00 70.00 341 ASN A O 1
ATOM 2841 N N . GLY A 1 342 ? -6.741 10.866 18.183 1.00 79.19 342 GLY A N 1
ATOM 2842 C CA . GLY A 1 342 ? -6.473 9.679 17.354 1.00 79.19 342 GLY A CA 1
ATOM 2843 C C . GLY A 1 342 ? -7.698 8.801 17.054 1.00 79.19 342 GLY A C 1
ATOM 2844 O O . GLY A 1 342 ? -7.566 7.722 16.484 1.00 79.19 342 GLY A O 1
ATOM 2845 N N . LYS A 1 343 ? -8.909 9.241 17.421 1.00 87.00 343 LYS A N 1
ATOM 2846 C CA . LYS A 1 343 ? -10.144 8.461 17.263 1.00 87.00 343 LYS A CA 1
ATOM 2847 C C . LYS A 1 343 ? -10.887 8.845 15.991 1.00 87.00 343 LYS A C 1
ATOM 2849 O O . LYS A 1 343 ? -11.054 10.025 15.672 1.00 87.00 343 LYS A O 1
ATOM 2854 N N . SER A 1 344 ? -11.362 7.829 15.282 1.00 90.88 344 SER A N 1
ATOM 2855 C CA . SER A 1 344 ? -12.123 7.990 14.045 1.00 90.88 344 SER A CA 1
ATOM 2856 C C . SER A 1 344 ? -13.579 8.412 14.285 1.00 90.88 344 SER A C 1
ATOM 2858 O O . SER A 1 344 ? -14.155 8.160 15.348 1.00 90.88 344 SER A O 1
ATOM 2860 N N . ILE A 1 345 ? -14.224 9.009 13.279 1.00 92.38 345 ILE A N 1
ATOM 2861 C CA . ILE A 1 345 ? -15.657 9.346 13.343 1.00 92.38 345 ILE A CA 1
ATOM 2862 C C . ILE A 1 345 ? -16.499 8.083 13.579 1.00 92.38 345 ILE A C 1
ATOM 2864 O O . ILE A 1 345 ? -17.432 8.106 14.387 1.00 92.38 345 ILE A O 1
ATOM 2868 N N . LYS A 1 346 ? -16.154 6.954 12.940 1.00 92.31 346 LYS A N 1
ATOM 2869 C CA . LYS A 1 346 ? -16.847 5.676 13.160 1.00 92.31 346 LYS A CA 1
ATOM 2870 C C . LYS A 1 346 ? -16.733 5.205 14.602 1.00 92.31 346 LYS A C 1
ATOM 2872 O O . LYS A 1 346 ? -17.725 4.723 15.155 1.00 92.31 346 LYS A O 1
ATOM 2877 N N . TYR A 1 347 ? -15.566 5.367 15.224 1.00 92.44 347 TYR A N 1
ATOM 2878 C CA . TYR A 1 347 ? -15.387 5.048 16.635 1.00 92.44 347 TYR A CA 1
ATOM 2879 C C . TYR A 1 347 ? -16.371 5.834 17.508 1.00 92.44 347 TYR A C 1
ATOM 2881 O O . TYR A 1 347 ? -17.151 5.242 18.254 1.00 92.44 347 TYR A O 1
ATOM 2889 N N . TYR A 1 348 ? -16.408 7.161 17.357 1.00 93.12 348 TYR A N 1
ATOM 2890 C CA . TYR A 1 348 ? -17.319 8.011 18.127 1.00 93.12 348 TYR A CA 1
ATOM 2891 C C . TYR A 1 348 ? -18.791 7.704 17.863 1.00 93.12 348 TYR A C 1
ATOM 2893 O O . TYR A 1 348 ? -19.585 7.660 18.804 1.00 93.12 348 TYR A O 1
ATOM 2901 N N . ALA A 1 349 ? -19.162 7.442 16.610 1.00 93.81 349 ALA A N 1
ATOM 2902 C CA . ALA A 1 349 ? -20.524 7.063 16.263 1.00 93.81 349 ALA A CA 1
ATOM 2903 C C . ALA A 1 349 ? -20.963 5.780 16.989 1.00 93.81 349 ALA A C 1
ATOM 2905 O O . ALA A 1 349 ? -22.085 5.704 17.492 1.00 93.81 349 ALA A O 1
ATOM 2906 N N . ASN A 1 350 ? -20.069 4.794 17.111 1.00 93.12 350 ASN A N 1
ATOM 2907 C CA . ASN A 1 350 ? -20.337 3.571 17.867 1.00 93.12 350 ASN A CA 1
ATOM 2908 C C . ASN A 1 350 ? -20.361 3.792 19.374 1.00 93.12 350 ASN A C 1
ATOM 2910 O O . ASN A 1 350 ? -21.284 3.314 20.030 1.00 93.12 350 ASN A O 1
ATOM 2914 N N . LEU A 1 351 ? -19.385 4.525 19.916 1.00 93.19 351 LEU A N 1
ATOM 2915 C CA . LEU A 1 351 ? -19.320 4.867 21.335 1.00 93.19 351 LEU A CA 1
ATOM 2916 C C . LEU A 1 351 ? -20.618 5.539 21.791 1.00 93.19 351 LEU A C 1
ATOM 2918 O O . LEU A 1 351 ? -21.213 5.119 22.779 1.00 93.19 351 LEU A O 1
ATOM 2922 N N . LEU A 1 352 ? -21.074 6.558 21.062 1.00 95.12 352 LEU A N 1
ATOM 2923 C CA . LEU A 1 352 ? -22.255 7.336 21.428 1.00 95.12 352 LEU A CA 1
ATOM 2924 C C . LEU A 1 352 ? -23.555 6.555 21.233 1.00 95.12 352 LEU A C 1
ATOM 2926 O O . LEU A 1 352 ? -24.437 6.631 22.087 1.00 95.12 352 LEU A O 1
ATOM 2930 N N . LYS A 1 353 ? -23.664 5.761 20.158 1.00 95.12 353 LYS A N 1
ATOM 2931 C CA . LYS A 1 353 ? -24.798 4.847 19.961 1.00 95.12 353 LYS A CA 1
ATOM 2932 C C . LYS A 1 353 ? -24.873 3.818 21.088 1.00 95.12 353 LYS A C 1
ATOM 2934 O O . LYS A 1 353 ? -25.943 3.607 21.657 1.00 95.12 353 LYS A O 1
ATOM 2939 N N . PHE A 1 354 ? -23.745 3.204 21.444 1.00 94.19 354 PHE A N 1
ATOM 2940 C CA . PHE A 1 354 ? -23.678 2.274 22.566 1.00 94.19 354 PHE A CA 1
ATOM 2941 C C . PHE A 1 354 ? -24.045 2.960 23.881 1.00 94.19 354 PHE A C 1
ATOM 2943 O O . PHE A 1 354 ? -24.885 2.442 24.606 1.00 94.19 354 PHE A O 1
ATOM 2950 N N . ALA A 1 355 ? -23.477 4.132 24.167 1.00 95.19 355 ALA A N 1
ATOM 2951 C CA . ALA A 1 355 ? -23.763 4.896 25.375 1.00 95.19 355 ALA A CA 1
ATOM 2952 C C . ALA A 1 355 ? -25.259 5.229 25.504 1.00 95.19 355 ALA A C 1
ATOM 2954 O O . ALA A 1 355 ? -25.849 4.999 26.558 1.00 95.19 355 ALA A O 1
ATOM 2955 N N . ALA A 1 356 ? -25.897 5.696 24.426 1.00 95.88 356 ALA A N 1
ATOM 2956 C CA . ALA A 1 356 ? -27.325 6.007 24.415 1.00 95.88 356 ALA A CA 1
ATOM 2957 C C . ALA A 1 356 ? -28.198 4.766 24.645 1.00 95.88 356 ALA A C 1
ATOM 2959 O O . ALA A 1 356 ? -29.098 4.790 25.486 1.00 95.88 356 ALA A O 1
ATOM 2960 N N . LEU A 1 357 ? -27.909 3.657 23.955 1.00 95.12 357 LEU A N 1
ATOM 2961 C CA . LEU A 1 357 ? -28.643 2.400 24.128 1.00 95.12 357 LEU A CA 1
ATOM 2962 C C . LEU A 1 357 ? -28.394 1.769 25.505 1.00 95.12 357 LEU A C 1
ATOM 2964 O O . LEU A 1 357 ? -29.312 1.206 26.098 1.00 95.12 357 LEU A O 1
ATOM 2968 N N . MET A 1 358 ? -27.186 1.894 26.052 1.00 94.06 358 MET A N 1
ATOM 2969 C CA . MET A 1 358 ? -26.857 1.461 27.408 1.00 94.06 358 MET A CA 1
ATOM 2970 C C . MET A 1 358 ? -27.673 2.248 28.439 1.00 94.06 358 MET A C 1
ATOM 2972 O O . MET A 1 358 ? -28.301 1.638 29.302 1.00 94.06 358 MET A O 1
ATOM 2976 N N . CYS A 1 359 ? -27.730 3.579 28.328 1.00 94.19 359 CYS A N 1
ATOM 2977 C CA . CYS A 1 359 ? -28.576 4.408 29.188 1.00 94.19 359 CYS A CA 1
ATOM 2978 C C . CYS A 1 359 ? -30.054 4.028 29.055 1.00 94.19 359 CYS A C 1
ATOM 2980 O O . CYS A 1 359 ? -30.729 3.877 30.071 1.00 94.19 359 CYS A O 1
ATOM 2982 N N . LYS A 1 360 ? -30.542 3.780 27.830 1.00 94.50 360 LYS A N 1
ATOM 2983 C CA . LYS A 1 360 ? -31.922 3.323 27.614 1.00 94.50 360 LYS A CA 1
ATOM 2984 C C . LYS A 1 360 ? -32.200 1.987 28.290 1.00 94.50 360 LYS A C 1
ATOM 2986 O O . LYS A 1 360 ? -33.234 1.811 28.926 1.00 94.50 360 LYS A O 1
ATOM 2991 N N . SER A 1 361 ? -31.256 1.060 28.190 1.00 93.25 361 SER A N 1
ATOM 2992 C CA . SER A 1 361 ? -31.338 -0.223 28.875 1.00 93.25 361 SER A CA 1
ATOM 2993 C C . SER A 1 361 ? -31.407 -0.042 30.397 1.00 93.25 361 SER A C 1
ATOM 2995 O O . SER A 1 361 ? -32.240 -0.650 31.065 1.00 93.25 361 SER A O 1
ATOM 2997 N N . LEU A 1 362 ? -30.594 0.855 30.958 1.00 90.88 362 LEU A N 1
ATOM 2998 C CA . LEU A 1 362 ? -30.606 1.155 32.390 1.00 90.88 362 LEU A CA 1
ATOM 2999 C C . LEU A 1 362 ? -31.909 1.837 32.855 1.00 90.88 362 LEU A C 1
ATOM 3001 O O . LEU A 1 362 ? -32.354 1.547 33.960 1.00 90.88 362 LEU A O 1
ATOM 3005 N N . GLU A 1 363 ? -32.572 2.656 32.031 1.00 90.88 363 GLU A N 1
ATOM 3006 C CA . GLU A 1 363 ? -33.930 3.146 32.342 1.00 90.88 363 GLU A CA 1
ATOM 3007 C C . GLU A 1 363 ? -34.955 2.004 32.392 1.00 90.88 363 GLU A C 1
ATOM 3009 O O . GLU A 1 363 ? -35.849 1.994 33.237 1.00 90.88 363 GLU A O 1
ATOM 3014 N N . LEU A 1 364 ? -34.843 1.031 31.480 1.00 89.69 364 LEU A N 1
ATOM 3015 C CA . LEU A 1 364 ? -35.714 -0.148 31.466 1.00 89.69 364 LEU A CA 1
ATOM 3016 C C . LEU A 1 364 ? -35.457 -1.037 32.683 1.00 89.69 364 LEU A C 1
ATOM 3018 O O . LEU A 1 364 ? -36.401 -1.600 33.227 1.00 89.69 364 LEU A O 1
ATOM 3022 N N . TYR A 1 365 ? -34.209 -1.112 33.150 1.00 84.81 365 TYR A N 1
ATOM 3023 C CA . TYR A 1 365 ? -33.839 -1.851 34.356 1.00 84.81 365 TYR A CA 1
ATOM 3024 C C . TYR A 1 365 ? -34.590 -1.368 35.604 1.00 84.81 365 TYR A C 1
ATOM 3026 O O . TYR A 1 365 ? -34.955 -2.186 36.448 1.00 84.81 365 TYR A O 1
ATOM 3034 N N . GLU A 1 366 ? -34.844 -0.063 35.713 1.00 79.69 366 GLU A N 1
ATOM 3035 C CA . GLU A 1 366 ? -35.606 0.518 36.826 1.00 79.69 366 GLU A CA 1
ATOM 3036 C C . GLU A 1 366 ? -37.109 0.207 36.750 1.00 79.69 366 GLU A C 1
ATOM 3038 O O . GLU A 1 366 ? -37.788 0.237 37.774 1.00 79.69 366 GLU A O 1
ATOM 3043 N N . LYS A 1 367 ? -37.625 -0.126 35.559 1.00 84.25 367 LYS A N 1
ATOM 3044 C CA . LYS A 1 367 ? -39.053 -0.378 35.311 1.00 84.25 367 LYS A CA 1
ATOM 3045 C C . LYS A 1 367 ? -39.395 -1.867 35.318 1.00 84.25 367 LYS A C 1
ATOM 3047 O O . LYS A 1 367 ? -40.283 -2.290 36.049 1.00 84.25 367 LYS A O 1
ATOM 3052 N N . GLU A 1 368 ? -38.698 -2.662 34.506 1.00 85.88 368 GLU A N 1
ATOM 3053 C CA . GLU A 1 368 ? -39.004 -4.074 34.276 1.00 85.88 368 GLU A CA 1
ATOM 3054 C C . GLU A 1 368 ? -37.747 -4.873 33.889 1.00 85.88 368 GLU A C 1
ATOM 3056 O O . GLU A 1 368 ? -37.119 -4.659 32.846 1.00 85.88 368 GLU A O 1
ATOM 3061 N N . LYS A 1 369 ? -37.389 -5.851 34.730 1.00 81.38 369 LYS A N 1
ATOM 3062 C CA . LYS A 1 369 ? -36.144 -6.622 34.586 1.00 81.38 369 LYS A CA 1
ATOM 3063 C C . LYS A 1 369 ? -36.100 -7.471 33.314 1.00 81.38 369 LYS A C 1
ATOM 3065 O O . LYS A 1 369 ? -35.056 -7.517 32.670 1.00 81.38 369 LYS A O 1
ATOM 3070 N N . ASP A 1 370 ? -37.200 -8.104 32.920 1.00 83.19 370 ASP A N 1
ATOM 3071 C CA . ASP A 1 370 ? -37.216 -8.983 31.741 1.00 83.19 370 ASP A CA 1
ATOM 3072 C C . ASP A 1 370 ? -37.042 -8.190 30.439 1.00 83.19 370 ASP A C 1
ATOM 3074 O O . ASP A 1 370 ? -36.310 -8.606 29.530 1.00 83.19 370 ASP A O 1
ATOM 3078 N N . THR A 1 371 ? -37.616 -6.987 30.394 1.00 86.12 371 THR A N 1
ATOM 3079 C CA . THR A 1 371 ? -37.447 -6.033 29.294 1.00 86.12 371 THR A CA 1
ATOM 3080 C C . THR A 1 371 ? -36.009 -5.513 29.222 1.00 86.12 371 THR A C 1
ATOM 3082 O O . THR A 1 371 ? -35.427 -5.495 28.136 1.00 86.12 371 THR A O 1
ATOM 3085 N N . PHE A 1 372 ? -35.373 -5.201 30.361 1.00 88.94 372 PHE A N 1
ATOM 3086 C CA . PHE A 1 372 ? -33.936 -4.882 30.419 1.00 88.94 372 PHE A CA 1
ATOM 3087 C C . PHE A 1 372 ? -33.067 -6.003 29.844 1.00 88.94 372 PHE A C 1
ATOM 3089 O O . PHE A 1 372 ? -32.178 -5.756 29.023 1.00 88.94 372 PHE A O 1
ATOM 3096 N N . ILE A 1 373 ? -33.315 -7.244 30.268 1.00 86.00 373 ILE A N 1
ATOM 3097 C CA . ILE A 1 373 ? -32.519 -8.391 29.840 1.00 86.00 373 ILE A CA 1
ATOM 3098 C C . ILE A 1 373 ? -32.675 -8.604 28.325 1.00 86.00 373 ILE A C 1
ATOM 3100 O O . ILE A 1 373 ? -31.680 -8.807 27.628 1.00 86.00 373 ILE A O 1
ATOM 3104 N N . THR A 1 374 ? -33.903 -8.552 27.807 1.00 88.31 374 THR A N 1
ATOM 3105 C CA . THR A 1 374 ? -34.193 -8.760 26.378 1.00 88.31 374 THR A CA 1
ATOM 3106 C C . THR A 1 374 ? -33.577 -7.660 25.518 1.00 88.31 374 THR A C 1
ATOM 3108 O O . THR A 1 374 ? -32.896 -7.952 24.535 1.00 88.31 374 THR A O 1
ATOM 3111 N N . PHE A 1 375 ? -33.729 -6.400 25.929 1.00 90.88 375 PHE A N 1
ATOM 3112 C CA . PHE A 1 375 ? -33.144 -5.259 25.233 1.00 90.88 375 PHE A CA 1
ATOM 3113 C C . PHE A 1 375 ? -31.609 -5.318 25.230 1.00 90.88 375 PHE A C 1
ATOM 3115 O O . PHE A 1 375 ? -30.971 -5.141 24.193 1.00 90.88 375 PHE A O 1
ATOM 3122 N N . THR A 1 376 ? -30.997 -5.632 26.376 1.00 90.25 376 THR A N 1
ATOM 3123 C CA . THR A 1 376 ? -29.533 -5.731 26.497 1.00 90.25 376 THR A CA 1
ATOM 3124 C C . THR A 1 376 ? -28.964 -6.882 25.674 1.00 90.25 376 THR A C 1
ATOM 3126 O O . THR A 1 376 ? -27.909 -6.737 25.057 1.00 90.25 376 THR A O 1
ATOM 3129 N N . ALA A 1 377 ? -29.662 -8.017 25.625 1.00 88.19 377 ALA A N 1
ATOM 3130 C CA . ALA A 1 377 ? -29.273 -9.141 24.784 1.00 88.19 377 ALA A CA 1
ATOM 3131 C C . ALA A 1 377 ? -29.203 -8.733 23.303 1.00 88.19 377 ALA A C 1
ATOM 3133 O O . ALA A 1 377 ? -28.249 -9.079 22.608 1.00 88.19 377 ALA A O 1
ATOM 3134 N N . GLU A 1 378 ? -30.181 -7.962 22.832 1.00 88.94 378 GLU A N 1
ATOM 3135 C CA . GLU A 1 378 ? -30.204 -7.468 21.458 1.00 88.94 378 GLU A CA 1
ATOM 3136 C C . GLU A 1 378 ? -29.101 -6.428 21.197 1.00 88.94 378 GLU A C 1
ATOM 3138 O O . GLU A 1 378 ? -28.411 -6.499 20.180 1.00 88.94 378 GLU A O 1
ATOM 3143 N N . LEU A 1 379 ? -28.827 -5.545 22.164 1.00 90.38 379 LEU A N 1
ATOM 3144 C CA . LEU A 1 379 ? -27.697 -4.613 22.108 1.00 90.38 379 LEU A CA 1
ATOM 3145 C C . LEU A 1 379 ? -26.355 -5.343 21.901 1.00 90.38 379 LEU A C 1
ATOM 3147 O O . LEU A 1 379 ? -25.588 -4.973 21.012 1.00 90.38 379 LEU A O 1
ATOM 3151 N N . PHE A 1 380 ? -26.080 -6.408 22.664 1.00 86.44 380 PHE A N 1
ATOM 3152 C CA . PHE A 1 380 ? -24.852 -7.208 22.515 1.00 86.44 380 PHE A CA 1
ATOM 3153 C C . PHE A 1 380 ? -24.742 -7.933 21.172 1.00 86.44 380 PHE A C 1
ATOM 3155 O O . PHE A 1 380 ? -23.625 -8.166 20.709 1.00 86.44 380 PHE A O 1
ATOM 3162 N N . LYS A 1 381 ? -25.854 -8.270 20.511 1.00 85.88 381 LYS A N 1
ATOM 3163 C CA . LYS A 1 381 ? -25.817 -8.823 19.147 1.00 85.88 381 LYS A CA 1
ATOM 3164 C C . LYS A 1 381 ? -25.454 -7.764 18.112 1.00 85.88 381 LYS A C 1
ATOM 3166 O O . LYS A 1 381 ? -24.701 -8.056 17.190 1.00 85.88 381 LYS A O 1
ATOM 3171 N N . GLN A 1 382 ? -25.975 -6.550 18.278 1.00 82.06 382 GLN A N 1
ATOM 3172 C CA . GLN A 1 382 ? -25.832 -5.466 17.305 1.00 82.06 382 GLN A CA 1
ATOM 3173 C C . GLN A 1 382 ? -24.530 -4.671 17.446 1.00 82.06 382 GLN A C 1
ATOM 3175 O O . GLN A 1 382 ? -24.202 -3.899 16.550 1.00 82.06 382 GLN A O 1
ATOM 3180 N N . LEU A 1 383 ? -23.794 -4.836 18.549 1.00 80.50 383 LEU A N 1
ATOM 3181 C CA . LEU A 1 383 ? -22.532 -4.145 18.813 1.00 80.50 383 LEU A CA 1
ATOM 3182 C C . LEU A 1 383 ? -21.421 -4.601 17.852 1.00 80.50 383 LEU A C 1
ATOM 3184 O O . LEU A 1 383 ? -20.974 -5.753 17.950 1.00 80.50 383 LEU A O 1
ATOM 3188 N N . PRO A 1 384 ? -20.946 -3.713 16.955 1.00 76.19 384 PRO A N 1
ATOM 3189 C CA . PRO A 1 384 ? -19.974 -4.084 15.935 1.00 76.19 384 PRO A CA 1
ATOM 3190 C C . PRO A 1 384 ? -18.530 -3.792 16.359 1.00 76.19 384 PRO A C 1
ATOM 3192 O O . PRO A 1 384 ? -17.617 -4.290 15.713 1.00 76.19 384 PRO A O 1
ATOM 3195 N N . MET A 1 385 ? -18.312 -2.986 17.407 1.00 83.44 385 MET A N 1
ATOM 3196 C CA . MET A 1 385 ? -17.014 -2.382 17.740 1.00 83.44 385 MET A CA 1
ATOM 3197 C C . MET A 1 385 ? -16.678 -2.440 19.230 1.00 83.44 385 MET A C 1
ATOM 3199 O O . MET A 1 385 ? -17.561 -2.623 20.080 1.00 83.44 385 MET A O 1
ATOM 3203 N N . VAL A 1 386 ? -15.387 -2.299 19.543 1.00 81.81 386 VAL A N 1
ATOM 3204 C CA . VAL A 1 386 ? -14.904 -2.261 20.927 1.00 81.81 386 VAL A CA 1
ATOM 3205 C C . VAL A 1 386 ? -15.124 -0.871 21.507 1.00 81.81 386 VAL A C 1
ATOM 3207 O O . VAL A 1 386 ? -14.614 0.121 21.000 1.00 81.81 386 VAL A O 1
ATOM 3210 N N . VAL A 1 387 ? -15.853 -0.806 22.621 1.00 84.38 387 VAL A N 1
ATOM 3211 C CA . VAL A 1 387 ? -15.965 0.410 23.436 1.00 84.38 387 VAL A CA 1
ATOM 3212 C C . VAL A 1 387 ? -15.084 0.272 24.675 1.00 84.38 387 VAL A C 1
ATOM 3214 O O . VAL A 1 387 ? -15.121 -0.765 25.356 1.00 84.38 387 VAL A O 1
ATOM 3217 N N . HIS A 1 388 ? -14.293 1.307 24.970 1.00 85.94 388 HIS A N 1
ATOM 3218 C CA . HIS A 1 388 ? -13.401 1.334 26.126 1.00 85.94 388 HIS A CA 1
ATOM 3219 C C . HIS A 1 388 ? -14.060 1.998 27.343 1.00 85.94 388 HIS A C 1
ATOM 3221 O O . HIS A 1 388 ? -14.787 2.983 27.237 1.00 85.94 388 HIS A O 1
ATOM 3227 N N . ASP A 1 389 ? -13.755 1.489 28.538 1.00 86.69 389 ASP A N 1
ATOM 3228 C CA . ASP A 1 389 ? -14.334 2.001 29.787 1.00 86.69 389 ASP A CA 1
ATOM 3229 C C . ASP A 1 389 ? -13.916 3.435 30.124 1.00 86.69 389 ASP A C 1
ATOM 3231 O O . ASP A 1 389 ? -14.636 4.127 30.842 1.00 86.69 389 ASP A O 1
ATOM 3235 N N . HIS A 1 390 ? -12.731 3.870 29.687 1.00 86.44 390 HIS A N 1
ATOM 3236 C CA . HIS A 1 390 ? -12.274 5.239 29.936 1.00 86.44 390 HIS A CA 1
ATOM 3237 C C . HIS A 1 390 ? -13.132 6.254 29.167 1.00 86.44 390 HIS A C 1
ATOM 3239 O O . HIS A 1 390 ? -13.449 7.310 29.701 1.00 86.44 390 HIS A O 1
ATOM 3245 N N . ASP A 1 391 ? -13.595 5.901 27.966 1.00 89.00 391 ASP A N 1
ATOM 3246 C CA . ASP A 1 391 ? -14.444 6.772 27.156 1.00 89.00 391 ASP A CA 1
ATOM 3247 C C . ASP A 1 391 ? -15.826 6.966 27.759 1.00 89.00 391 ASP A C 1
ATOM 3249 O O . ASP A 1 391 ? -16.319 8.087 27.838 1.00 89.00 391 ASP A O 1
ATOM 3253 N N . LEU A 1 392 ? -16.430 5.889 28.259 1.00 90.31 392 LEU A N 1
ATOM 3254 C CA . LEU A 1 392 ? -17.711 5.973 28.960 1.00 90.31 392 LEU A CA 1
ATOM 3255 C C . LEU A 1 392 ? -17.589 6.778 30.260 1.00 90.31 392 LEU A C 1
ATOM 3257 O O . LEU A 1 392 ? -18.478 7.568 30.576 1.00 90.31 392 LEU A O 1
ATOM 3261 N N . ARG A 1 393 ? -16.463 6.650 30.975 1.00 89.69 393 ARG A N 1
ATOM 3262 C CA . ARG A 1 393 ? -16.175 7.468 32.163 1.00 89.69 393 ARG A CA 1
ATOM 3263 C C . ARG A 1 393 ? -16.034 8.948 31.833 1.00 89.69 393 ARG A C 1
ATOM 3265 O O . ARG A 1 393 ? -16.577 9.768 32.565 1.00 89.69 393 ARG A O 1
ATOM 3272 N N . ASN A 1 394 ? -15.386 9.289 30.722 1.00 88.19 394 ASN A N 1
ATOM 3273 C CA . ASN A 1 394 ? -15.274 10.675 30.259 1.00 88.19 394 ASN A CA 1
ATOM 3274 C C . ASN A 1 394 ? -16.641 11.287 29.904 1.00 88.19 394 ASN A C 1
ATOM 3276 O O . ASN A 1 394 ? -16.813 12.499 29.993 1.00 88.19 394 ASN A O 1
ATOM 3280 N N . LEU A 1 395 ? -17.625 10.455 29.548 1.00 89.50 395 LEU A N 1
ATOM 3281 C CA . LEU A 1 395 ? -19.018 10.868 29.357 1.00 89.50 395 LEU A CA 1
ATOM 3282 C C . LEU A 1 395 ? -19.814 10.978 30.673 1.00 89.50 395 LEU A C 1
ATOM 3284 O O . LEU A 1 395 ? -20.979 11.369 30.640 1.00 89.50 395 LEU A O 1
ATOM 3288 N N . GLY A 1 396 ? -19.222 10.627 31.820 1.00 89.62 396 GLY A N 1
ATOM 3289 C CA . GLY A 1 396 ? -19.911 10.565 33.112 1.00 89.62 396 GLY A CA 1
ATOM 3290 C C . GLY A 1 396 ? -20.866 9.374 33.244 1.00 89.62 396 GLY A C 1
ATOM 3291 O O . GLY A 1 396 ? -21.815 9.434 34.024 1.00 89.62 396 GLY A O 1
ATOM 3292 N N . LEU A 1 397 ? -20.651 8.306 32.469 1.00 91.75 397 LEU A N 1
ATOM 3293 C CA . LEU A 1 397 ? -21.537 7.143 32.392 1.00 91.75 397 LEU A CA 1
ATOM 3294 C C . LEU A 1 397 ? -20.931 5.897 33.053 1.00 91.75 397 LEU A C 1
ATOM 3296 O O . LEU A 1 397 ? -19.734 5.820 33.332 1.00 91.75 397 LEU A O 1
ATOM 3300 N N . MET A 1 398 ? -21.787 4.894 33.275 1.00 90.38 398 MET A N 1
ATOM 3301 C CA . MET A 1 398 ? -21.384 3.556 33.720 1.00 90.38 398 MET A CA 1
ATOM 3302 C C . MET A 1 398 ? -20.405 2.923 32.723 1.00 90.38 398 MET A C 1
ATOM 3304 O O . MET A 1 398 ? -20.579 3.041 31.510 1.00 90.38 398 MET A O 1
ATOM 3308 N N . THR A 1 399 ? -19.387 2.224 33.225 1.00 90.00 399 THR A N 1
ATOM 3309 C CA . THR A 1 399 ? -18.419 1.528 32.364 1.00 90.00 399 THR A CA 1
ATOM 3310 C C . THR A 1 399 ? -19.046 0.326 31.653 1.00 90.00 399 THR A C 1
ATOM 3312 O O . THR A 1 399 ? -20.027 -0.259 32.126 1.00 90.00 399 THR A O 1
ATOM 3315 N N . LYS A 1 400 ? -18.443 -0.113 30.539 1.00 88.75 400 LYS A N 1
ATOM 3316 C CA . LYS A 1 400 ? -18.886 -1.306 29.803 1.00 88.75 400 LYS A CA 1
ATOM 3317 C C . LYS A 1 400 ? -18.785 -2.537 30.696 1.00 88.75 400 LYS A C 1
ATOM 3319 O O . LYS A 1 400 ? -19.671 -3.391 30.662 1.00 88.75 400 LYS A O 1
ATOM 3324 N N . ILE A 1 401 ? -17.734 -2.632 31.512 1.00 89.31 401 ILE A N 1
ATOM 3325 C CA . ILE A 1 401 ? -17.561 -3.737 32.463 1.00 89.31 401 ILE A CA 1
ATOM 3326 C C . ILE A 1 401 ? -18.686 -3.767 33.491 1.00 89.31 401 ILE A C 1
ATOM 3328 O O . ILE A 1 401 ? -19.295 -4.817 33.678 1.00 89.31 401 ILE A O 1
ATOM 3332 N N . GLU A 1 402 ? -18.997 -2.642 34.134 1.00 89.31 402 GLU A N 1
ATOM 3333 C CA . GLU A 1 402 ? -20.089 -2.579 35.113 1.00 89.31 402 GLU A CA 1
ATOM 3334 C C . GLU A 1 402 ? -21.430 -2.945 34.475 1.00 89.31 402 GLU A C 1
ATOM 3336 O O . GLU A 1 402 ? -22.174 -3.753 35.034 1.00 89.31 402 GLU A O 1
ATOM 3341 N N . PHE A 1 403 ? -21.707 -2.426 33.277 1.00 90.12 403 PHE A N 1
ATOM 3342 C CA . PHE A 1 403 ? -22.907 -2.764 32.518 1.00 90.12 403 PHE A CA 1
ATOM 3343 C C . PHE A 1 403 ? -22.973 -4.262 32.177 1.00 90.12 403 PHE A C 1
ATOM 3345 O O . PHE A 1 403 ? -24.000 -4.911 32.384 1.00 90.12 403 PHE A O 1
ATOM 3352 N N . THR A 1 404 ? -21.852 -4.847 31.748 1.00 89.94 404 THR A N 1
ATOM 3353 C CA . THR A 1 404 ? -21.733 -6.286 31.465 1.00 89.94 404 THR A CA 1
ATOM 3354 C C . THR A 1 404 ? -21.963 -7.119 32.724 1.00 89.94 404 THR A C 1
ATOM 3356 O O . THR A 1 404 ? -22.664 -8.124 32.670 1.00 89.94 404 THR A O 1
ATOM 3359 N N . MET A 1 405 ? -21.433 -6.699 33.876 1.00 90.06 405 MET A N 1
ATOM 3360 C CA . MET A 1 405 ? -21.659 -7.374 35.158 1.00 90.06 405 MET A CA 1
ATOM 3361 C C . MET A 1 405 ? -23.129 -7.311 35.590 1.00 90.06 405 MET A C 1
ATOM 3363 O O . MET A 1 405 ? -23.649 -8.310 36.088 1.00 90.06 405 MET A O 1
ATOM 3367 N N . LYS A 1 406 ? -23.819 -6.183 35.356 1.00 88.19 406 LYS A N 1
ATOM 3368 C CA . LYS A 1 406 ? -25.274 -6.084 35.562 1.00 88.19 406 LYS A CA 1
ATOM 3369 C C . LYS A 1 406 ? -26.026 -7.082 34.695 1.00 88.19 406 LYS A C 1
ATOM 3371 O O . LYS A 1 406 ? -26.838 -7.848 35.208 1.00 88.19 406 LYS A O 1
ATOM 3376 N N . PHE A 1 407 ? -25.737 -7.098 33.398 1.00 88.88 407 PHE A N 1
ATOM 3377 C CA . PHE A 1 407 ? -26.372 -8.030 32.473 1.00 88.88 407 PHE A CA 1
ATOM 3378 C C . PHE A 1 407 ? -26.094 -9.489 32.850 1.00 88.88 407 PHE A C 1
ATOM 3380 O O . PHE A 1 407 ? -27.016 -10.300 32.869 1.00 88.88 407 PHE A O 1
ATOM 3387 N N . LEU A 1 408 ? -24.851 -9.807 33.225 1.00 88.38 408 LEU A N 1
ATOM 3388 C CA . LEU A 1 408 ? -24.440 -11.135 33.672 1.00 88.38 408 LEU A CA 1
ATOM 3389 C C . LEU A 1 408 ? -25.278 -11.582 34.866 1.00 88.38 408 LEU A C 1
ATOM 3391 O O . LEU A 1 408 ? -25.893 -12.639 34.779 1.00 88.38 408 LEU A O 1
ATOM 3395 N N . HIS A 1 409 ? -25.350 -10.777 35.930 1.00 86.81 409 HIS A N 1
ATOM 3396 C CA . HIS A 1 409 ? -26.084 -11.113 37.153 1.00 86.81 409 HIS A CA 1
ATOM 3397 C C . HIS A 1 409 ? -27.540 -11.506 36.876 1.00 86.81 409 HIS A C 1
ATOM 3399 O O . HIS A 1 409 ? -28.000 -12.558 37.325 1.00 86.81 409 HIS A O 1
ATOM 3405 N N . HIS A 1 410 ? -28.253 -10.701 36.084 1.00 81.56 410 HIS A N 1
ATOM 3406 C CA . HIS A 1 410 ? -29.656 -10.969 35.748 1.00 81.56 410 HIS A CA 1
ATOM 3407 C C . HIS A 1 410 ? -29.807 -12.095 34.716 1.00 81.56 410 HIS A C 1
ATOM 3409 O O . HIS A 1 410 ? -30.748 -12.881 34.787 1.00 81.56 410 HIS A O 1
ATOM 3415 N N . GLY A 1 411 ? -28.836 -12.245 33.814 1.00 79.00 411 GLY A N 1
ATOM 3416 C CA . GLY A 1 411 ? -28.768 -13.319 32.824 1.00 79.00 411 GLY A CA 1
ATOM 3417 C C . GLY A 1 411 ? -28.311 -14.675 33.376 1.00 79.00 411 GLY A C 1
ATOM 3418 O O . GLY A 1 411 ? -28.365 -15.666 32.650 1.00 79.00 411 GLY A O 1
ATOM 3419 N N . LEU A 1 412 ? -27.895 -14.776 34.648 1.00 81.06 412 LEU A N 1
ATOM 3420 C CA . LEU A 1 412 ? -27.350 -16.016 35.227 1.00 81.06 412 LEU A CA 1
ATOM 3421 C C . LEU A 1 412 ? -28.308 -17.212 35.178 1.00 81.06 412 LEU A C 1
ATOM 3423 O O . LEU A 1 412 ? -27.849 -18.361 35.196 1.00 81.06 412 LEU A O 1
ATOM 3427 N N . LYS A 1 413 ? -29.620 -16.956 35.145 1.00 70.69 413 LYS A N 1
ATOM 3428 C CA . LYS A 1 413 ? -30.660 -17.990 35.038 1.00 70.69 413 LYS A CA 1
ATOM 3429 C C . LYS A 1 413 ? -30.848 -18.496 33.601 1.00 70.69 413 LYS A C 1
ATOM 3431 O O . LYS A 1 413 ? -31.343 -19.603 33.414 1.00 70.69 413 LYS A O 1
ATOM 3436 N N . GLU A 1 414 ? -30.389 -17.747 32.600 1.00 71.75 414 GLU A N 1
ATOM 3437 C CA . GLU A 1 414 ? -30.626 -18.002 31.180 1.00 71.75 414 GLU A CA 1
ATOM 3438 C C . GLU A 1 414 ? -29.310 -18.149 30.402 1.00 71.75 414 GLU A C 1
ATOM 3440 O O . GLU A 1 414 ? -28.746 -17.197 29.865 1.00 71.75 414 GLU A O 1
ATOM 3445 N N . ASN A 1 415 ? -28.823 -19.387 30.283 1.00 64.75 415 ASN A N 1
ATOM 3446 C CA . ASN A 1 415 ? -27.521 -19.688 29.671 1.00 64.75 415 ASN A CA 1
ATOM 3447 C C . ASN A 1 415 ? -27.329 -19.132 28.242 1.00 64.75 415 ASN A C 1
ATOM 3449 O O . ASN A 1 415 ? -26.196 -18.878 27.845 1.00 64.75 415 ASN A O 1
ATOM 3453 N N . GLN A 1 416 ? -28.401 -18.983 27.455 1.00 67.31 416 GLN A N 1
ATOM 3454 C CA . GLN A 1 416 ? -28.320 -18.428 26.095 1.00 67.31 416 GLN A CA 1
ATOM 3455 C C . GLN A 1 416 ? -27.892 -16.955 26.101 1.00 67.31 416 GLN A C 1
ATOM 3457 O O . GLN A 1 416 ? -27.169 -16.526 25.209 1.00 67.31 416 GLN A O 1
ATOM 3462 N N . LYS A 1 417 ? -28.275 -16.197 27.131 1.00 76.06 417 LYS A N 1
ATOM 3463 C CA . LYS A 1 417 ? -27.983 -14.766 27.240 1.00 76.06 417 LYS A CA 1
ATOM 3464 C C . LYS A 1 417 ? -26.540 -14.499 27.675 1.00 76.06 417 LYS A C 1
ATOM 3466 O O . LYS A 1 417 ? -25.932 -13.542 27.212 1.00 76.06 417 LYS A O 1
ATOM 3471 N N . LEU A 1 418 ? -25.952 -15.395 28.473 1.00 80.69 418 LEU A N 1
ATOM 3472 C CA . LEU A 1 418 ? -24.532 -15.331 28.851 1.00 80.69 418 LEU A CA 1
ATOM 3473 C C . LEU A 1 418 ? -23.589 -15.572 27.663 1.00 80.69 418 LEU A C 1
ATOM 3475 O O . LEU A 1 418 ? -22.521 -14.965 27.599 1.00 80.69 418 LEU A O 1
ATOM 3479 N N . ASN A 1 419 ? -23.986 -16.424 26.711 1.00 84.88 419 ASN A N 1
ATOM 3480 C CA . ASN A 1 419 ? -23.197 -16.672 25.502 1.00 84.88 419 ASN A CA 1
ATOM 3481 C C . ASN A 1 419 ? -23.034 -15.412 24.646 1.00 84.88 419 ASN A C 1
ATOM 3483 O O . ASN A 1 419 ? -21.996 -15.267 24.019 1.00 84.88 419 ASN A O 1
ATOM 3487 N N . LEU A 1 420 ? -23.982 -14.471 24.678 1.00 87.31 420 LEU A N 1
ATOM 3488 C CA . LEU A 1 420 ? -23.915 -13.249 23.870 1.00 87.31 420 LEU A CA 1
ATOM 3489 C C . LEU A 1 420 ? -22.707 -12.368 24.214 1.00 87.31 420 LEU A C 1
ATOM 3491 O O . LEU A 1 420 ? -22.138 -11.749 23.319 1.00 87.31 420 LEU A O 1
ATOM 3495 N N . ILE A 1 421 ? -22.289 -12.345 25.487 1.00 88.06 421 ILE A N 1
ATOM 3496 C CA . ILE A 1 421 ? -21.068 -11.646 25.920 1.00 88.06 421 ILE A CA 1
ATOM 3497 C C . ILE A 1 421 ? -19.843 -12.311 25.276 1.00 88.06 421 ILE A C 1
ATOM 3499 O O . ILE A 1 421 ? -18.981 -11.632 24.729 1.00 88.06 421 ILE A O 1
ATOM 3503 N N . LEU A 1 422 ? -19.784 -13.647 25.307 1.00 89.69 422 LEU A N 1
ATOM 3504 C CA . LEU A 1 422 ? -18.678 -14.419 24.732 1.00 89.69 422 LEU A CA 1
ATOM 3505 C C . LEU A 1 422 ? -18.648 -14.321 23.202 1.00 89.69 422 LEU A C 1
ATOM 3507 O O . LEU A 1 422 ? -17.579 -14.187 22.617 1.00 89.69 422 LEU A O 1
ATOM 3511 N N . ASP A 1 423 ? -19.815 -14.337 22.560 1.00 88.75 423 ASP A N 1
ATOM 3512 C CA . ASP A 1 423 ? -19.953 -14.196 21.113 1.00 88.75 423 ASP A CA 1
ATOM 3513 C C . ASP A 1 423 ? -19.544 -12.790 20.657 1.00 88.75 423 ASP A C 1
ATOM 3515 O O . ASP A 1 423 ? -18.934 -12.645 19.601 1.00 88.75 423 ASP A O 1
ATOM 3519 N N . TYR A 1 424 ? -19.850 -11.752 21.444 1.00 88.56 424 TYR A N 1
ATOM 3520 C CA . TYR A 1 424 ? -19.351 -10.398 21.198 1.00 88.56 424 TYR A CA 1
ATOM 3521 C C . TYR A 1 424 ? -17.821 -10.348 21.255 1.00 88.56 424 TYR A C 1
ATOM 3523 O O . TYR A 1 424 ? -17.200 -9.904 20.293 1.00 88.56 424 TYR A O 1
ATOM 3531 N N . GLU A 1 425 ? -17.205 -10.866 22.319 1.00 87.38 425 GLU A N 1
ATOM 3532 C CA . GLU A 1 425 ? -15.741 -10.867 22.451 1.00 87.38 425 GLU A CA 1
ATOM 3533 C C . GLU A 1 425 ? -15.066 -11.699 21.350 1.00 87.38 425 GLU A C 1
ATOM 3535 O O . GLU A 1 425 ? -14.056 -11.279 20.792 1.00 87.38 425 GLU A O 1
ATOM 3540 N N . MET A 1 426 ? -15.665 -12.825 20.947 1.00 86.75 426 MET A N 1
ATOM 3541 C CA . MET A 1 426 ? -15.192 -13.620 19.810 1.00 86.75 426 MET A CA 1
ATOM 3542 C C . MET A 1 426 ? -15.216 -12.824 18.497 1.00 86.75 426 MET A C 1
ATOM 3544 O O . MET A 1 426 ? -14.263 -12.892 17.722 1.00 86.75 426 MET A O 1
ATOM 3548 N N . ARG A 1 427 ? -16.277 -12.039 18.242 1.00 88.38 427 ARG A N 1
ATOM 3549 C CA . ARG A 1 427 ? -16.327 -11.145 17.070 1.00 88.38 427 ARG A CA 1
ATOM 3550 C C . ARG A 1 427 ? -15.232 -10.082 17.128 1.00 88.38 427 ARG A C 1
ATOM 3552 O O . ARG A 1 427 ? -14.676 -9.748 16.087 1.00 88.38 427 ARG A O 1
ATOM 3559 N N . MET A 1 428 ? -14.918 -9.562 18.315 1.00 86.06 428 MET A N 1
ATOM 3560 C CA . MET A 1 428 ? -13.884 -8.534 18.474 1.00 86.06 428 MET A CA 1
ATOM 3561 C C . MET A 1 428 ? -12.481 -9.102 18.245 1.00 86.06 428 MET A C 1
ATOM 3563 O O . MET A 1 428 ? -11.679 -8.468 17.565 1.00 86.06 428 MET A O 1
ATOM 3567 N N . VAL A 1 429 ? -12.204 -10.315 18.742 1.00 82.38 429 VAL A N 1
ATOM 3568 C CA . VAL A 1 429 ? -10.953 -11.038 18.447 1.00 82.38 429 VAL A CA 1
ATOM 3569 C C . VAL A 1 429 ? -10.814 -11.265 16.942 1.00 82.38 429 VAL A C 1
ATOM 3571 O O . VAL A 1 429 ? -9.798 -10.896 16.367 1.00 82.38 429 VAL A O 1
ATOM 3574 N N . LYS A 1 430 ? -11.870 -11.753 16.281 1.00 83.62 430 LYS A N 1
ATOM 3575 C CA . LYS A 1 430 ? -11.851 -11.985 14.832 1.00 83.62 430 LYS A CA 1
ATOM 3576 C C . LYS A 1 430 ? -11.549 -10.710 14.031 1.00 83.62 430 LYS A C 1
ATOM 3578 O O . LYS A 1 430 ? -10.699 -10.739 13.151 1.00 83.62 430 LYS A O 1
ATOM 3583 N N . ARG A 1 431 ? -12.194 -9.583 14.358 1.00 84.69 431 ARG A N 1
ATOM 3584 C CA . ARG A 1 431 ? -11.922 -8.292 13.694 1.00 84.69 431 ARG A CA 1
ATOM 3585 C C . ARG A 1 431 ? -10.485 -7.815 13.902 1.00 84.69 431 ARG A C 1
ATOM 3587 O O . ARG A 1 431 ? -9.908 -7.221 12.997 1.00 84.69 431 ARG A O 1
ATOM 3594 N N . LYS A 1 432 ? -9.906 -8.072 15.080 1.00 80.00 432 LYS A N 1
ATOM 3595 C CA . LYS A 1 432 ? -8.494 -7.776 15.355 1.00 80.00 432 LYS A CA 1
ATOM 3596 C C . LYS A 1 432 ? -7.572 -8.612 14.462 1.00 80.00 432 LYS A C 1
ATOM 3598 O O . LYS A 1 432 ? -6.663 -8.043 13.863 1.00 80.00 432 LYS A O 1
ATOM 3603 N N . ASP A 1 433 ? -7.833 -9.912 14.352 1.00 76.25 433 ASP A N 1
ATOM 3604 C CA . ASP A 1 433 ? -7.044 -10.836 13.525 1.00 76.25 433 ASP A CA 1
ATOM 3605 C C . ASP A 1 433 ? -7.152 -10.510 12.022 1.00 76.25 433 ASP A C 1
ATOM 3607 O O . ASP A 1 433 ? -6.192 -10.685 11.280 1.00 76.25 433 ASP A O 1
ATOM 3611 N N . GLU A 1 434 ? -8.300 -9.989 11.578 1.00 75.38 434 GLU A N 1
ATOM 3612 C CA . GLU A 1 434 ? -8.554 -9.558 10.192 1.00 75.38 434 GLU A CA 1
ATOM 3613 C C . GLU A 1 434 ? -8.077 -8.118 9.893 1.00 75.38 434 GLU A C 1
ATOM 3615 O O . GLU A 1 434 ? -8.316 -7.609 8.800 1.00 75.38 434 GLU A O 1
ATOM 3620 N N . HIS A 1 435 ? -7.416 -7.443 10.844 1.00 68.69 435 HIS A N 1
ATOM 3621 C CA . HIS A 1 435 ? -6.986 -6.037 10.736 1.00 68.69 435 HIS A CA 1
ATOM 3622 C C . HIS A 1 435 ? -8.119 -5.048 10.384 1.00 68.69 435 HIS A C 1
ATOM 3624 O O . HIS A 1 435 ? -7.896 -3.985 9.799 1.00 68.69 435 HIS A O 1
ATOM 3630 N N . ASP A 1 436 ? -9.345 -5.363 10.802 1.00 78.25 436 ASP A N 1
ATOM 3631 C CA . ASP A 1 436 ? -10.562 -4.581 10.551 1.00 78.25 436 ASP A CA 1
ATOM 3632 C C . ASP A 1 436 ? -10.872 -3.591 11.695 1.00 78.25 436 ASP A C 1
ATOM 3634 O O . ASP A 1 436 ? -12.024 -3.266 11.983 1.00 78.25 436 ASP A O 1
ATOM 3638 N N . LEU A 1 437 ? -9.850 -3.118 12.412 1.00 82.19 437 LEU A N 1
ATOM 3639 C CA . LEU A 1 437 ? -10.023 -2.128 13.478 1.00 82.19 437 LEU A CA 1
ATOM 3640 C C . LEU A 1 437 ? -9.986 -0.704 12.913 1.00 82.19 437 LEU A C 1
ATOM 3642 O O . LEU A 1 437 ? -9.200 -0.381 12.016 1.00 82.19 437 LEU A O 1
ATOM 3646 N N . TYR A 1 438 ? -10.843 0.162 13.451 1.00 84.62 438 TYR A N 1
ATOM 3647 C CA . TYR A 1 438 ? -10.806 1.592 13.156 1.00 84.62 438 TYR A CA 1
ATOM 3648 C C . TYR A 1 438 ? -9.885 2.327 14.142 1.00 84.62 438 TYR A C 1
ATOM 3650 O O . TYR A 1 438 ? -9.780 1.908 15.299 1.00 84.62 438 TYR A O 1
ATOM 3658 N N . PRO A 1 439 ? -9.288 3.469 13.736 1.00 83.31 439 PRO A N 1
ATOM 3659 C CA . PRO A 1 439 ? -8.501 4.303 14.640 1.00 83.31 439 PRO A CA 1
ATOM 3660 C C . PRO A 1 439 ? -9.276 4.613 15.925 1.00 83.31 439 PRO A C 1
ATOM 3662 O O . PRO A 1 439 ? -10.417 5.104 15.869 1.00 83.31 439 PRO A O 1
ATOM 3665 N N . GLY A 1 440 ? -8.672 4.283 17.069 1.00 80.50 440 GLY A N 1
ATOM 3666 C CA . GLY A 1 440 ? -9.282 4.382 18.396 1.00 80.50 440 GLY A CA 1
ATOM 3667 C C . GLY A 1 440 ? -9.837 3.082 18.993 1.00 80.50 440 GLY A C 1
ATOM 3668 O O . GLY A 1 440 ? -10.188 3.098 20.170 1.00 80.50 440 GLY A O 1
ATOM 3669 N N . GLU A 1 441 ? -9.921 1.982 18.230 1.00 81.06 441 GLU A N 1
ATOM 3670 C CA . GLU A 1 441 ? -10.329 0.651 18.731 1.00 81.06 441 GLU A CA 1
ATOM 3671 C C . GLU A 1 441 ? -9.160 -0.230 19.198 1.00 81.06 441 GLU A C 1
ATOM 3673 O O . GLU A 1 441 ? -9.379 -1.313 19.746 1.00 81.06 441 GLU A O 1
ATOM 3678 N N . GLU A 1 442 ? -7.927 0.187 18.924 1.00 75.19 442 GLU A N 1
ATOM 3679 C CA . GLU A 1 442 ? -6.732 -0.633 19.104 1.00 75.19 442 GLU A CA 1
ATOM 3680 C C . GLU A 1 442 ? -6.581 -1.123 20.550 1.00 75.19 442 GLU A C 1
ATOM 3682 O O . GLU A 1 442 ? -6.492 -0.366 21.520 1.00 75.19 442 GLU A O 1
ATOM 3687 N N . LEU A 1 443 ? -6.555 -2.448 20.693 1.00 60.59 443 LEU A N 1
ATOM 3688 C CA . LEU A 1 443 ? -6.401 -3.129 21.971 1.00 60.59 443 LEU A CA 1
ATOM 3689 C C . LEU A 1 443 ? -4.914 -3.333 22.263 1.00 60.59 443 LEU A C 1
ATOM 3691 O O . LEU A 1 443 ? -4.335 -4.311 21.780 1.00 60.59 443 LEU A O 1
ATOM 3695 N N . LYS A 1 444 ? -4.330 -2.439 23.074 1.00 52.22 444 LYS A N 1
ATOM 3696 C CA . LYS A 1 444 ? -2.931 -2.531 23.534 1.00 52.22 444 LYS A CA 1
ATOM 3697 C C . LYS A 1 444 ? -2.655 -3.811 24.346 1.00 52.22 444 LYS A C 1
ATOM 3699 O O . LYS A 1 444 ? -1.611 -4.421 24.175 1.00 52.22 444 LYS A O 1
ATOM 3704 N N . GLU A 1 445 ? -3.614 -4.262 25.162 1.00 53.34 445 GLU A N 1
ATOM 3705 C CA . GLU A 1 445 ? -3.540 -5.475 26.000 1.00 53.34 445 GLU A CA 1
ATOM 3706 C C . GLU A 1 445 ? -4.938 -6.087 26.225 1.00 53.34 445 GLU A C 1
ATOM 3708 O O . GLU A 1 445 ? -5.955 -5.478 25.869 1.00 53.34 445 GLU A O 1
ATOM 3713 N N . PHE A 1 446 ? -5.006 -7.273 26.852 1.00 59.97 446 PHE A N 1
ATOM 3714 C CA . PHE A 1 446 ? -6.267 -7.827 27.347 1.00 59.97 446 PHE A CA 1
ATOM 3715 C C . PHE A 1 446 ? -6.957 -6.819 28.276 1.00 59.97 446 PHE A C 1
ATOM 3717 O O . PHE A 1 446 ? -6.507 -6.526 29.384 1.00 59.97 446 PHE A O 1
ATOM 3724 N N . SER A 1 447 ? -8.088 -6.288 27.826 1.00 70.62 447 SER A N 1
ATOM 3725 C CA . SER A 1 447 ? -8.901 -5.374 28.623 1.00 70.62 447 SER A CA 1
ATOM 3726 C C . SER A 1 447 ? -9.531 -6.105 29.812 1.00 70.62 447 SER A C 1
ATOM 3728 O O . SER A 1 447 ? -9.840 -7.297 29.748 1.00 70.62 447 SER A O 1
ATOM 3730 N N . SER A 1 448 ? -9.832 -5.380 30.892 1.00 75.81 448 SER A N 1
ATOM 3731 C CA . SER A 1 448 ? -10.585 -5.939 32.025 1.00 75.81 448 SER A CA 1
ATOM 3732 C C . SER A 1 448 ? -11.935 -6.559 31.595 1.00 75.81 448 SER A C 1
ATOM 3734 O O . SER A 1 448 ? -12.397 -7.500 32.240 1.00 75.81 448 SER A O 1
ATOM 3736 N N . SER A 1 449 ? -12.539 -6.114 30.479 1.00 79.19 449 SER A N 1
ATOM 3737 C CA . SER A 1 449 ? -13.718 -6.762 29.877 1.00 79.19 449 SER A CA 1
ATOM 3738 C C . SER A 1 449 ? -13.410 -8.131 29.273 1.00 79.19 449 SER A C 1
ATOM 3740 O O . SER A 1 449 ? -14.172 -9.071 29.489 1.00 79.19 449 SER A O 1
ATOM 3742 N N . GLN A 1 450 ? -12.273 -8.286 28.595 1.00 82.44 450 GLN A N 1
ATOM 3743 C CA . GLN A 1 450 ? -11.862 -9.582 28.056 1.00 82.44 450 GLN A CA 1
ATOM 3744 C C . GLN A 1 450 ? -11.476 -10.551 29.176 1.00 82.44 450 GLN A C 1
ATOM 3746 O O . GLN A 1 450 ? -11.883 -11.709 29.147 1.00 82.44 450 GLN A O 1
ATOM 3751 N N . TYR A 1 451 ? -10.791 -10.086 30.226 1.00 88.06 451 TYR A N 1
ATOM 3752 C CA . TYR A 1 451 ? -10.532 -10.915 31.409 1.00 88.06 451 TYR A CA 1
ATOM 3753 C C . TYR A 1 451 ? -11.827 -11.358 32.106 1.00 88.06 451 TYR A C 1
ATOM 3755 O O . TYR A 1 451 ? -11.940 -12.513 32.526 1.00 88.06 451 TYR A O 1
ATOM 3763 N N . LEU A 1 452 ? -12.837 -10.484 32.183 1.00 89.44 452 LEU A N 1
ATOM 3764 C CA . LEU A 1 452 ? -14.170 -10.861 32.658 1.00 89.44 452 LEU A CA 1
ATOM 3765 C C . LEU A 1 452 ? -14.798 -11.947 31.768 1.00 89.44 452 LEU A C 1
ATOM 3767 O O . LEU A 1 452 ? -15.361 -12.908 32.295 1.00 89.44 452 LEU A O 1
ATOM 3771 N N . ALA A 1 453 ? -14.665 -11.840 30.445 1.00 89.88 453 ALA A N 1
ATOM 3772 C CA . ALA A 1 453 ? -15.163 -12.836 29.499 1.00 89.88 453 ALA A CA 1
ATOM 3773 C C . ALA A 1 453 ? -14.436 -14.187 29.610 1.00 89.88 453 ALA A C 1
ATOM 3775 O O . ALA A 1 453 ? -15.092 -15.228 29.587 1.00 89.88 453 ALA A O 1
ATOM 3776 N N . ILE A 1 454 ? -13.116 -14.203 29.831 1.00 90.69 454 ILE A N 1
ATOM 3777 C CA . ILE A 1 454 ? -12.345 -15.432 30.100 1.00 90.69 454 ILE A CA 1
ATOM 3778 C C . ILE A 1 454 ? -12.873 -16.121 31.365 1.00 90.69 454 ILE A C 1
ATOM 3780 O O . ILE A 1 454 ? -13.127 -17.331 31.375 1.00 90.69 454 ILE A O 1
ATOM 3784 N N . LEU A 1 455 ? -13.083 -15.355 32.440 1.00 90.81 455 LEU A N 1
ATOM 3785 C CA . LEU A 1 455 ? -13.628 -15.878 33.695 1.00 90.81 455 LEU A CA 1
ATOM 3786 C C . LEU A 1 455 ? -15.062 -16.398 33.520 1.00 90.81 455 LEU A C 1
ATOM 3788 O O . LEU A 1 455 ? -15.389 -17.461 34.055 1.00 90.81 455 LEU A O 1
ATOM 3792 N N . LEU A 1 456 ? -15.892 -15.709 32.732 1.00 91.50 456 LEU A N 1
ATOM 3793 C CA . LEU A 1 456 ? -17.235 -16.161 32.365 1.00 91.50 456 LEU A CA 1
ATOM 3794 C C . LEU A 1 456 ? -17.197 -17.459 31.546 1.00 91.50 456 LEU A C 1
ATOM 3796 O O . LEU A 1 456 ? -17.925 -18.398 31.860 1.00 91.50 456 LEU A O 1
ATOM 3800 N N . ALA A 1 457 ? -16.324 -17.565 30.545 1.00 91.00 457 ALA A N 1
ATOM 3801 C CA . ALA A 1 457 ? -16.170 -18.762 29.723 1.00 91.00 457 ALA A CA 1
ATOM 3802 C C . ALA A 1 457 ? -15.754 -19.981 30.567 1.00 91.00 457 ALA A C 1
ATOM 3804 O O . ALA A 1 457 ? -16.310 -21.075 30.426 1.00 91.00 457 ALA A O 1
ATOM 3805 N N . ARG A 1 458 ? -14.827 -19.787 31.514 1.00 90.69 458 ARG A N 1
ATOM 3806 C CA . ARG A 1 458 ? -14.410 -20.823 32.475 1.00 90.69 458 ARG A CA 1
ATOM 3807 C C . ARG A 1 458 ? -15.524 -21.196 33.456 1.00 90.69 458 ARG A C 1
ATOM 3809 O O . ARG A 1 458 ? -15.701 -22.380 33.756 1.00 90.69 458 ARG A O 1
ATOM 3816 N N . PHE A 1 459 ? -16.311 -20.227 33.922 1.00 89.81 459 PHE A N 1
ATOM 3817 C CA . PHE A 1 459 ? -17.506 -20.485 34.728 1.00 89.81 459 PHE A CA 1
ATOM 3818 C C . PHE A 1 459 ? -18.537 -21.319 33.954 1.00 89.81 459 PHE A C 1
ATOM 3820 O O . PHE A 1 459 ? -19.023 -22.327 34.467 1.00 89.81 459 PHE A O 1
ATOM 3827 N N . MET A 1 460 ? -18.820 -20.958 32.700 1.00 88.50 460 MET A N 1
ATOM 3828 C CA . MET A 1 460 ? -19.752 -21.682 31.829 1.00 88.50 460 MET A CA 1
ATOM 3829 C C . MET A 1 460 ? -19.313 -23.134 31.607 1.00 88.50 460 MET A C 1
ATOM 3831 O O . MET A 1 460 ? -20.126 -24.050 31.751 1.00 88.50 460 MET A O 1
ATOM 3835 N N . LYS A 1 461 ? -18.019 -23.381 31.369 1.00 87.31 461 LYS A N 1
ATOM 3836 C CA . LYS A 1 461 ? -17.496 -24.751 31.273 1.00 87.31 461 LYS A CA 1
ATOM 3837 C C . LYS A 1 461 ? -17.607 -25.503 32.601 1.00 87.31 461 LYS A C 1
ATOM 3839 O O . LYS A 1 461 ? -18.152 -26.600 32.637 1.00 87.31 461 LYS A O 1
ATOM 3844 N N . SER A 1 462 ? -17.098 -24.927 33.690 1.00 83.00 462 SER A N 1
ATOM 3845 C CA . SER A 1 462 ? -16.940 -25.634 34.972 1.00 83.00 462 SER A CA 1
ATOM 3846 C C . SER A 1 462 ? -18.244 -25.846 35.743 1.00 83.00 462 SER A C 1
ATOM 3848 O O . SER A 1 462 ? -18.387 -26.850 36.435 1.00 83.00 462 SER A O 1
ATOM 3850 N N . LYS A 1 463 ? -19.195 -24.909 35.654 1.00 83.25 463 LYS A N 1
ATOM 3851 C CA . LYS A 1 463 ? -20.453 -24.941 36.418 1.00 83.25 463 LYS A CA 1
ATOM 3852 C C . LYS A 1 463 ? -21.681 -25.254 35.573 1.00 83.25 463 LYS A C 1
ATOM 3854 O O . LYS A 1 463 ? -22.693 -25.658 36.137 1.00 83.25 463 LYS A O 1
ATOM 3859 N N . ARG A 1 464 ? -21.620 -25.065 34.249 1.00 78.81 464 ARG A N 1
ATOM 3860 C CA . ARG A 1 464 ? -22.754 -25.301 33.336 1.00 78.81 464 ARG A CA 1
ATOM 3861 C C . ARG A 1 464 ? -22.475 -26.350 32.254 1.00 78.81 464 ARG A C 1
ATOM 3863 O O . ARG A 1 464 ? -23.378 -26.617 31.472 1.00 78.81 464 ARG A O 1
ATOM 3870 N N . GLN A 1 465 ? -21.263 -26.918 32.191 1.00 79.00 465 GLN A N 1
ATOM 3871 C CA . GLN A 1 465 ? -20.836 -27.891 31.169 1.00 79.00 465 GLN A CA 1
ATOM 3872 C C . GLN A 1 465 ? -21.049 -27.411 29.718 1.00 79.00 465 GLN A C 1
ATOM 3874 O O . GLN A 1 465 ? -21.178 -28.213 28.798 1.00 79.00 465 GLN A O 1
ATOM 3879 N N . LYS A 1 466 ? -21.067 -26.090 29.490 1.00 78.06 466 LYS A N 1
ATOM 3880 C CA . LYS A 1 466 ? -21.208 -25.492 28.155 1.00 78.06 466 LYS A CA 1
ATOM 3881 C C . LYS A 1 466 ? -19.880 -24.916 27.688 1.00 78.06 466 LYS A C 1
ATOM 3883 O O . LYS A 1 466 ? -19.250 -24.146 28.408 1.00 78.06 466 LYS A O 1
ATOM 3888 N N . VAL A 1 467 ? -19.483 -25.260 26.465 1.00 78.38 467 VAL A N 1
ATOM 3889 C CA . VAL A 1 467 ? -18.253 -24.768 25.831 1.00 78.38 467 VAL A CA 1
ATOM 3890 C C . VAL A 1 467 ? -18.625 -23.851 24.669 1.00 78.38 467 VAL A C 1
ATOM 3892 O O . VAL A 1 467 ? -19.272 -24.290 23.723 1.00 78.38 467 VAL A O 1
ATOM 3895 N N . ASN A 1 468 ? -18.213 -22.585 24.745 1.00 85.06 468 ASN A N 1
ATOM 3896 C CA . ASN A 1 468 ? -18.330 -21.604 23.661 1.00 85.06 468 ASN A CA 1
ATOM 3897 C C . ASN A 1 468 ? -17.003 -21.527 22.874 1.00 85.06 468 ASN A C 1
ATOM 3899 O O . ASN A 1 468 ? -15.948 -21.871 23.412 1.00 85.06 468 ASN A O 1
ATOM 3903 N N . SER A 1 469 ? -17.037 -21.071 21.621 1.00 85.00 469 SER A N 1
ATOM 3904 C CA . SER A 1 469 ? -15.845 -20.858 20.786 1.00 85.00 469 SER A CA 1
ATOM 3905 C C . SER A 1 469 ? -14.791 -19.976 21.461 1.00 85.00 469 SER A C 1
ATOM 3907 O O . SER A 1 469 ? -13.611 -20.317 21.416 1.00 85.00 469 SER A O 1
ATOM 3909 N N . PHE A 1 470 ? -15.210 -18.932 22.185 1.00 86.38 470 PHE A N 1
ATOM 3910 C CA . PHE A 1 470 ? -14.312 -18.067 22.949 1.00 86.38 470 PHE A CA 1
ATOM 3911 C C . PHE A 1 470 ? -13.520 -18.845 24.012 1.00 86.38 470 PHE A C 1
ATOM 3913 O O . PHE A 1 470 ? -12.322 -18.641 24.168 1.00 86.38 470 PHE A O 1
ATOM 3920 N N . TYR A 1 471 ? -14.146 -19.818 24.690 1.00 86.62 471 TYR A N 1
ATOM 3921 C CA . TYR A 1 471 ? -13.436 -20.665 25.656 1.00 86.62 471 TYR A CA 1
ATOM 3922 C C . TYR A 1 471 ? -12.280 -21.430 25.001 1.00 86.62 471 TYR A C 1
ATOM 3924 O O . TYR A 1 471 ? -11.228 -21.586 25.611 1.00 86.62 471 TYR A O 1
ATOM 3932 N N . ARG A 1 472 ? -12.473 -21.936 23.775 1.00 84.94 472 ARG A N 1
ATOM 3933 C CA . ARG A 1 472 ? -11.469 -22.768 23.092 1.00 84.94 472 ARG A CA 1
ATOM 3934 C C . ARG A 1 472 ? -10.196 -21.984 22.796 1.00 84.94 472 ARG A C 1
ATOM 3936 O O . ARG A 1 472 ? -9.114 -22.533 22.966 1.00 84.94 472 ARG A O 1
ATOM 3943 N N . ILE A 1 473 ? -10.339 -20.722 22.400 1.00 82.38 473 ILE A N 1
ATOM 3944 C CA . ILE A 1 473 ? -9.200 -19.845 22.113 1.00 82.38 473 ILE A CA 1
ATOM 3945 C C . ILE A 1 473 ? -8.583 -19.271 23.392 1.00 82.38 473 ILE A C 1
ATOM 3947 O O . ILE A 1 473 ? -7.381 -19.065 23.446 1.00 82.38 473 ILE A O 1
ATOM 3951 N N . SER A 1 474 ? -9.377 -19.084 24.453 1.00 82.88 474 SER A N 1
ATOM 3952 C CA . SER A 1 474 ? -8.929 -18.413 25.677 1.00 82.88 474 SER A CA 1
ATOM 3953 C C . SER A 1 474 ? -8.568 -19.362 26.828 1.00 82.88 474 SER A C 1
ATOM 3955 O O . SER A 1 474 ? -8.343 -18.916 27.955 1.00 82.88 474 SER A O 1
ATOM 3957 N N . GLN A 1 475 ? -8.605 -20.682 26.624 1.00 81.12 475 GLN A N 1
ATOM 3958 C CA . GLN A 1 475 ? -8.453 -21.646 27.722 1.00 81.12 475 GLN A CA 1
ATOM 3959 C C . GLN A 1 475 ? -7.079 -21.564 28.396 1.00 81.12 475 GLN A C 1
ATOM 3961 O O . GLN A 1 475 ? -7.009 -21.704 29.621 1.00 81.12 475 GLN A O 1
ATOM 3966 N N . ASN A 1 476 ? -6.041 -21.267 27.611 1.00 80.69 476 ASN A N 1
ATOM 3967 C CA . ASN A 1 476 ? -4.650 -21.185 28.052 1.00 80.69 476 ASN A CA 1
ATOM 3968 C C . ASN A 1 476 ? -4.246 -19.777 28.521 1.00 80.69 476 ASN A C 1
ATOM 3970 O O . ASN A 1 476 ? -3.150 -19.615 29.039 1.00 80.69 476 ASN A O 1
ATOM 3974 N N . GLU A 1 477 ? -5.123 -18.780 28.376 1.00 82.75 477 GLU A N 1
ATOM 3975 C CA . GLU A 1 477 ? -4.826 -17.397 28.756 1.00 82.75 477 GLU A CA 1
ATOM 3976 C C . GLU A 1 477 ? -4.825 -17.230 30.278 1.00 82.75 477 GLU A C 1
ATOM 3978 O O . GLU A 1 477 ? -5.811 -17.542 30.960 1.00 82.75 477 GLU A O 1
ATOM 3983 N N . GLU A 1 478 ? -3.733 -16.730 30.847 1.00 81.62 478 GLU A N 1
ATOM 3984 C CA . GLU A 1 478 ? -3.674 -16.444 32.278 1.00 81.62 478 GLU A CA 1
ATOM 3985 C C . GLU A 1 478 ? -4.414 -15.144 32.604 1.00 81.62 478 GLU A C 1
ATOM 3987 O O . GLU A 1 478 ? -4.280 -14.134 31.922 1.00 81.62 478 GLU A O 1
ATOM 3992 N N . VAL A 1 479 ? -5.214 -15.160 33.675 1.00 82.12 479 VAL A N 1
ATOM 3993 C CA . VAL A 1 479 ? -5.875 -13.947 34.173 1.00 82.12 479 VAL A CA 1
ATOM 3994 C C . VAL A 1 479 ? -5.050 -13.432 35.346 1.00 82.12 479 VAL A C 1
ATOM 3996 O O . VAL A 1 479 ? -5.016 -14.112 36.376 1.00 82.12 479 VAL A O 1
ATOM 3999 N N . PRO A 1 480 ? -4.404 -12.254 35.248 1.00 84.38 480 PRO A N 1
ATOM 4000 C CA . PRO A 1 480 ? -3.567 -11.756 36.325 1.00 84.38 480 PRO A CA 1
ATOM 4001 C C . PRO A 1 480 ? -4.351 -11.645 37.634 1.00 84.38 480 PRO A C 1
ATOM 4003 O O . PRO A 1 480 ? -5.451 -11.089 37.693 1.00 84.38 480 PRO A O 1
ATOM 4006 N N . PHE A 1 481 ? -3.759 -12.131 38.723 1.00 77.56 481 PHE A N 1
ATOM 4007 C CA . PHE A 1 481 ? -4.410 -12.176 40.035 1.00 77.56 481 PHE A CA 1
ATOM 4008 C C . PHE A 1 481 ? -4.934 -10.814 40.510 1.00 77.56 481 PHE A C 1
ATOM 4010 O O . PHE A 1 481 ? -6.022 -10.727 41.082 1.00 77.56 481 PHE A O 1
ATOM 4017 N N . ALA A 1 482 ? -4.179 -9.741 40.247 1.00 79.38 482 ALA A N 1
ATOM 4018 C CA . ALA A 1 482 ? -4.585 -8.376 40.572 1.00 79.38 482 ALA A CA 1
ATOM 4019 C C . ALA A 1 482 ? -5.877 -7.976 39.838 1.00 79.38 482 ALA A C 1
ATOM 4021 O O . ALA A 1 482 ? -6.793 -7.426 40.453 1.00 79.38 482 ALA A O 1
ATOM 4022 N N . VAL A 1 483 ? -5.994 -8.328 38.554 1.00 83.12 483 VAL A N 1
ATOM 4023 C CA . VAL A 1 483 ? -7.198 -8.093 37.747 1.00 83.12 483 VAL A CA 1
ATOM 4024 C C . VAL A 1 483 ? -8.368 -8.908 38.289 1.00 83.12 483 VAL A C 1
ATOM 4026 O O . VAL A 1 483 ? -9.457 -8.370 38.477 1.00 83.12 483 VAL A O 1
ATOM 4029 N N . MET A 1 484 ? -8.149 -10.180 38.630 1.00 82.88 484 MET A N 1
ATOM 4030 C CA . MET A 1 484 ? -9.194 -11.035 39.196 1.00 82.88 484 MET A CA 1
ATOM 4031 C C . MET A 1 484 ? -9.741 -10.488 40.530 1.00 82.88 484 MET A C 1
ATOM 4033 O O . MET A 1 484 ? -10.955 -10.496 40.751 1.00 82.88 484 MET A O 1
ATOM 4037 N N . ILE A 1 485 ? -8.877 -9.965 41.413 1.00 82.69 485 ILE A N 1
ATOM 4038 C CA . ILE A 1 485 ? -9.303 -9.286 42.649 1.00 82.69 485 ILE A CA 1
ATOM 4039 C C . ILE A 1 485 ? -10.138 -8.045 42.328 1.00 82.69 485 ILE A C 1
ATOM 4041 O O . ILE A 1 485 ? -11.195 -7.852 42.938 1.00 82.69 485 ILE A O 1
ATOM 4045 N N . SER A 1 486 ? -9.678 -7.216 41.391 1.00 86.06 486 SER A N 1
ATOM 4046 C CA . SER A 1 486 ? -10.373 -5.995 40.980 1.00 86.06 486 SER A CA 1
ATOM 4047 C C . SER A 1 486 ? -11.759 -6.300 40.413 1.00 86.06 486 SER A C 1
ATOM 4049 O O . SER A 1 486 ? -12.741 -5.719 40.875 1.00 86.06 486 SER A O 1
ATOM 4051 N N . LEU A 1 487 ? -11.871 -7.285 39.515 1.00 87.75 487 LEU A N 1
ATOM 4052 C CA . LEU A 1 487 ? -13.145 -7.739 38.952 1.00 87.75 487 LEU A CA 1
ATOM 4053 C C . LEU A 1 487 ? -14.079 -8.304 40.027 1.00 87.75 487 LEU A C 1
ATOM 4055 O O . LEU A 1 487 ? -15.258 -7.960 40.049 1.00 87.75 487 LEU A O 1
ATOM 4059 N N . LYS A 1 488 ? -13.570 -9.109 40.971 1.00 88.81 488 LYS A N 1
ATOM 4060 C CA . LYS A 1 488 ? -14.370 -9.623 42.097 1.00 88.81 488 LYS A CA 1
ATOM 4061 C C . LYS A 1 488 ? -14.926 -8.492 42.965 1.00 88.81 488 LYS A C 1
ATOM 4063 O O . LYS A 1 488 ? -16.098 -8.521 43.343 1.00 88.81 488 LYS A O 1
ATOM 4068 N N . ARG A 1 489 ? -14.084 -7.517 43.327 1.00 86.69 489 ARG A N 1
ATOM 4069 C CA . ARG A 1 489 ? -14.491 -6.361 44.145 1.00 86.69 489 ARG A CA 1
ATOM 4070 C C . ARG A 1 489 ? -15.526 -5.513 43.417 1.00 86.69 489 ARG A C 1
ATOM 4072 O O . ARG A 1 489 ? -16.505 -5.113 44.040 1.00 86.69 489 ARG A O 1
ATOM 4079 N N . LEU A 1 490 ? -15.319 -5.275 42.122 1.00 86.56 490 LEU A N 1
ATOM 4080 C CA . LEU A 1 490 ? -16.256 -4.542 41.280 1.00 86.56 490 LEU A CA 1
ATOM 4081 C C . LEU A 1 490 ? -17.605 -5.268 41.219 1.00 86.56 490 LEU A C 1
ATOM 4083 O O . LEU A 1 490 ? -18.615 -4.685 41.589 1.00 86.56 490 LEU A O 1
ATOM 4087 N N . TYR A 1 491 ? -17.607 -6.570 40.925 1.00 87.75 491 TYR A N 1
ATOM 4088 C CA . TYR A 1 491 ? -18.826 -7.380 40.868 1.00 87.75 491 TYR A CA 1
ATOM 4089 C C . TYR A 1 491 ? -19.625 -7.358 42.184 1.00 87.75 491 TYR A C 1
ATOM 4091 O O . TYR A 1 491 ? -20.844 -7.180 42.163 1.00 87.75 491 TYR A O 1
ATOM 4099 N N . LYS A 1 492 ? -18.941 -7.457 43.343 1.00 85.44 492 LYS A N 1
ATOM 4100 C CA . LYS A 1 492 ? -19.575 -7.346 44.676 1.00 85.44 492 LYS A CA 1
ATOM 4101 C C . LYS A 1 492 ? -20.318 -6.017 44.830 1.00 85.44 492 LYS A C 1
ATOM 4103 O O . LYS A 1 492 ? -21.442 -6.016 45.324 1.00 85.44 492 LYS A O 1
ATOM 4108 N N . LYS A 1 493 ? -19.691 -4.906 44.419 1.00 81.62 493 LYS A N 1
ATOM 4109 C CA . LYS A 1 493 ? -20.283 -3.560 44.488 1.00 81.62 493 LYS A CA 1
ATOM 4110 C C . LYS A 1 493 ? -21.477 -3.416 43.551 1.00 81.62 493 LYS A C 1
ATOM 4112 O O . LYS A 1 493 ? -22.439 -2.745 43.904 1.00 81.62 493 LYS A O 1
ATOM 4117 N N . THR A 1 494 ? -21.414 -4.027 42.370 1.00 72.31 494 THR A N 1
ATOM 4118 C CA . THR A 1 494 ? -22.440 -3.830 41.350 1.00 72.31 494 THR A CA 1
ATOM 4119 C C . THR A 1 494 ? -23.693 -4.668 41.612 1.00 72.31 494 THR A C 1
ATOM 4121 O O . THR A 1 494 ? -24.775 -4.127 41.411 1.00 72.31 494 THR A O 1
ATOM 4124 N N . GLN A 1 495 ? -23.601 -5.951 42.009 1.00 67.81 495 GLN A N 1
ATOM 4125 C CA . GLN A 1 495 ? -24.758 -6.877 41.959 1.00 67.81 495 GLN A CA 1
ATOM 4126 C C . GLN A 1 495 ? -24.863 -7.948 43.085 1.00 67.81 495 GLN A C 1
ATOM 4128 O O . GLN A 1 495 ? -25.777 -8.768 43.060 1.00 67.81 495 GLN A O 1
ATOM 4133 N N . GLY A 1 496 ? -24.007 -7.941 44.118 1.00 65.06 496 GLY A N 1
ATOM 4134 C CA . GLY A 1 496 ? -24.186 -8.791 45.317 1.00 65.06 496 GLY A CA 1
ATOM 4135 C C . GLY A 1 496 ? -23.716 -10.263 45.213 1.00 65.06 496 GLY A C 1
ATOM 4136 O O . GLY A 1 496 ? -22.810 -10.588 44.448 1.00 65.06 496 GLY A O 1
ATOM 4137 N N . TRP A 1 497 ? -24.270 -11.151 46.059 1.00 76.56 497 TRP A N 1
ATOM 4138 C CA . TRP A 1 497 ? -23.845 -12.558 46.248 1.00 76.56 497 TRP A CA 1
ATOM 4139 C C . TRP A 1 497 ? -24.615 -13.549 45.348 1.00 76.56 497 TRP A C 1
ATOM 4141 O O . TRP A 1 497 ? -25.696 -14.009 45.710 1.00 76.56 497 TRP A O 1
ATOM 4151 N N . ASP A 1 498 ? -24.033 -13.967 44.219 1.00 87.12 498 ASP A N 1
ATOM 4152 C CA . ASP A 1 498 ? -24.608 -14.987 43.321 1.00 87.12 498 ASP A CA 1
ATOM 4153 C C . ASP A 1 498 ? -23.633 -16.140 42.984 1.00 87.12 498 ASP A C 1
ATOM 4155 O O . ASP A 1 498 ? -22.532 -16.243 43.534 1.00 87.12 498 ASP A O 1
ATOM 4159 N N . SER A 1 499 ? -24.043 -17.060 42.099 1.00 85.69 499 SER A N 1
ATOM 4160 C CA . SER A 1 499 ? -23.223 -18.216 41.706 1.00 85.69 499 SER A CA 1
ATOM 4161 C C . SER A 1 499 ? -21.923 -17.836 40.994 1.00 85.69 499 SER A C 1
ATOM 4163 O O . SER A 1 499 ? -20.931 -18.553 41.134 1.00 85.69 499 SER A O 1
ATOM 4165 N N . PHE A 1 500 ? -21.913 -16.736 40.239 1.00 88.94 500 PHE A N 1
ATOM 4166 C CA . PHE A 1 500 ? -20.714 -16.267 39.552 1.00 88.94 500 PHE A CA 1
ATOM 4167 C C . PHE A 1 500 ? -19.775 -15.555 40.526 1.00 88.94 500 PHE A C 1
ATOM 4169 O O . PHE A 1 500 ? -18.578 -15.828 40.526 1.00 88.94 500 PHE A O 1
ATOM 4176 N N . TYR A 1 501 ? -20.305 -14.757 41.455 1.00 88.94 501 TYR A N 1
ATOM 4177 C CA . TYR A 1 501 ? -19.523 -14.184 42.548 1.00 88.94 501 TYR A CA 1
ATOM 4178 C C . TYR A 1 501 ? -18.853 -15.265 43.406 1.00 88.94 501 TYR A C 1
ATOM 4180 O O . TYR A 1 501 ? -17.656 -15.183 43.681 1.00 88.94 501 TYR A O 1
ATOM 4188 N N . LYS A 1 502 ? -19.589 -16.324 43.777 1.00 86.88 502 LYS A N 1
ATOM 4189 C CA . LYS A 1 502 ? -19.030 -17.482 44.500 1.00 86.88 502 LYS A CA 1
ATOM 4190 C C . LYS A 1 502 ? -17.907 -18.161 43.710 1.00 86.88 502 LYS A C 1
ATOM 4192 O O . LYS A 1 502 ? -16.916 -18.589 44.298 1.00 86.88 502 LYS A O 1
ATOM 4197 N N . TYR A 1 503 ? -18.037 -18.233 42.385 1.00 88.12 503 TYR A N 1
ATOM 4198 C CA . TYR A 1 503 ? -16.986 -18.744 41.508 1.00 88.12 503 TYR A CA 1
ATOM 4199 C C . TYR A 1 503 ? -15.746 -17.835 41.497 1.00 88.12 503 TYR A C 1
ATOM 4201 O O . TYR A 1 503 ? -14.637 -18.331 41.694 1.00 88.12 503 TYR A O 1
ATOM 4209 N N . LEU A 1 504 ? -15.917 -16.516 41.351 1.00 87.38 504 LEU A N 1
ATOM 4210 C CA . LEU A 1 504 ? -14.815 -15.548 41.432 1.00 87.38 504 LEU A CA 1
ATOM 4211 C C . LEU A 1 504 ? -14.113 -15.604 42.794 1.00 87.38 504 LEU A C 1
ATOM 4213 O O . LEU A 1 504 ? -12.884 -15.565 42.866 1.00 87.38 504 LEU A O 1
ATOM 4217 N N . LEU A 1 505 ? -14.884 -15.741 43.877 1.00 85.81 505 LEU A N 1
ATOM 4218 C CA . LEU A 1 505 ? -14.356 -15.919 45.224 1.00 85.81 505 LEU A CA 1
ATOM 4219 C C . LEU A 1 505 ? -13.471 -17.167 45.290 1.00 85.81 505 LEU A C 1
ATOM 4221 O O . LEU A 1 505 ? -12.303 -17.039 45.645 1.00 85.81 505 LEU A O 1
ATOM 4225 N N . ALA A 1 506 ? -13.980 -18.327 44.863 1.00 81.19 506 ALA A N 1
ATOM 4226 C CA . ALA A 1 506 ? -13.227 -19.580 44.845 1.00 81.19 506 ALA A CA 1
ATOM 4227 C C . ALA A 1 506 ? -11.931 -19.483 44.022 1.00 81.19 506 ALA A C 1
ATOM 4229 O O . ALA A 1 506 ? -10.885 -19.930 44.489 1.00 81.19 506 ALA A O 1
ATOM 4230 N N . CYS A 1 507 ? -11.969 -18.844 42.847 1.00 79.25 507 CYS A N 1
ATOM 4231 C CA . CYS A 1 507 ? -10.776 -18.635 42.020 1.00 79.25 507 CYS A CA 1
ATOM 4232 C C . CYS A 1 507 ? -9.720 -17.800 42.760 1.00 79.25 507 CYS A C 1
ATOM 4234 O O . CYS A 1 507 ? -8.567 -18.215 42.869 1.00 79.25 507 CYS A O 1
ATOM 4236 N N . THR A 1 508 ? -10.120 -16.669 43.359 1.00 80.38 508 THR A N 1
ATOM 4237 C CA . THR A 1 508 ? -9.184 -15.823 44.122 1.00 80.38 508 THR A CA 1
ATOM 4238 C C . THR A 1 508 ? -8.640 -16.509 45.376 1.00 80.38 508 THR A C 1
ATOM 4240 O O . THR A 1 508 ? -7.475 -16.313 45.720 1.00 80.38 508 THR A O 1
ATOM 4243 N N . THR A 1 509 ? -9.449 -17.320 46.064 1.00 75.44 509 THR A N 1
ATOM 4244 C CA . THR A 1 509 ? -9.032 -18.028 47.281 1.00 75.44 509 THR A CA 1
ATOM 4245 C C . THR A 1 509 ? -8.051 -19.151 46.957 1.00 75.44 509 THR A C 1
ATOM 4247 O O . THR A 1 509 ? -7.004 -19.239 47.594 1.00 75.44 509 THR A O 1
ATOM 4250 N N . ASN A 1 510 ? -8.334 -19.958 45.930 1.00 69.19 510 ASN A N 1
ATOM 4251 C CA . ASN A 1 510 ? -7.458 -21.050 45.505 1.00 69.19 510 ASN A CA 1
ATOM 4252 C C . ASN A 1 510 ? -6.095 -20.537 45.032 1.00 69.19 510 ASN A C 1
ATOM 4254 O O . ASN A 1 510 ? -5.066 -21.101 45.395 1.00 69.19 510 ASN A O 1
ATOM 4258 N N . GLU A 1 511 ? -6.064 -19.436 44.280 1.00 66.56 511 GLU A N 1
ATOM 4259 C CA . GLU A 1 511 ? -4.799 -18.877 43.805 1.00 66.56 511 GLU A CA 1
ATOM 4260 C C . GLU A 1 511 ? -3.989 -18.226 44.940 1.00 66.56 511 GLU A C 1
ATOM 4262 O O . GLU A 1 511 ? -2.767 -18.382 44.994 1.00 66.56 511 GLU A O 1
ATOM 4267 N N . ARG A 1 512 ? -4.653 -17.576 45.911 1.00 66.88 512 ARG A N 1
ATOM 4268 C CA . ARG A 1 512 ? -3.998 -17.072 47.132 1.00 66.88 512 ARG A CA 1
ATOM 4269 C C . ARG A 1 512 ? -3.389 -18.222 47.936 1.00 66.88 512 ARG A C 1
ATOM 4271 O O . ARG A 1 512 ? -2.233 -18.124 48.332 1.00 66.88 512 ARG A O 1
ATOM 4278 N N . LEU A 1 513 ? -4.124 -19.322 48.121 1.00 62.97 513 LEU A N 1
ATOM 4279 C CA . LEU A 1 513 ? -3.628 -20.525 48.796 1.00 62.97 513 LEU A CA 1
ATOM 4280 C C . LEU A 1 513 ? -2.455 -21.161 48.042 1.00 62.97 513 LEU A C 1
ATOM 4282 O O . LEU A 1 513 ? -1.454 -21.490 48.670 1.00 62.97 513 LEU A O 1
ATOM 4286 N N . SER A 1 514 ? -2.521 -21.258 46.712 1.00 61.06 514 SER A N 1
ATOM 4287 C CA . SER A 1 514 ? -1.426 -21.785 45.888 1.00 61.06 514 SER A CA 1
ATOM 4288 C C . SER A 1 514 ? -0.167 -20.915 45.964 1.00 61.06 514 SER A C 1
ATOM 4290 O O . SER A 1 514 ? 0.936 -21.444 46.085 1.00 61.06 514 SER A O 1
ATOM 4292 N N . LYS A 1 515 ? -0.298 -19.580 45.933 1.00 61.44 515 LYS A N 1
ATOM 4293 C CA . LYS A 1 515 ? 0.842 -18.655 46.072 1.00 61.44 515 LYS A CA 1
ATOM 4294 C C . LYS A 1 515 ? 1.455 -18.714 47.468 1.00 61.44 515 LYS A C 1
ATOM 4296 O O . LYS A 1 515 ? 2.678 -18.730 47.591 1.00 61.44 515 LYS A O 1
ATOM 4301 N N . THR A 1 516 ? 0.627 -18.798 48.509 1.00 59.91 516 THR A N 1
ATOM 4302 C CA . THR A 1 516 ? 1.095 -19.002 49.886 1.00 59.91 516 THR A CA 1
ATOM 4303 C C . THR A 1 516 ? 1.797 -20.350 50.026 1.00 59.91 516 THR A C 1
ATOM 4305 O O . THR A 1 516 ? 2.893 -20.405 50.572 1.00 59.91 516 THR A O 1
ATOM 4308 N N . PHE A 1 517 ? 1.237 -21.422 49.464 1.00 57.50 517 PHE A N 1
ATOM 4309 C CA . PHE A 1 517 ? 1.844 -22.750 49.490 1.00 57.50 517 PHE A CA 1
ATOM 4310 C C . PHE A 1 517 ? 3.180 -22.787 48.742 1.00 57.50 517 PHE A C 1
ATOM 4312 O O . PHE A 1 517 ? 4.140 -23.340 49.261 1.00 57.50 517 PHE A O 1
ATOM 4319 N N . ASN A 1 518 ? 3.296 -22.137 47.580 1.00 57.88 518 ASN A N 1
ATOM 4320 C CA . ASN A 1 518 ? 4.559 -22.044 46.841 1.00 57.88 518 ASN A CA 1
ATOM 4321 C C . ASN A 1 518 ? 5.627 -21.235 47.598 1.00 57.88 518 ASN A C 1
ATOM 4323 O O . ASN A 1 518 ? 6.787 -21.643 47.624 1.00 57.88 518 ASN A O 1
ATOM 4327 N N . LYS A 1 519 ? 5.245 -20.148 48.286 1.00 58.12 519 LYS A N 1
ATOM 4328 C CA . LYS A 1 519 ? 6.152 -19.417 49.192 1.00 58.12 519 LYS A CA 1
ATOM 4329 C C . LYS A 1 519 ? 6.610 -20.290 50.364 1.00 58.12 519 LYS A C 1
ATOM 4331 O O . LYS A 1 519 ? 7.798 -20.334 50.668 1.00 58.12 519 LYS A O 1
ATOM 4336 N N . VAL A 1 520 ? 5.692 -21.036 50.978 1.00 57.41 520 VAL A N 1
ATOM 4337 C CA . VAL A 1 520 ? 5.998 -21.970 52.075 1.00 57.41 520 VAL A CA 1
ATOM 4338 C C . VAL A 1 520 ? 6.841 -23.154 51.584 1.00 57.41 520 VAL A C 1
ATOM 4340 O O . VAL A 1 520 ? 7.726 -23.604 52.301 1.00 57.41 520 VAL A O 1
ATOM 4343 N N . LYS A 1 521 ? 6.649 -23.620 50.345 1.00 53.91 521 LYS A N 1
ATOM 4344 C CA . LYS A 1 521 ? 7.454 -24.672 49.705 1.00 53.91 521 LYS A CA 1
ATOM 4345 C C . LYS A 1 521 ? 8.904 -24.228 49.484 1.00 53.91 521 LYS A C 1
ATOM 4347 O O . LYS A 1 521 ? 9.807 -25.028 49.713 1.00 53.91 521 LYS A O 1
ATOM 4352 N N . GLY A 1 522 ? 9.124 -22.962 49.116 1.00 54.25 522 GLY A N 1
ATOM 4353 C CA . GLY A 1 522 ? 10.460 -22.357 49.053 1.00 54.25 522 GLY A CA 1
ATOM 4354 C C . GLY A 1 522 ? 11.147 -22.309 50.423 1.00 54.25 522 GLY A C 1
ATOM 4355 O O . GLY A 1 522 ? 12.308 -22.683 50.546 1.00 54.25 522 GLY A O 1
ATOM 4356 N N . VAL A 1 523 ? 10.405 -21.969 51.483 1.00 53.44 523 VAL A N 1
ATOM 4357 C CA . VAL A 1 523 ? 10.905 -21.996 52.873 1.00 53.44 523 VAL A CA 1
ATOM 4358 C C . VAL A 1 523 ? 11.180 -23.432 53.354 1.00 53.44 523 VAL A C 1
ATOM 4360 O O . VAL A 1 523 ? 12.209 -23.700 53.969 1.00 53.44 523 VAL A O 1
ATOM 4363 N N . LEU A 1 524 ? 10.319 -24.393 53.008 1.00 49.44 524 LEU A N 1
ATOM 4364 C CA . LEU A 1 524 ? 10.498 -25.823 53.299 1.00 49.44 524 LEU A CA 1
ATOM 4365 C C . LEU A 1 524 ? 11.712 -26.436 52.581 1.00 49.44 524 LEU A C 1
ATOM 4367 O O . LEU A 1 524 ? 12.320 -27.366 53.109 1.00 49.44 524 LEU A O 1
ATOM 4371 N N . GLN A 1 525 ? 12.086 -25.935 51.399 1.00 51.41 525 GLN A N 1
ATOM 4372 C CA . GLN A 1 525 ? 13.297 -26.374 50.697 1.00 51.41 525 GLN A CA 1
ATOM 4373 C C . GLN A 1 525 ? 14.584 -25.909 51.394 1.00 51.41 525 GLN A C 1
ATOM 4375 O O . GLN A 1 525 ? 15.555 -26.663 51.405 1.00 51.41 525 GLN A O 1
ATOM 4380 N N . VAL A 1 526 ? 14.578 -24.742 52.047 1.00 51.72 526 VAL A N 1
ATOM 4381 C CA . VAL A 1 526 ? 15.719 -24.233 52.835 1.00 51.72 526 VAL A CA 1
ATOM 4382 C C . VAL A 1 526 ? 15.891 -24.998 54.160 1.00 51.72 526 VAL A C 1
ATOM 4384 O O . VAL A 1 526 ? 17.007 -25.170 54.641 1.00 51.72 526 VAL A O 1
ATOM 4387 N N . ILE A 1 527 ? 14.808 -25.541 54.726 1.00 48.78 527 ILE A N 1
ATOM 4388 C CA . ILE A 1 527 ? 14.794 -26.180 56.059 1.00 48.78 527 ILE A CA 1
ATOM 4389 C C . ILE A 1 527 ? 15.095 -27.697 56.010 1.00 48.78 527 ILE A C 1
ATOM 4391 O O . ILE A 1 527 ? 15.222 -28.359 57.040 1.00 48.78 527 ILE A O 1
ATOM 4395 N N . LYS A 1 528 ? 15.325 -28.280 54.826 1.00 48.62 528 LYS A N 1
ATOM 4396 C CA . LYS A 1 528 ? 15.579 -29.727 54.652 1.00 48.62 528 LYS A CA 1
ATOM 4397 C C . LYS A 1 528 ? 16.872 -30.281 55.287 1.00 48.62 528 LYS A C 1
ATOM 4399 O O . LYS A 1 528 ? 17.141 -31.469 55.118 1.00 48.62 528 LYS A O 1
ATOM 4404 N N . LYS A 1 529 ? 17.649 -29.486 56.033 1.00 51.94 529 LYS A N 1
ATOM 4405 C CA . LYS A 1 529 ? 18.880 -29.934 56.709 1.00 51.94 529 LYS A CA 1
ATOM 4406 C C . LYS A 1 529 ? 18.730 -30.336 58.179 1.00 51.94 529 LYS A C 1
ATOM 4408 O O . LYS A 1 529 ? 19.674 -30.924 58.694 1.00 51.94 529 LYS A O 1
ATOM 4413 N N . ASP A 1 530 ? 17.582 -30.127 58.833 1.00 53.53 530 ASP A N 1
ATOM 4414 C CA . ASP A 1 530 ? 17.449 -30.503 60.249 1.00 53.53 530 ASP A CA 1
ATOM 4415 C C . ASP A 1 530 ? 16.111 -31.186 60.592 1.00 53.53 530 ASP A C 1
ATOM 4417 O O . ASP A 1 530 ? 15.024 -30.620 60.459 1.00 53.53 530 ASP A O 1
ATOM 4421 N N . LYS A 1 531 ? 16.182 -32.450 61.035 1.00 52.72 531 LYS A N 1
ATOM 4422 C CA . LYS A 1 531 ? 15.008 -33.306 61.301 1.00 52.72 531 LYS A CA 1
ATOM 4423 C C . LYS A 1 531 ? 14.234 -32.903 62.563 1.00 52.72 531 LYS A C 1
ATOM 4425 O O . LYS A 1 531 ? 13.090 -33.323 62.718 1.00 52.72 531 LYS A O 1
ATOM 4430 N N . ARG A 1 532 ? 14.807 -32.076 63.446 1.00 55.81 532 ARG A N 1
ATOM 4431 C CA . ARG A 1 532 ? 14.176 -31.668 64.719 1.00 55.81 532 ARG A CA 1
ATOM 4432 C C . ARG A 1 532 ? 13.129 -30.553 64.579 1.00 55.81 532 ARG A C 1
ATOM 4434 O O . ARG A 1 532 ? 12.404 -30.286 65.530 1.00 55.81 532 ARG A O 1
ATOM 4441 N N . ILE A 1 533 ? 13.004 -29.939 63.400 1.00 54.09 533 ILE A N 1
ATOM 4442 C CA . ILE A 1 533 ? 12.127 -28.774 63.168 1.00 54.09 533 ILE A CA 1
ATOM 4443 C C . ILE A 1 533 ? 10.738 -29.174 62.617 1.00 54.09 533 ILE A C 1
ATOM 4445 O O . ILE A 1 533 ? 9.804 -28.379 62.653 1.00 54.09 533 ILE A O 1
ATOM 4449 N N . TYR A 1 534 ? 10.530 -30.421 62.174 1.00 53.00 534 TYR A N 1
ATOM 4450 C CA . TYR A 1 534 ? 9.295 -30.834 61.478 1.00 53.00 534 TYR A CA 1
ATOM 4451 C C . TYR A 1 534 ? 8.005 -30.727 62.309 1.00 53.00 534 TYR A C 1
ATOM 4453 O O . TYR A 1 534 ? 6.960 -30.369 61.767 1.00 53.00 534 TYR A O 1
ATOM 4461 N N . ILE A 1 535 ? 8.065 -31.008 63.612 1.00 52.72 535 ILE A N 1
ATOM 4462 C CA . ILE A 1 535 ? 6.893 -30.989 64.503 1.00 52.72 535 ILE A CA 1
ATOM 4463 C C . ILE A 1 535 ? 6.433 -29.547 64.809 1.00 52.72 535 ILE A C 1
ATOM 4465 O O . ILE A 1 535 ? 5.261 -29.247 64.566 1.00 52.72 535 ILE A O 1
ATOM 4469 N N . PRO A 1 536 ? 7.308 -28.611 65.240 1.00 53.75 536 PRO A N 1
ATOM 4470 C CA . PRO A 1 536 ? 6.901 -27.216 65.424 1.00 53.75 536 PRO A CA 1
ATOM 4471 C C . PRO A 1 536 ? 6.547 -26.517 64.100 1.00 53.75 536 PRO A C 1
ATOM 4473 O O . PRO A 1 536 ? 5.663 -25.663 64.084 1.00 53.75 536 PRO A O 1
ATOM 4476 N N . LEU A 1 537 ? 7.150 -26.910 62.970 1.00 49.66 537 LEU A N 1
ATOM 4477 C CA . LEU A 1 537 ? 6.822 -26.354 61.651 1.00 49.66 537 LEU A CA 1
ATOM 4478 C C . LEU A 1 537 ? 5.452 -26.830 61.134 1.00 49.66 537 LEU A C 1
ATOM 4480 O O . LEU A 1 537 ? 4.722 -26.041 60.541 1.00 49.66 537 LEU A O 1
ATOM 4484 N N . GLY A 1 538 ? 5.065 -28.085 61.397 1.00 51.25 538 GLY A N 1
ATOM 4485 C CA . GLY A 1 538 ? 3.720 -28.592 61.099 1.00 51.25 538 GLY A CA 1
ATOM 4486 C C . GLY A 1 538 ? 2.634 -27.850 61.884 1.00 51.25 538 GLY A C 1
ATOM 4487 O O . GLY A 1 538 ? 1.611 -27.465 61.317 1.00 51.25 538 GLY A O 1
ATOM 4488 N N . MET A 1 539 ? 2.904 -27.551 63.160 1.00 52.59 539 MET A N 1
ATOM 4489 C CA . MET A 1 539 ? 2.056 -26.695 63.997 1.00 52.59 539 MET A CA 1
ATOM 4490 C C . MET A 1 539 ? 2.028 -25.240 63.509 1.00 52.59 539 MET A C 1
ATOM 4492 O O . MET A 1 539 ? 0.959 -24.641 63.469 1.00 52.59 539 MET A O 1
ATOM 4496 N N . GLY A 1 540 ? 3.163 -24.685 63.074 1.00 53.09 540 GLY A N 1
ATOM 4497 C CA . GLY A 1 540 ? 3.247 -23.338 62.503 1.00 53.09 540 GLY A CA 1
ATOM 4498 C C . GLY A 1 540 ? 2.513 -23.194 61.166 1.00 53.09 540 GLY A C 1
ATOM 4499 O O . GLY A 1 540 ? 1.848 -22.188 60.937 1.00 53.09 540 GLY A O 1
ATOM 4500 N N . ILE A 1 541 ? 2.558 -24.215 60.303 1.00 54.22 541 ILE A N 1
ATOM 4501 C CA . ILE A 1 541 ? 1.793 -24.264 59.050 1.00 54.22 541 ILE A CA 1
ATOM 4502 C C . ILE A 1 541 ? 0.293 -24.357 59.359 1.00 54.22 541 ILE A C 1
ATOM 4504 O O . ILE A 1 541 ? -0.476 -23.571 58.816 1.00 54.22 541 ILE A O 1
ATOM 4508 N N . LEU A 1 542 ? -0.129 -25.232 60.279 1.00 51.72 542 LEU A N 1
ATOM 4509 C CA . LEU A 1 542 ? -1.525 -25.317 60.731 1.00 51.72 542 LEU A CA 1
ATOM 4510 C C . LEU A 1 542 ? -2.014 -24.011 61.373 1.00 51.72 542 LEU A C 1
ATOM 4512 O O . LEU A 1 542 ? -3.127 -23.576 61.081 1.00 51.72 542 LEU A O 1
ATOM 4516 N N . MET A 1 543 ? -1.180 -23.340 62.172 1.00 52.25 543 MET A N 1
ATOM 4517 C CA . MET A 1 543 ? -1.489 -22.018 62.720 1.00 52.25 543 MET A CA 1
ATOM 4518 C C . MET A 1 543 ? -1.530 -20.941 61.637 1.00 52.25 543 MET A C 1
ATOM 4520 O O . MET A 1 543 ? -2.416 -20.105 61.686 1.00 52.25 543 MET A O 1
ATOM 4524 N N . LEU A 1 544 ? -0.663 -20.954 60.622 1.00 50.94 544 LEU A N 1
ATOM 4525 C CA . LEU A 1 544 ? -0.729 -20.012 59.495 1.00 50.94 544 LEU A CA 1
ATOM 4526 C C . LEU A 1 544 ? -1.966 -20.243 58.616 1.00 50.94 544 LEU A C 1
ATOM 4528 O O . LEU A 1 544 ? -2.554 -19.273 58.135 1.00 50.94 544 LEU A O 1
ATOM 4532 N N . PHE A 1 545 ? -2.401 -21.496 58.443 1.00 52.09 545 PHE A N 1
ATOM 4533 C CA . PHE A 1 545 ? -3.684 -21.836 57.820 1.00 52.09 545 PHE A CA 1
ATOM 4534 C C . PHE A 1 545 ? -4.869 -21.381 58.688 1.00 52.09 545 PHE A C 1
ATOM 4536 O O . PHE A 1 545 ? -5.820 -20.811 58.156 1.00 52.09 545 PHE A O 1
ATOM 4543 N N . GLY A 1 546 ? -4.784 -21.535 60.014 1.00 43.94 546 GLY A N 1
ATOM 4544 C CA . GLY A 1 546 ? -5.778 -21.046 60.975 1.00 43.94 546 GLY A CA 1
ATOM 4545 C C . GLY A 1 546 ? -5.859 -19.516 61.046 1.00 43.94 546 GLY A C 1
ATOM 4546 O O . GLY A 1 546 ? -6.948 -18.955 61.000 1.00 43.94 546 GLY A O 1
ATOM 4547 N N . ILE A 1 547 ? -4.719 -18.821 61.057 1.00 48.94 547 ILE A N 1
ATOM 4548 C CA . ILE A 1 547 ? -4.604 -17.356 61.069 1.00 48.94 547 ILE A CA 1
ATOM 4549 C C . ILE A 1 547 ? -5.034 -16.779 59.719 1.00 48.94 547 ILE A C 1
ATOM 4551 O O . ILE A 1 547 ? -5.727 -15.768 59.701 1.00 48.94 547 ILE A O 1
ATOM 4555 N N . SER A 1 548 ? -4.709 -17.426 58.593 1.00 45.41 548 SER A N 1
ATOM 4556 C CA . SER A 1 548 ? -5.236 -17.037 57.274 1.00 45.41 548 SER A CA 1
ATOM 4557 C C . SER A 1 548 ? -6.750 -17.257 57.188 1.00 45.41 548 SER A C 1
ATOM 4559 O O . SER A 1 548 ? -7.448 -16.418 56.624 1.00 45.41 548 SER A O 1
ATOM 4561 N N . GLY A 1 549 ? -7.268 -18.332 57.796 1.00 42.19 549 GLY A N 1
ATOM 4562 C CA . GLY A 1 549 ? -8.702 -18.585 57.969 1.00 42.19 549 GLY A CA 1
ATOM 4563 C C . GLY A 1 549 ? -9.406 -17.548 58.855 1.00 42.19 549 GLY A C 1
ATOM 4564 O O . GLY A 1 549 ? -10.508 -17.116 58.532 1.00 42.19 549 GLY A O 1
ATOM 4565 N N . MET A 1 550 ? -8.754 -17.073 59.921 1.00 38.69 550 MET A N 1
ATOM 4566 C CA . MET A 1 550 ? -9.277 -16.006 60.786 1.00 38.69 550 MET A CA 1
ATOM 4567 C C . MET A 1 550 ? -9.156 -14.613 60.150 1.00 38.69 550 MET A C 1
ATOM 4569 O O . MET A 1 550 ? -10.071 -13.808 60.293 1.00 38.69 550 MET A O 1
ATOM 4573 N N . TYR A 1 551 ? -8.092 -14.317 59.394 1.00 40.81 551 TYR A N 1
ATOM 4574 C CA . TYR A 1 551 ? -7.977 -13.074 58.613 1.00 40.81 551 TYR A CA 1
ATOM 4575 C C . TYR A 1 551 ? -9.026 -13.008 57.493 1.00 40.81 551 TYR A C 1
ATOM 4577 O O . TYR A 1 551 ? -9.561 -11.934 57.227 1.00 40.81 551 TYR A O 1
ATOM 4585 N N . LEU A 1 552 ? -9.383 -14.159 56.903 1.00 40.56 552 LEU A N 1
ATOM 4586 C CA . LEU A 1 552 ? -10.501 -14.304 55.961 1.00 40.56 552 LEU A CA 1
ATOM 4587 C C . LEU A 1 552 ? -11.865 -13.962 56.586 1.00 40.56 552 LEU A C 1
ATOM 4589 O O . LEU A 1 552 ? -12.748 -13.538 55.852 1.00 40.56 552 LEU A O 1
ATOM 4593 N N . MET A 1 553 ? -12.029 -14.102 57.907 1.00 37.53 553 MET A N 1
ATOM 4594 C CA . MET A 1 553 ? -13.239 -13.673 58.626 1.00 37.53 553 MET A CA 1
ATOM 4595 C C . MET A 1 553 ? -13.152 -12.243 59.185 1.00 37.53 553 MET A C 1
ATOM 4597 O O . MET A 1 553 ? -14.181 -11.630 59.445 1.00 37.53 553 MET A O 1
ATOM 4601 N N . LYS A 1 554 ? -11.945 -11.682 59.353 1.00 32.50 554 LYS A N 1
ATOM 4602 C CA . LYS A 1 554 ? -11.730 -10.341 59.933 1.00 32.50 554 LYS A CA 1
ATOM 4603 C C . LYS A 1 554 ? -11.704 -9.210 58.892 1.00 32.50 554 LYS A C 1
ATOM 4605 O O . LYS A 1 554 ? -12.045 -8.077 59.222 1.00 32.50 554 LYS A O 1
ATOM 4610 N N . GLU A 1 555 ? -11.370 -9.496 57.628 1.00 38.97 555 GLU A N 1
ATOM 4611 C CA . GLU A 1 555 ? -11.534 -8.536 56.512 1.00 38.97 555 GLU A CA 1
ATOM 4612 C C . GLU A 1 555 ? -13.014 -8.210 56.209 1.00 38.97 555 GLU A C 1
ATOM 4614 O O . GLU A 1 555 ? -13.287 -7.233 55.513 1.00 38.97 555 GLU A O 1
ATOM 4619 N N . ASP A 1 556 ? -13.966 -8.968 56.768 1.00 42.00 556 ASP A N 1
ATOM 4620 C CA . ASP A 1 556 ? -15.404 -8.689 56.675 1.00 42.00 556 ASP A CA 1
ATOM 4621 C C . ASP A 1 556 ? -15.912 -7.673 57.728 1.00 42.00 556 ASP A C 1
ATOM 4623 O O . ASP A 1 556 ? -17.047 -7.215 57.603 1.00 42.00 556 ASP A O 1
ATOM 4627 N N . SER A 1 557 ? -15.102 -7.254 58.720 1.00 31.03 557 SER A N 1
ATOM 4628 C CA . SER A 1 557 ? -15.567 -6.372 59.815 1.00 31.03 557 SER A CA 1
ATOM 4629 C C . SER A 1 557 ? -14.855 -5.021 59.975 1.00 31.03 557 SER A C 1
ATOM 4631 O O . SER A 1 557 ? -15.346 -4.193 60.735 1.00 31.03 557 SER A O 1
ATOM 4633 N N . ASN A 1 558 ? -13.743 -4.746 59.282 1.00 26.69 558 ASN A N 1
ATOM 4634 C CA . ASN A 1 558 ? -13.051 -3.452 59.395 1.00 26.69 558 ASN A CA 1
ATOM 4635 C C . ASN A 1 558 ? -13.261 -2.570 58.160 1.00 26.69 558 ASN A C 1
ATOM 4637 O O . ASN A 1 558 ? -12.437 -2.481 57.251 1.00 26.69 558 ASN A O 1
ATOM 4641 N N . SER A 1 559 ? -14.390 -1.867 58.182 1.00 44.38 559 SER A N 1
ATOM 4642 C CA . SER A 1 559 ? -14.625 -0.629 57.452 1.00 44.38 559 SER A CA 1
ATOM 4643 C C . SER A 1 559 ? -13.825 0.517 58.086 1.00 44.38 559 SER A C 1
ATOM 4645 O O . SER A 1 559 ? -14.245 1.071 59.097 1.00 44.38 559 SER A O 1
ATOM 4647 N N . ALA A 1 560 ? -12.702 0.910 57.487 1.00 25.55 560 ALA A N 1
ATOM 4648 C CA . ALA A 1 560 ? -12.159 2.255 57.669 1.00 25.55 560 ALA A CA 1
ATOM 4649 C C . ALA A 1 560 ? -11.330 2.658 56.447 1.00 25.55 560 ALA A C 1
ATOM 4651 O O . ALA A 1 560 ? -10.298 2.079 56.119 1.00 25.55 560 ALA A O 1
ATOM 4652 N N . TRP A 1 561 ? -11.864 3.652 55.757 1.00 28.03 561 TRP A N 1
ATOM 4653 C CA . TRP A 1 561 ? -11.245 4.418 54.694 1.00 28.03 561 TRP A CA 1
ATOM 4654 C C . TRP A 1 561 ? -10.074 5.242 55.266 1.00 28.03 561 TRP A C 1
ATOM 4656 O O . TRP A 1 561 ? -10.271 5.977 56.227 1.00 28.03 561 TRP A O 1
ATOM 4666 N N . HIS A 1 562 ? -8.907 5.210 54.622 1.00 25.14 562 HIS A N 1
ATOM 4667 C CA . HIS A 1 562 ? -8.044 6.388 54.497 1.00 25.14 562 HIS A CA 1
ATOM 4668 C C . HIS A 1 562 ? -7.971 6.714 53.010 1.00 25.14 562 HIS A C 1
ATOM 4670 O O . HIS A 1 562 ? -7.050 6.314 52.308 1.00 25.14 562 HIS A O 1
ATOM 4676 N N . GLY A 1 563 ? -9.013 7.371 52.513 1.00 25.05 563 GLY A N 1
ATOM 4677 C CA . GLY A 1 563 ? -8.860 8.204 51.335 1.00 25.05 563 GLY A CA 1
ATOM 4678 C C . GLY A 1 563 ? -8.644 9.632 51.802 1.00 25.05 563 GLY A C 1
ATOM 4679 O O . GLY A 1 563 ? -9.313 10.121 52.718 1.00 25.05 563 GLY A O 1
ATOM 4680 N N . GLU A 1 564 ? -7.654 10.269 51.201 1.00 26.38 564 GLU A N 1
ATOM 4681 C CA . GLU A 1 564 ? -7.444 11.693 51.352 1.00 26.38 564 GLU A CA 1
ATOM 4682 C C . GLU A 1 564 ? -8.676 12.441 50.833 1.00 26.38 564 GLU A C 1
ATOM 4684 O O . GLU A 1 564 ? -9.233 12.168 49.768 1.00 26.38 564 GLU A O 1
ATOM 4689 N N . LYS A 1 565 ? -9.132 13.356 51.684 1.00 25.06 565 LYS A N 1
ATOM 4690 C CA . LYS A 1 565 ? -10.224 14.300 51.487 1.00 25.06 565 LYS A CA 1
ATOM 4691 C C . LYS A 1 565 ? -10.092 15.043 50.151 1.00 25.06 565 LYS A C 1
ATOM 4693 O O . LYS A 1 565 ? -9.243 15.918 50.024 1.00 25.06 565 LYS A O 1
ATOM 4698 N N . ILE A 1 566 ? -11.044 14.843 49.243 1.00 25.62 566 ILE A N 1
ATOM 4699 C CA . ILE A 1 566 ? -11.479 15.920 48.345 1.00 25.62 566 ILE A CA 1
ATOM 4700 C C . ILE A 1 566 ? -12.628 16.629 49.064 1.00 25.62 566 ILE A C 1
ATOM 4702 O O . ILE A 1 566 ? -13.759 16.147 49.107 1.00 25.62 566 ILE A O 1
ATOM 4706 N N . VAL A 1 567 ? -12.300 17.746 49.714 1.00 23.34 567 VAL A N 1
ATOM 4707 C CA . VAL A 1 567 ? -13.285 18.686 50.254 1.00 23.34 567 VAL A CA 1
ATOM 4708 C C . VAL A 1 567 ? -13.835 19.499 49.088 1.00 23.34 567 VAL A C 1
ATOM 4710 O O . VAL A 1 567 ? -13.099 20.240 48.443 1.00 23.34 567 VAL A O 1
ATOM 4713 N N . TRP A 1 568 ? -15.140 19.404 48.856 1.00 23.52 568 TRP A N 1
ATOM 4714 C CA . TRP A 1 568 ? -15.878 20.413 48.107 1.00 23.52 568 TRP A CA 1
ATOM 4715 C C . TRP A 1 568 ? -15.937 21.694 48.951 1.00 23.52 568 TRP A C 1
ATOM 4717 O O . TRP A 1 568 ? -16.534 21.694 50.028 1.00 23.52 568 TRP A O 1
ATOM 4727 N N . ARG A 1 569 ? -15.330 22.787 48.479 1.00 23.36 569 ARG A N 1
ATOM 4728 C CA . ARG A 1 569 ? -15.675 24.147 48.917 1.00 23.36 569 ARG A CA 1
ATOM 4729 C C . ARG A 1 569 ? -16.142 24.952 47.712 1.00 23.36 569 ARG A C 1
ATOM 4731 O O . ARG A 1 569 ? -15.400 25.157 46.759 1.00 23.36 569 ARG A O 1
ATOM 4738 N N . SER A 1 570 ? -17.396 25.377 47.787 1.00 22.69 570 SER A N 1
ATOM 4739 C CA . SER A 1 570 ? -18.017 26.380 46.934 1.00 22.69 570 SER A CA 1
ATOM 4740 C C . SER A 1 570 ? -17.551 27.790 47.319 1.00 22.69 570 SER A C 1
ATOM 4742 O O . SER A 1 570 ? -17.561 28.114 48.502 1.00 22.69 570 SER A O 1
ATOM 4744 N N . ASN A 1 571 ? -17.271 28.598 46.292 1.00 24.39 571 ASN A N 1
ATOM 4745 C CA . ASN A 1 571 ? -17.263 30.067 46.202 1.00 24.39 571 ASN A CA 1
ATOM 4746 C C . ASN A 1 571 ? -16.375 30.916 47.136 1.00 24.39 571 ASN A C 1
ATOM 4748 O O . ASN A 1 571 ? -16.515 30.891 48.352 1.00 24.39 571 ASN A O 1
ATOM 4752 N N . GLY A 1 572 ? -15.637 31.837 46.498 1.00 22.77 572 GLY A N 1
ATOM 4753 C CA . GLY A 1 572 ? -15.440 33.205 46.995 1.00 22.77 572 GLY A CA 1
ATOM 4754 C C . GLY A 1 572 ? -14.021 33.593 47.421 1.00 22.77 572 GLY A C 1
ATOM 4755 O O . GLY A 1 572 ? -13.553 33.156 48.458 1.00 22.77 572 GLY A O 1
ATOM 4756 N N . GLU A 1 573 ? -13.438 34.517 46.648 1.00 23.34 573 GLU A N 1
ATOM 4757 C CA . GLU A 1 573 ? -12.463 35.555 47.048 1.00 23.34 573 GLU A CA 1
ATOM 4758 C C . GLU A 1 573 ? -10.940 35.267 47.112 1.00 23.34 573 GLU A C 1
ATOM 4760 O O . GLU A 1 573 ? -10.422 34.548 47.954 1.00 23.34 573 GLU A O 1
ATOM 4765 N N . LYS A 1 574 ? -10.265 35.928 46.151 1.00 23.61 574 LYS A N 1
ATOM 4766 C CA . LYS A 1 574 ? -8.993 36.692 46.122 1.00 23.61 574 LYS A CA 1
ATOM 4767 C C . LYS A 1 574 ? -7.842 36.449 47.127 1.00 23.61 574 LYS A C 1
ATOM 4769 O O . LYS A 1 574 ? -8.028 36.443 48.332 1.00 23.61 574 LYS A O 1
ATOM 4774 N N . SER A 1 575 ? -6.645 36.601 46.526 1.00 21.56 575 SER A N 1
ATOM 4775 C CA . SER A 1 575 ? -5.298 36.906 47.068 1.00 21.56 575 SER A CA 1
ATOM 4776 C C . SER A 1 575 ? -4.573 35.729 47.734 1.00 21.56 575 SER A C 1
ATOM 4778 O O . SER A 1 575 ? -5.199 34.892 48.357 1.00 21.56 575 SER A O 1
ATOM 4780 N N . SER A 1 576 ? -3.257 35.546 47.675 1.00 21.34 576 SER A N 1
ATOM 4781 C CA . SER A 1 576 ? -2.112 36.240 47.074 1.00 21.34 576 SER A CA 1
ATOM 4782 C C . SER A 1 576 ? -0.918 35.271 47.146 1.00 21.34 576 SER A C 1
ATOM 4784 O O . SER A 1 576 ? -0.924 34.327 47.931 1.00 21.34 576 SER A O 1
ATOM 4786 N N . SER A 1 577 ? 0.096 35.538 46.329 1.00 26.33 577 SER A N 1
ATOM 4787 C CA . SER A 1 577 ? 1.447 34.962 46.316 1.00 26.33 577 SER A CA 1
ATOM 4788 C C . SER A 1 577 ? 2.047 34.585 47.678 1.00 26.33 577 SER A C 1
ATOM 4790 O O . SER A 1 577 ? 2.106 35.438 48.563 1.00 26.33 577 SER A O 1
ATOM 4792 N N . GLN A 1 578 ? 2.651 33.395 47.771 1.00 23.22 578 GLN A N 1
ATOM 4793 C CA . GLN A 1 578 ? 3.924 33.225 48.481 1.00 23.22 578 GLN A CA 1
ATOM 4794 C C . GLN A 1 578 ? 4.637 31.926 48.081 1.00 23.22 578 GLN A C 1
ATOM 4796 O O . GLN A 1 578 ? 4.099 30.827 48.200 1.00 23.22 578 GLN A O 1
ATOM 4801 N N . GLU A 1 579 ? 5.859 32.111 47.585 1.00 23.95 579 GLU A N 1
ATOM 4802 C CA . GLU A 1 579 ? 6.907 31.106 47.447 1.00 23.95 579 GLU A CA 1
ATOM 4803 C C . GLU A 1 579 ? 7.185 30.429 48.793 1.00 23.95 579 GLU A C 1
ATOM 4805 O O . GLU A 1 579 ? 7.182 31.086 49.832 1.00 23.95 579 GLU A O 1
ATOM 4810 N N . ASN A 1 580 ? 7.497 29.134 48.765 1.00 23.67 580 ASN A N 1
ATOM 4811 C CA . ASN A 1 580 ? 8.367 28.527 49.766 1.00 23.67 580 ASN A CA 1
ATOM 4812 C C . ASN A 1 580 ? 9.154 27.379 49.133 1.00 23.67 580 ASN A C 1
ATOM 4814 O O . ASN A 1 580 ? 8.704 26.241 49.009 1.00 23.67 580 ASN A O 1
ATOM 4818 N N . THR A 1 581 ? 10.364 27.741 48.730 1.00 23.66 581 THR A N 1
ATOM 4819 C CA . THR A 1 581 ? 11.537 26.896 48.559 1.00 23.66 581 THR A CA 1
ATOM 4820 C C . THR A 1 581 ? 11.785 26.073 49.822 1.00 23.66 581 THR A C 1
ATOM 4822 O O . THR A 1 581 ? 11.954 26.614 50.909 1.00 23.66 581 THR A O 1
ATOM 4825 N N . THR A 1 582 ? 11.891 24.754 49.685 1.00 25.22 582 THR A N 1
ATOM 4826 C CA . THR A 1 582 ? 12.675 23.932 50.616 1.00 25.22 582 THR A CA 1
ATOM 4827 C C . THR A 1 582 ? 13.379 22.830 49.835 1.00 25.22 582 THR A C 1
ATOM 4829 O O . THR A 1 582 ? 12.804 21.812 49.465 1.00 25.22 582 THR A O 1
ATOM 4832 N N . LEU A 1 583 ? 14.660 23.093 49.570 1.00 24.91 583 LEU A N 1
ATOM 4833 C CA . LEU A 1 583 ? 15.678 22.112 49.222 1.00 24.91 583 LEU A CA 1
ATOM 4834 C C . LEU A 1 583 ? 15.729 21.031 50.309 1.00 24.91 583 LEU A C 1
ATOM 4836 O O . LEU A 1 583 ? 16.093 21.315 51.450 1.00 24.91 583 LEU A O 1
ATOM 4840 N N . ALA A 1 584 ? 15.409 19.792 49.941 1.00 24.34 584 ALA A N 1
ATOM 4841 C CA . ALA A 1 584 ? 15.706 18.608 50.733 1.00 24.34 584 ALA A CA 1
ATOM 4842 C C . ALA A 1 584 ? 16.625 17.691 49.916 1.00 24.34 584 ALA A C 1
ATOM 4844 O O . ALA A 1 584 ? 16.291 17.273 48.811 1.00 24.34 584 ALA A O 1
ATOM 4845 N N . LYS A 1 585 ? 17.807 17.463 50.490 1.00 23.14 585 LYS A N 1
ATOM 4846 C CA . LYS A 1 585 ? 18.938 16.662 50.012 1.00 23.14 585 LYS A CA 1
ATOM 4847 C C . LYS A 1 585 ? 18.519 15.335 49.366 1.00 23.14 585 LYS A C 1
ATOM 4849 O O . LYS A 1 585 ? 17.821 14.540 49.994 1.00 23.14 585 LYS A O 1
ATOM 4854 N N . GLU A 1 586 ? 19.027 15.083 48.160 1.00 23.09 586 GLU A N 1
ATOM 4855 C CA . GLU A 1 586 ? 19.068 13.753 47.548 1.00 23.09 586 GLU A CA 1
ATOM 4856 C C . GLU A 1 586 ? 19.885 12.801 48.429 1.00 23.09 586 GLU A C 1
ATOM 4858 O O . GLU A 1 586 ? 21.007 13.110 48.831 1.00 23.09 586 GLU A O 1
ATOM 4863 N N . SER A 1 587 ? 19.298 11.648 48.756 1.00 24.08 587 SER A N 1
ATOM 4864 C CA . SER A 1 587 ? 20.027 10.508 49.300 1.00 24.08 587 SER A CA 1
ATOM 4865 C C . SER A 1 587 ? 20.395 9.573 48.154 1.00 24.08 587 SER A C 1
ATOM 4867 O O . SER A 1 587 ? 19.500 9.043 47.487 1.00 24.08 587 SER A O 1
ATOM 4869 N N . ASP A 1 588 ? 21.695 9.344 47.990 1.00 27.58 588 ASP A N 1
ATOM 4870 C CA . ASP A 1 588 ? 22.282 8.281 47.183 1.00 27.58 588 ASP A CA 1
ATOM 4871 C C . ASP A 1 588 ? 21.706 6.919 47.593 1.00 27.58 588 ASP A C 1
ATOM 4873 O O . ASP A 1 588 ? 22.078 6.327 48.607 1.00 27.58 588 ASP A O 1
ATOM 4877 N N . ALA A 1 589 ? 20.747 6.432 46.812 1.00 26.69 589 ALA A N 1
ATOM 4878 C CA . ALA A 1 589 ? 20.269 5.061 46.859 1.00 26.69 589 ALA A CA 1
ATOM 4879 C C . ALA A 1 589 ? 19.791 4.673 45.459 1.00 26.69 589 ALA A C 1
ATOM 4881 O O . ALA A 1 589 ? 18.662 4.952 45.053 1.00 26.69 589 ALA A O 1
ATOM 4882 N N . ASP A 1 590 ? 20.724 4.062 44.742 1.00 32.59 590 ASP A N 1
ATOM 4883 C CA . ASP A 1 590 ? 20.615 3.276 43.519 1.00 32.59 590 ASP A CA 1
ATOM 4884 C C . ASP A 1 590 ? 19.203 2.687 43.287 1.00 32.59 590 ASP A C 1
ATOM 4886 O O . ASP A 1 590 ? 18.825 1.629 43.803 1.00 32.59 590 ASP A O 1
ATOM 4890 N N . LYS A 1 591 ? 18.371 3.404 42.519 1.00 29.84 591 LYS A N 1
ATOM 4891 C CA . LYS A 1 591 ? 17.060 2.916 42.073 1.00 29.84 591 LYS A CA 1
ATOM 4892 C C . LYS A 1 591 ? 17.247 2.139 40.779 1.00 29.84 591 LYS A C 1
ATOM 4894 O O . LYS A 1 591 ? 17.124 2.688 39.685 1.00 29.84 591 LYS A O 1
ATOM 4899 N N . SER A 1 592 ? 17.516 0.847 40.944 1.00 28.77 592 SER A N 1
ATOM 4900 C CA . SER A 1 592 ? 17.307 -0.174 39.915 1.00 28.77 592 SER A CA 1
ATOM 4901 C C . SER A 1 592 ? 16.009 0.078 39.132 1.00 28.77 592 SER A C 1
ATOM 4903 O O . SER A 1 592 ? 14.939 0.318 39.701 1.00 28.77 592 SER A O 1
ATOM 4905 N N . ILE A 1 593 ? 16.120 0.057 37.803 1.00 32.69 593 ILE A N 1
ATOM 4906 C CA . ILE A 1 593 ? 14.979 0.109 36.886 1.00 32.69 593 ILE A CA 1
ATOM 4907 C C . ILE A 1 593 ? 14.166 -1.181 37.103 1.00 32.69 593 ILE A C 1
ATOM 4909 O O . ILE A 1 593 ? 14.764 -2.258 37.168 1.00 32.69 593 ILE A O 1
ATOM 4913 N N . PRO A 1 594 ? 12.825 -1.129 37.218 1.00 29.41 594 PRO A N 1
ATOM 4914 C CA . PRO A 1 594 ? 12.016 -2.339 37.276 1.00 29.41 594 PRO A CA 1
ATOM 4915 C C . PRO A 1 594 ? 12.185 -3.142 35.975 1.00 29.41 594 PRO A C 1
ATOM 4917 O O . PRO A 1 594 ? 11.659 -2.760 34.936 1.00 29.41 594 PRO A O 1
ATOM 4920 N N . SER A 1 595 ? 12.958 -4.227 36.071 1.00 27.53 595 SER A N 1
ATOM 4921 C CA . SER A 1 595 ? 13.024 -5.403 35.192 1.00 27.53 595 SER A CA 1
ATOM 4922 C C . SER A 1 595 ? 12.863 -5.164 33.681 1.00 27.53 595 SER A C 1
ATOM 4924 O O . SER A 1 595 ? 11.764 -5.288 33.141 1.00 27.53 595 SER A O 1
ATOM 4926 N N . ILE A 1 596 ? 13.988 -4.983 32.985 1.00 31.23 596 ILE A N 1
ATOM 4927 C CA . ILE A 1 596 ? 14.154 -5.493 31.617 1.00 31.23 596 ILE A CA 1
ATOM 4928 C C . ILE A 1 596 ? 14.290 -7.015 31.767 1.00 31.23 596 ILE A C 1
ATOM 4930 O O . ILE A 1 596 ? 15.324 -7.508 32.208 1.00 31.23 596 ILE A O 1
ATOM 4934 N N . SER A 1 597 ? 13.216 -7.770 31.530 1.00 25.73 597 SER A N 1
ATOM 4935 C CA . SER A 1 597 ? 13.277 -9.233 31.505 1.00 25.73 597 SER A CA 1
ATOM 4936 C C . SER A 1 597 ? 13.248 -9.724 30.064 1.00 25.73 597 SER A C 1
ATOM 4938 O O . SER A 1 597 ? 12.171 -9.823 29.478 1.00 25.73 597 SER A O 1
ATOM 4940 N N . VAL A 1 598 ? 14.408 -10.095 29.524 1.00 27.42 598 VAL A N 1
ATOM 4941 C CA . VAL A 1 598 ? 14.505 -11.101 28.463 1.00 27.42 598 VAL A CA 1
ATOM 4942 C C . VAL A 1 598 ? 15.669 -12.030 28.814 1.00 27.42 598 VAL A C 1
ATOM 4944 O O . VAL A 1 598 ? 16.753 -11.578 29.161 1.00 27.42 598 VAL A O 1
ATOM 4947 N N . ASN A 1 599 ? 15.349 -13.323 28.828 1.00 27.28 599 ASN A N 1
ATOM 4948 C CA . ASN A 1 599 ? 16.171 -14.513 29.059 1.00 27.28 599 ASN A CA 1
ATOM 4949 C C . A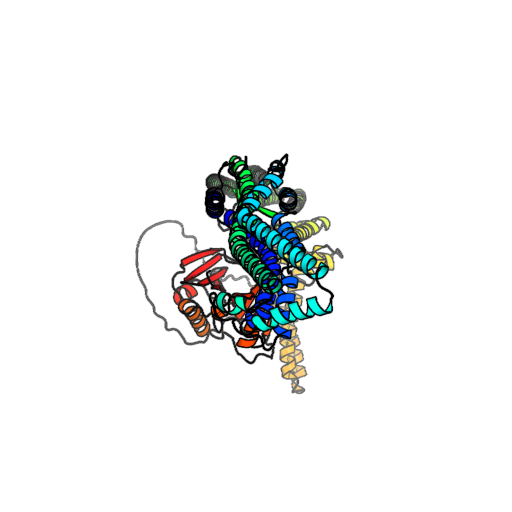SN A 1 599 ? 17.701 -14.333 29.104 1.00 27.28 599 ASN A C 1
ATOM 4951 O O . ASN A 1 599 ? 18.327 -13.950 28.121 1.00 27.28 599 ASN A O 1
ATOM 4955 N N . ASP A 1 600 ? 18.313 -14.783 30.204 1.00 28.84 600 ASP A N 1
ATOM 4956 C CA . ASP A 1 600 ? 19.735 -15.127 30.236 1.00 28.84 600 ASP A CA 1
ATOM 4957 C C . ASP A 1 600 ? 19.977 -16.378 29.370 1.00 28.84 600 ASP A C 1
ATOM 4959 O O . ASP A 1 600 ? 19.895 -17.515 29.841 1.00 28.84 600 ASP A O 1
ATOM 4963 N N . SER A 1 601 ? 20.264 -16.182 28.083 1.00 30.22 601 SER A N 1
ATOM 4964 C CA . SER A 1 601 ? 20.886 -17.199 27.235 1.00 30.22 601 SER A CA 1
ATOM 4965 C C . SER A 1 601 ? 22.403 -17.025 27.271 1.00 30.22 601 SER A C 1
ATOM 4967 O O . SER A 1 601 ? 22.953 -16.028 26.814 1.00 30.22 601 SER A O 1
ATOM 4969 N N . ALA A 1 602 ? 23.084 -18.015 27.844 1.00 32.09 602 ALA A N 1
ATOM 4970 C CA . ALA A 1 602 ? 24.531 -18.144 27.804 1.00 32.09 602 ALA A CA 1
ATOM 4971 C C . ALA A 1 602 ? 25.004 -18.308 26.348 1.00 32.09 602 ALA A C 1
ATOM 4973 O O . ALA A 1 602 ? 24.639 -19.295 25.709 1.00 32.09 602 ALA A O 1
ATOM 4974 N N . GLY A 1 603 ? 25.821 -17.382 25.828 1.00 33.25 603 GLY A N 1
ATOM 4975 C CA . GLY A 1 603 ? 26.461 -17.606 24.527 1.00 33.25 603 GLY A CA 1
ATOM 4976 C C . GLY A 1 603 ? 27.181 -16.458 23.813 1.00 33.25 603 GLY A C 1
ATOM 4977 O O . GLY A 1 603 ? 27.959 -16.776 22.918 1.00 33.25 603 GLY A O 1
ATOM 4978 N N . SER A 1 604 ? 27.001 -15.175 24.149 1.00 36.41 604 SER A N 1
ATOM 4979 C CA . SER A 1 604 ? 27.691 -14.089 23.422 1.00 36.41 604 SER A CA 1
ATOM 4980 C C . SER A 1 604 ? 28.915 -13.541 24.168 1.00 36.41 604 SER A C 1
ATOM 4982 O O . SER A 1 604 ? 28.937 -13.396 25.389 1.00 36.41 604 SER A O 1
ATOM 4984 N N . SER A 1 605 ? 29.977 -13.243 23.415 1.00 39.38 605 SER A N 1
ATOM 4985 C CA . SER A 1 605 ? 31.245 -12.687 23.909 1.00 39.38 605 SER A CA 1
ATOM 4986 C C . SER A 1 605 ? 31.186 -11.183 24.222 1.00 39.38 605 SER A C 1
ATOM 4988 O O . SER A 1 605 ? 32.210 -10.602 24.579 1.00 39.38 605 SER A O 1
ATOM 4990 N N . TYR A 1 606 ? 30.015 -10.546 24.097 1.00 47.34 606 TYR A N 1
ATOM 4991 C CA . TYR A 1 606 ? 29.826 -9.101 24.240 1.00 47.34 606 TYR A CA 1
ATOM 4992 C C . TYR A 1 606 ? 28.650 -8.790 25.176 1.00 47.34 606 TYR A C 1
ATOM 4994 O O . TYR A 1 606 ? 27.552 -9.305 25.009 1.00 47.34 606 TYR A O 1
ATOM 5002 N N . ASN A 1 607 ? 28.874 -7.943 26.185 1.00 56.69 607 ASN A N 1
ATOM 5003 C CA . ASN A 1 607 ? 27.894 -7.642 27.235 1.00 56.69 607 ASN A CA 1
ATOM 5004 C C . ASN A 1 607 ? 27.179 -6.305 26.953 1.00 56.69 607 ASN A C 1
ATOM 5006 O O . ASN A 1 607 ? 27.446 -5.307 27.620 1.00 56.69 607 ASN A O 1
ATOM 5010 N N . PHE A 1 608 ? 26.299 -6.263 25.947 1.00 66.50 608 PHE A N 1
ATOM 5011 C CA . PHE A 1 608 ? 25.557 -5.056 25.538 1.00 66.50 608 PHE A CA 1
ATOM 5012 C C . PHE A 1 608 ? 24.285 -4.823 26.376 1.00 66.50 608 PHE A C 1
ATOM 5014 O O . PHE A 1 608 ? 23.179 -4.749 25.842 1.00 66.50 608 PHE A O 1
ATOM 5021 N N . LYS A 1 609 ? 24.439 -4.733 27.702 1.00 75.81 609 LYS A N 1
ATOM 5022 C CA . LYS A 1 609 ? 23.336 -4.487 28.647 1.00 75.81 609 LYS A CA 1
ATOM 5023 C C . LYS A 1 609 ? 23.398 -3.072 29.223 1.00 75.81 609 LYS A C 1
ATOM 5025 O O . LYS A 1 609 ? 24.470 -2.640 29.644 1.00 75.81 609 LYS A O 1
ATOM 5030 N N . VAL A 1 610 ? 22.257 -2.392 29.304 1.00 74.25 610 VAL A N 1
ATOM 5031 C CA . VAL A 1 610 ? 22.092 -1.095 29.976 1.00 74.25 610 VAL A CA 1
ATOM 5032 C C . VAL A 1 610 ? 21.607 -1.353 31.401 1.00 74.25 610 VAL A C 1
ATOM 5034 O O . VAL A 1 610 ? 20.479 -1.788 31.625 1.00 74.25 610 VAL A O 1
ATOM 5037 N N . LYS A 1 611 ? 22.469 -1.124 32.394 1.00 72.00 611 LYS A N 1
ATOM 5038 C CA . LYS A 1 611 ? 22.235 -1.528 33.790 1.00 72.00 611 LYS A CA 1
ATOM 5039 C C . LYS A 1 611 ? 21.772 -0.375 34.667 1.00 72.00 611 LYS A C 1
ATOM 5041 O O . LYS A 1 611 ? 21.041 -0.606 35.630 1.00 72.00 611 LYS A O 1
ATOM 5046 N N . THR A 1 612 ? 22.182 0.851 34.351 1.00 75.38 612 THR A N 1
ATOM 5047 C CA . THR A 1 612 ? 21.855 2.033 35.159 1.00 75.38 612 THR A CA 1
ATOM 5048 C C . THR A 1 612 ? 21.133 3.111 34.354 1.00 75.38 612 THR A C 1
ATOM 5050 O O . THR A 1 612 ? 21.238 3.200 33.131 1.00 75.38 612 THR A O 1
ATOM 5053 N N . LYS A 1 613 ? 20.403 3.988 35.055 1.00 74.38 613 LYS A N 1
ATOM 5054 C CA . LYS A 1 613 ? 19.798 5.179 34.439 1.00 74.38 613 LYS A CA 1
ATOM 5055 C C . LYS A 1 613 ? 20.845 6.129 33.849 1.00 74.38 613 LYS A C 1
ATOM 5057 O O . LYS A 1 613 ? 20.568 6.781 32.849 1.00 74.38 613 LYS A O 1
ATOM 5062 N N . GLN A 1 614 ? 22.026 6.208 34.461 1.00 76.31 614 GLN A N 1
ATOM 5063 C CA . GLN A 1 614 ? 23.111 7.069 33.995 1.00 76.31 614 GLN A CA 1
ATOM 5064 C C . GLN A 1 614 ? 23.732 6.536 32.698 1.00 76.31 614 GLN A C 1
ATOM 5066 O O . GLN A 1 614 ? 23.982 7.316 31.785 1.00 76.31 614 GLN A O 1
ATOM 5071 N N . GLU A 1 615 ? 23.876 5.212 32.577 1.00 79.06 615 GLU A N 1
ATOM 5072 C CA . GLU A 1 615 ? 24.250 4.555 31.317 1.00 79.06 615 GLU A CA 1
ATOM 5073 C C . GLU A 1 615 ? 23.193 4.787 30.231 1.00 79.06 615 GLU A C 1
ATOM 5075 O O . GLU A 1 615 ? 23.545 5.139 29.110 1.00 79.06 615 GLU A O 1
ATOM 5080 N N . LEU A 1 616 ? 21.898 4.662 30.558 1.00 84.88 616 LEU A N 1
ATOM 5081 C CA . LEU A 1 616 ? 20.822 4.949 29.604 1.00 84.88 616 LEU A CA 1
ATOM 5082 C C . LEU A 1 616 ? 20.877 6.402 29.119 1.00 84.88 616 LEU A C 1
ATOM 5084 O O . LEU A 1 616 ? 20.798 6.646 27.919 1.00 84.88 616 LEU A O 1
ATOM 5088 N N . LYS A 1 617 ? 21.045 7.362 30.035 1.00 87.12 617 LYS A N 1
ATOM 5089 C CA . LYS A 1 617 ? 21.194 8.779 29.689 1.00 87.12 617 LYS A CA 1
ATOM 5090 C C . LYS A 1 617 ? 22.355 8.988 28.713 1.00 87.12 617 LYS A C 1
ATOM 5092 O O . LYS A 1 617 ? 22.156 9.611 27.675 1.00 87.12 617 LYS A O 1
ATOM 5097 N N . GLN A 1 618 ? 23.523 8.418 29.009 1.00 86.00 618 GLN A N 1
ATOM 5098 C CA . GLN A 1 618 ? 24.701 8.532 28.152 1.00 86.00 618 GLN A CA 1
ATOM 5099 C C . GLN A 1 618 ? 24.464 7.918 26.764 1.00 86.00 618 GLN A C 1
ATOM 5101 O O . GLN A 1 618 ? 24.795 8.541 25.763 1.00 86.00 618 GLN A O 1
ATOM 5106 N N . VAL A 1 619 ? 23.829 6.742 26.686 1.00 89.12 619 VAL A N 1
ATOM 5107 C CA . VAL A 1 619 ? 23.462 6.101 25.409 1.00 89.12 619 VAL A CA 1
ATOM 5108 C C . VAL A 1 619 ? 22.565 7.008 24.565 1.00 89.12 619 VAL A C 1
ATOM 5110 O O . VAL A 1 619 ? 22.768 7.118 23.358 1.00 89.12 619 VAL A O 1
ATOM 5113 N N . LEU A 1 620 ? 21.586 7.674 25.181 1.00 90.62 620 LEU A N 1
ATOM 5114 C CA . LEU A 1 620 ? 20.662 8.562 24.473 1.00 90.62 620 LEU A CA 1
ATOM 5115 C C . LEU A 1 620 ? 21.315 9.874 24.024 1.00 90.62 620 LEU A C 1
ATOM 5117 O O . LEU A 1 620 ? 21.041 10.343 22.920 1.00 90.62 620 LEU A O 1
ATOM 5121 N N . GLU A 1 621 ? 22.184 10.452 24.853 1.00 88.56 621 GLU A N 1
ATOM 5122 C CA . GLU A 1 621 ? 22.962 11.641 24.495 1.00 88.56 621 GLU A CA 1
ATOM 5123 C C . GLU A 1 621 ? 23.924 11.335 23.338 1.00 88.56 621 GLU A C 1
ATOM 5125 O O . GLU A 1 621 ? 23.949 12.070 22.352 1.00 88.56 621 GLU A O 1
ATOM 5130 N N . THR A 1 622 ? 24.645 10.211 23.401 1.00 86.62 622 THR A N 1
ATOM 5131 C CA . THR A 1 622 ? 25.524 9.745 22.318 1.00 86.62 622 THR A CA 1
ATOM 5132 C C . THR A 1 622 ? 24.744 9.443 21.041 1.00 86.62 622 THR A C 1
ATOM 5134 O O . THR A 1 622 ? 25.193 9.811 19.957 1.00 86.62 622 THR A O 1
ATOM 5137 N N . ALA A 1 623 ? 23.547 8.858 21.135 1.00 89.31 623 ALA A N 1
ATOM 5138 C CA . ALA A 1 623 ? 22.702 8.657 19.963 1.00 89.31 623 ALA A CA 1
ATOM 5139 C C . ALA A 1 623 ? 22.355 9.993 19.292 1.00 89.31 623 ALA A C 1
ATOM 5141 O O . ALA A 1 623 ? 22.447 10.101 18.074 1.00 89.31 623 ALA A O 1
ATOM 5142 N N . LEU A 1 624 ? 22.009 11.019 20.077 1.00 87.44 624 LEU A N 1
ATOM 5143 C CA . LEU A 1 624 ? 21.612 12.334 19.569 1.00 87.44 624 LEU A CA 1
ATOM 5144 C C . LEU A 1 624 ? 22.777 13.178 19.025 1.00 87.44 624 LEU A C 1
ATOM 5146 O O . LEU A 1 624 ? 22.548 14.059 18.193 1.00 87.44 624 LEU A O 1
ATOM 5150 N N . ILE A 1 625 ? 23.995 12.977 19.529 1.00 84.81 625 ILE A N 1
ATOM 5151 C CA . ILE A 1 625 ? 25.182 13.734 19.110 1.00 84.81 625 ILE A CA 1
ATOM 5152 C C . ILE A 1 625 ? 25.877 13.020 17.946 1.00 84.81 625 ILE A C 1
ATOM 5154 O O . ILE A 1 625 ? 26.091 13.628 16.897 1.00 84.81 625 ILE A O 1
ATOM 5158 N N . ASP A 1 626 ? 26.158 11.728 18.105 1.00 82.50 626 ASP A N 1
ATOM 5159 C CA . ASP A 1 626 ? 27.062 10.970 17.236 1.00 82.50 626 ASP A CA 1
ATOM 5160 C C . ASP A 1 626 ? 26.337 9.997 16.292 1.00 82.50 626 ASP A C 1
ATOM 5162 O O . ASP A 1 626 ? 26.976 9.365 15.452 1.00 82.50 626 ASP A O 1
ATOM 5166 N N . GLY A 1 627 ? 25.014 9.836 16.415 1.00 85.69 627 GLY A N 1
ATOM 5167 C CA . GLY A 1 627 ? 24.259 8.855 15.628 1.00 85.69 627 GLY A CA 1
ATOM 5168 C C . GLY A 1 627 ? 24.577 7.403 16.004 1.00 85.69 627 GLY A C 1
ATOM 5169 O O . GLY A 1 627 ? 24.435 6.502 15.175 1.00 85.69 627 GLY A O 1
ATOM 5170 N N . ASN A 1 628 ? 25.024 7.169 17.241 1.00 88.69 628 ASN A N 1
ATOM 5171 C CA . ASN A 1 628 ? 25.350 5.842 17.762 1.00 88.69 628 ASN A CA 1
ATOM 5172 C C . ASN A 1 628 ? 24.401 5.467 18.903 1.00 88.69 628 ASN A C 1
ATOM 5174 O O . ASN A 1 628 ? 24.471 6.031 19.995 1.00 88.69 628 ASN A O 1
ATOM 5178 N N . LEU A 1 629 ? 23.528 4.487 18.668 1.00 88.38 629 LEU A N 1
ATOM 5179 C CA . LEU A 1 629 ? 22.638 3.952 19.692 1.00 88.38 629 LEU A CA 1
ATOM 5180 C C . LEU A 1 629 ? 23.315 2.750 20.358 1.00 88.38 629 LEU A C 1
ATOM 5182 O O . LEU A 1 629 ? 23.172 1.603 19.930 1.00 88.38 629 LEU A O 1
ATOM 5186 N N . GLY A 1 630 ? 24.097 3.043 21.398 1.00 86.50 630 GLY A N 1
ATOM 5187 C CA . GLY A 1 630 ? 24.935 2.058 22.076 1.00 86.50 630 GLY A CA 1
ATOM 5188 C C . GLY A 1 630 ? 26.101 1.613 21.185 1.00 86.50 630 GLY A C 1
ATOM 5189 O O . GLY A 1 630 ? 26.841 2.471 20.708 1.00 86.50 630 GLY A O 1
ATOM 5190 N N . PRO A 1 631 ? 26.300 0.303 20.946 1.00 83.81 631 PRO A N 1
ATOM 5191 C CA . PRO A 1 631 ? 27.387 -0.180 20.094 1.00 83.81 631 PRO A CA 1
ATOM 5192 C C . PRO A 1 631 ? 27.095 -0.039 18.588 1.00 83.81 631 PRO A C 1
ATOM 5194 O O . PRO A 1 631 ? 27.982 -0.298 17.779 1.00 83.81 631 PRO A O 1
ATOM 5197 N N . PHE A 1 632 ? 25.871 0.339 18.199 1.00 89.69 632 PHE A N 1
ATOM 5198 C CA . PHE A 1 632 ? 25.439 0.366 16.802 1.00 89.69 632 PHE A CA 1
ATOM 5199 C C . PHE A 1 632 ? 25.336 1.795 16.267 1.00 89.69 632 PHE A C 1
ATOM 5201 O O . PHE A 1 632 ? 24.543 2.599 16.761 1.00 89.69 632 PHE A O 1
ATOM 5208 N N . GLY A 1 633 ? 26.108 2.087 15.221 1.00 86.12 633 GLY A N 1
ATOM 5209 C CA . GLY A 1 633 ? 26.084 3.367 14.516 1.00 86.12 633 GLY A CA 1
ATOM 5210 C C . GLY A 1 633 ? 25.256 3.368 13.236 1.00 86.12 633 GLY A C 1
ATOM 5211 O O . GLY A 1 633 ? 24.770 2.336 12.766 1.00 86.12 633 GLY A O 1
ATOM 5212 N N . LEU A 1 634 ? 25.140 4.543 12.611 1.00 85.44 634 LEU A N 1
ATOM 5213 C CA . LEU A 1 634 ? 24.460 4.720 11.316 1.00 85.44 634 LEU A CA 1
ATOM 5214 C C . LEU A 1 634 ? 25.058 3.880 10.177 1.00 85.44 634 LEU A C 1
ATOM 5216 O O . LEU A 1 634 ? 24.381 3.628 9.181 1.00 85.44 634 LEU A O 1
ATOM 5220 N N . ASN A 1 635 ? 26.319 3.458 10.299 1.00 83.81 635 ASN A N 1
ATOM 5221 C CA . ASN A 1 635 ? 26.999 2.573 9.350 1.00 83.81 635 ASN A CA 1
ATOM 5222 C C . ASN A 1 635 ? 26.430 1.146 9.345 1.00 83.81 635 ASN A C 1
ATOM 5224 O O . ASN A 1 635 ? 26.618 0.440 8.357 1.00 83.81 635 ASN A O 1
ATOM 5228 N N . VAL A 1 636 ? 25.748 0.735 10.420 1.00 87.19 636 VAL A N 1
ATOM 5229 C CA . VAL A 1 636 ? 25.079 -0.570 10.534 1.00 87.19 636 VAL A CA 1
ATOM 5230 C C . VAL A 1 636 ? 23.754 -0.562 9.767 1.00 87.19 636 VAL A C 1
ATOM 5232 O O . VAL A 1 636 ? 23.374 -1.566 9.165 1.00 87.19 636 VAL A O 1
ATOM 5235 N N . ILE A 1 637 ? 23.066 0.584 9.717 1.00 85.75 637 ILE A N 1
ATOM 5236 C CA . ILE A 1 637 ? 21.828 0.752 8.948 1.00 85.75 637 ILE A CA 1
ATOM 5237 C C . ILE A 1 637 ? 22.148 0.667 7.446 1.00 85.75 637 ILE A C 1
ATOM 5239 O O . ILE A 1 637 ? 22.894 1.475 6.895 1.00 85.75 637 ILE A O 1
ATOM 5243 N N . GLY A 1 638 ? 21.558 -0.323 6.773 1.00 82.31 638 GLY A N 1
ATOM 5244 C CA . GLY A 1 638 ? 21.790 -0.667 5.369 1.00 82.31 638 GLY A CA 1
ATOM 5245 C C . GLY A 1 638 ? 22.680 -1.896 5.152 1.00 82.31 638 GLY A C 1
ATOM 5246 O O . GLY A 1 638 ? 22.732 -2.393 4.024 1.00 82.31 638 GLY A O 1
ATOM 5247 N N . GLN A 1 639 ? 23.334 -2.417 6.197 1.00 86.75 639 GLN A N 1
ATOM 5248 C CA . GLN A 1 639 ? 24.140 -3.638 6.108 1.00 86.75 639 GLN A CA 1
ATOM 5249 C C . GLN A 1 639 ? 23.291 -4.912 6.150 1.00 86.75 639 GLN A C 1
ATOM 5251 O O . GLN A 1 639 ? 22.208 -4.938 6.737 1.00 86.75 639 GLN A O 1
ATOM 5256 N N . GLU A 1 640 ? 23.810 -5.983 5.548 1.00 85.81 640 GLU A N 1
ATOM 5257 C CA . GLU A 1 640 ? 23.219 -7.321 5.621 1.00 85.81 640 GLU A CA 1
ATOM 5258 C C . GLU A 1 640 ? 23.584 -8.054 6.917 1.00 85.81 640 GLU A C 1
ATOM 5260 O O . GLU A 1 640 ? 24.621 -7.796 7.526 1.00 85.81 640 GLU A O 1
ATOM 5265 N N . GLN A 1 641 ? 22.762 -9.032 7.309 1.00 79.94 641 GLN A N 1
ATOM 5266 C CA . GLN A 1 641 ? 22.954 -9.815 8.538 1.00 79.94 641 GLN A CA 1
ATOM 5267 C C . GLN A 1 641 ? 24.333 -10.484 8.606 1.00 79.94 641 GLN A C 1
ATOM 5269 O O . GLN A 1 641 ? 24.917 -10.592 9.681 1.00 79.94 641 GLN A O 1
ATOM 5274 N N . SER A 1 642 ? 24.853 -10.943 7.466 1.00 80.75 642 SER A N 1
ATOM 5275 C CA . SER A 1 642 ? 26.174 -11.565 7.353 1.00 80.75 642 SER A CA 1
ATOM 5276 C C . SER A 1 642 ? 27.299 -10.594 7.724 1.00 80.75 642 SER A C 1
ATOM 5278 O O . SER A 1 642 ? 28.191 -10.976 8.480 1.00 80.75 642 SER A O 1
ATOM 5280 N N . ALA A 1 643 ? 27.221 -9.344 7.260 1.00 82.62 643 ALA A N 1
ATOM 5281 C CA . ALA A 1 643 ? 28.180 -8.286 7.568 1.00 82.62 643 ALA A CA 1
ATOM 5282 C C . ALA A 1 643 ? 28.094 -7.866 9.043 1.00 82.62 643 ALA A C 1
ATOM 5284 O O . ALA A 1 643 ? 29.110 -7.841 9.733 1.00 82.62 643 ALA A O 1
ATOM 5285 N N . VAL A 1 644 ? 26.877 -7.680 9.566 1.00 84.00 644 VAL A N 1
ATOM 5286 C CA . VAL A 1 644 ? 26.657 -7.373 10.990 1.00 84.00 644 VAL A CA 1
ATOM 5287 C C . VAL A 1 644 ? 27.183 -8.503 11.880 1.00 84.00 644 VAL A C 1
ATOM 5289 O O . VAL A 1 644 ? 27.846 -8.253 12.881 1.00 84.00 644 VAL A O 1
ATOM 5292 N N . LYS A 1 645 ? 26.961 -9.766 11.498 1.00 83.06 645 LYS A N 1
ATOM 5293 C CA . LYS A 1 645 ? 27.482 -10.927 12.230 1.00 83.06 645 LYS A CA 1
ATOM 5294 C C . LYS A 1 645 ? 29.009 -11.018 12.175 1.00 83.06 645 LYS A C 1
ATOM 5296 O O . LYS A 1 645 ? 29.624 -11.480 13.133 1.00 83.06 645 LYS A O 1
ATOM 5301 N N . GLN A 1 646 ? 29.620 -10.611 11.064 1.00 82.19 646 GLN A N 1
ATOM 5302 C CA . GLN A 1 646 ? 31.073 -10.565 10.920 1.00 82.19 646 GLN A CA 1
ATOM 5303 C C . GLN A 1 646 ? 31.695 -9.475 11.803 1.00 82.19 646 GLN A C 1
ATOM 5305 O O . GLN A 1 646 ? 32.763 -9.699 12.367 1.00 82.19 646 GLN A O 1
ATOM 5310 N N . GLU A 1 647 ? 31.026 -8.330 11.938 1.00 81.75 647 GLU A N 1
ATOM 5311 C CA . GLU A 1 647 ? 31.503 -7.181 12.714 1.00 81.75 647 GLU A CA 1
ATOM 5312 C C . GLU A 1 647 ? 31.231 -7.331 14.225 1.00 81.75 647 GLU A C 1
ATOM 5314 O O . GLU A 1 647 ? 32.120 -7.082 15.037 1.00 81.75 647 GLU A O 1
ATOM 5319 N N . PHE A 1 648 ? 30.041 -7.804 14.613 1.00 79.88 648 PHE A N 1
ATOM 5320 C CA . PHE A 1 648 ? 29.568 -7.823 16.008 1.00 79.88 648 PHE A CA 1
ATOM 5321 C C . PHE A 1 648 ? 29.388 -9.232 16.605 1.00 79.88 648 PHE A C 1
ATOM 5323 O O . PHE A 1 648 ? 29.018 -9.378 17.770 1.00 79.88 648 PHE A O 1
ATOM 5330 N N . GLY A 1 649 ? 29.657 -10.290 15.835 1.00 79.50 649 GLY A N 1
ATOM 5331 C CA . GLY A 1 649 ? 29.526 -11.681 16.276 1.00 79.50 649 GLY A CA 1
ATOM 5332 C C . GLY A 1 649 ? 28.110 -12.258 16.144 1.00 79.50 649 GLY A C 1
ATOM 5333 O O . GLY A 1 649 ? 27.209 -11.667 15.548 1.00 79.50 649 GLY A O 1
ATOM 5334 N N . THR A 1 650 ? 27.908 -13.470 16.672 1.00 79.94 650 THR A N 1
ATOM 5335 C CA . THR A 1 650 ? 26.609 -14.171 16.596 1.00 79.94 650 THR A CA 1
ATOM 5336 C C . THR A 1 650 ? 25.592 -13.524 17.548 1.00 79.94 6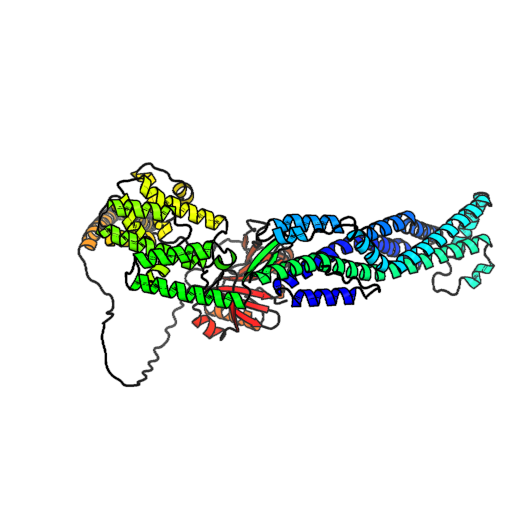50 THR A C 1
ATOM 5338 O O . THR A 1 650 ? 25.950 -13.299 18.703 1.00 79.94 650 THR A O 1
ATOM 5341 N N . PRO A 1 651 ? 24.353 -13.243 17.099 1.00 81.56 651 PRO A N 1
ATOM 5342 C CA . PRO A 1 651 ? 23.332 -12.616 17.939 1.00 81.56 651 PRO A CA 1
ATOM 5343 C C . PRO A 1 651 ? 22.809 -13.539 19.044 1.00 81.56 651 PRO A C 1
ATOM 5345 O O . PRO A 1 651 ? 22.835 -14.762 18.895 1.00 81.56 651 PRO A O 1
ATOM 5348 N N . ASP A 1 652 ? 22.278 -12.944 20.116 1.00 76.62 652 ASP A N 1
ATOM 5349 C CA . ASP A 1 652 ? 21.691 -13.665 21.255 1.00 76.62 652 ASP A CA 1
ATOM 5350 C C . ASP A 1 652 ? 20.357 -14.324 20.887 1.00 76.62 652 ASP A C 1
ATOM 5352 O O . ASP A 1 652 ? 20.049 -15.430 21.333 1.00 76.62 652 ASP A O 1
ATOM 5356 N N . ALA A 1 653 ? 19.574 -13.653 20.042 1.00 79.94 653 ALA A N 1
ATOM 5357 C CA . ALA A 1 653 ? 18.339 -14.182 19.489 1.00 79.94 653 ALA A CA 1
ATOM 5358 C C . ALA A 1 653 ? 18.139 -13.712 18.045 1.00 79.94 653 ALA A C 1
ATOM 5360 O O . ALA A 1 653 ? 18.487 -12.591 17.673 1.00 79.94 653 ALA A O 1
ATOM 5361 N N . LEU A 1 654 ? 17.547 -14.591 17.239 1.00 81.81 654 LEU A N 1
ATOM 5362 C CA . LEU A 1 654 ? 17.042 -14.281 15.909 1.00 81.81 654 LEU A CA 1
ATOM 5363 C C . LEU A 1 654 ? 15.553 -14.609 15.896 1.00 81.81 654 LEU A C 1
ATOM 5365 O O . LEU A 1 654 ? 15.170 -15.770 16.053 1.00 81.81 654 LEU A O 1
ATOM 5369 N N . GLN A 1 655 ? 14.724 -13.589 15.720 1.00 81.06 655 GLN A N 1
ATOM 5370 C CA . GLN A 1 655 ? 13.292 -13.746 15.546 1.00 81.06 655 GLN A CA 1
ATOM 5371 C C . GLN A 1 655 ? 12.950 -13.535 14.075 1.00 81.06 655 GLN A C 1
ATOM 5373 O O . GLN A 1 655 ? 12.965 -12.412 13.574 1.00 81.06 655 GLN A O 1
ATOM 5378 N N . GLU A 1 656 ? 12.651 -14.631 13.385 1.00 77.12 656 GLU A N 1
ATOM 5379 C CA . GLU A 1 656 ? 12.200 -14.570 12.000 1.00 77.12 656 GLU A CA 1
ATOM 5380 C C . GLU A 1 656 ? 10.779 -13.997 11.916 1.00 77.12 656 GLU A C 1
ATOM 5382 O O . GLU A 1 656 ? 9.902 -14.284 12.743 1.00 77.12 656 GLU A O 1
ATOM 5387 N N . ALA A 1 657 ? 10.554 -13.182 10.891 1.00 66.31 657 ALA A N 1
ATOM 5388 C CA . ALA A 1 657 ? 9.268 -12.615 10.556 1.00 66.31 657 ALA A CA 1
ATOM 5389 C C . ALA A 1 657 ? 8.246 -13.741 10.350 1.00 66.31 657 ALA A C 1
ATOM 5391 O O . ALA A 1 657 ? 8.394 -14.593 9.476 1.00 66.31 657 ALA A O 1
ATOM 5392 N N . LYS A 1 658 ? 7.155 -13.727 11.126 1.00 53.06 658 LYS A N 1
ATOM 5393 C CA . LYS A 1 658 ? 6.079 -14.737 11.029 1.00 53.06 658 LYS A CA 1
ATOM 5394 C C . LYS A 1 658 ? 5.351 -14.733 9.677 1.00 53.06 658 LYS A C 1
ATOM 5396 O O . LYS A 1 658 ? 4.585 -15.651 9.397 1.00 53.06 658 LYS A O 1
ATOM 5401 N N . CYS A 1 659 ? 5.550 -13.693 8.871 1.00 48.94 659 CYS A N 1
ATOM 5402 C CA . CYS A 1 659 ? 4.932 -13.503 7.570 1.00 48.94 659 CYS A CA 1
ATOM 5403 C C . CYS A 1 659 ? 5.911 -12.760 6.655 1.00 48.94 659 CYS A C 1
ATOM 5405 O O . CYS A 1 659 ? 6.216 -11.593 6.888 1.00 48.94 659 CYS A O 1
ATOM 5407 N N . THR A 1 660 ? 6.358 -13.414 5.584 1.00 46.31 660 THR A N 1
ATOM 5408 C CA . THR A 1 660 ? 7.202 -12.813 4.535 1.00 46.31 660 THR A CA 1
ATOM 5409 C C . THR A 1 660 ? 6.454 -11.810 3.647 1.00 46.31 660 THR A C 1
ATOM 5411 O O . THR A 1 660 ? 7.087 -11.119 2.859 1.00 46.31 660 THR A O 1
ATOM 5414 N N . ALA A 1 661 ? 5.125 -11.713 3.780 1.00 41.38 661 ALA A N 1
ATOM 5415 C CA . ALA A 1 661 ? 4.244 -10.850 2.987 1.00 41.38 661 ALA A CA 1
ATOM 5416 C C . ALA A 1 661 ? 3.703 -9.616 3.745 1.00 41.38 661 ALA A C 1
ATOM 5418 O O . ALA A 1 661 ? 2.909 -8.871 3.186 1.00 41.38 661 ALA A O 1
ATOM 5419 N N . CYS A 1 662 ? 4.076 -9.417 5.015 1.00 45.81 662 CYS A N 1
ATOM 5420 C CA . CYS A 1 662 ? 3.411 -8.460 5.911 1.00 45.81 662 CYS A CA 1
ATOM 5421 C C . CYS A 1 662 ? 4.316 -7.311 6.394 1.00 45.81 662 CYS A C 1
ATOM 5423 O O . CYS A 1 662 ? 4.017 -6.738 7.439 1.00 45.81 662 CYS A O 1
ATOM 5425 N N . ASP A 1 663 ? 5.436 -7.023 5.717 1.00 53.59 663 ASP A N 1
ATOM 5426 C CA . ASP A 1 663 ? 6.454 -6.068 6.197 1.00 53.59 663 ASP A CA 1
ATOM 5427 C C . ASP A 1 663 ? 6.775 -6.261 7.692 1.00 53.59 663 ASP A C 1
ATOM 5429 O O . ASP A 1 663 ? 6.907 -5.311 8.462 1.00 53.59 663 ASP A O 1
ATOM 5433 N N . ALA A 1 664 ? 6.867 -7.518 8.136 1.00 60.31 664 ALA A N 1
ATOM 5434 C CA . ALA A 1 664 ? 7.326 -7.853 9.476 1.00 60.31 664 ALA A CA 1
ATOM 5435 C C . ALA A 1 664 ? 8.849 -8.010 9.433 1.00 60.31 664 ALA A C 1
ATOM 5437 O O . ALA A 1 664 ? 9.374 -8.711 8.567 1.00 60.31 664 ALA A O 1
ATOM 5438 N N . ALA A 1 665 ? 9.557 -7.338 10.341 1.00 73.00 665 ALA A N 1
ATOM 5439 C CA . ALA A 1 665 ? 11.012 -7.400 10.370 1.00 73.00 665 ALA A CA 1
ATOM 5440 C C . ALA A 1 665 ? 11.477 -8.790 10.805 1.00 73.00 665 ALA A C 1
ATOM 5442 O O . ALA A 1 665 ? 10.871 -9.406 11.685 1.00 73.00 665 ALA A O 1
ATOM 5443 N N . ASN A 1 666 ? 12.609 -9.238 10.264 1.00 80.25 666 ASN A N 1
ATOM 5444 C CA . ASN A 1 666 ? 13.448 -10.153 11.027 1.00 80.25 666 ASN A CA 1
ATOM 5445 C C . ASN A 1 666 ? 14.150 -9.315 12.098 1.00 80.25 666 ASN A C 1
ATOM 5447 O O . ASN A 1 666 ? 14.828 -8.344 11.756 1.00 80.25 666 ASN A O 1
ATOM 5451 N N . THR A 1 667 ? 13.989 -9.668 13.369 1.00 85.44 667 THR A N 1
ATOM 5452 C CA . THR A 1 667 ? 14.629 -8.948 14.472 1.00 85.44 667 THR A CA 1
ATOM 5453 C C . THR A 1 667 ? 15.818 -9.745 14.976 1.00 85.44 667 THR A C 1
ATOM 5455 O O . THR A 1 667 ? 15.703 -10.924 15.320 1.00 85.44 667 THR A O 1
ATOM 5458 N N . VAL A 1 668 ? 16.971 -9.087 15.021 1.00 86.62 668 VAL A N 1
ATOM 5459 C CA . VAL A 1 668 ? 18.210 -9.633 15.569 1.00 86.62 668 VAL A CA 1
ATOM 5460 C C . VAL A 1 668 ? 18.513 -8.935 16.889 1.00 86.62 668 VAL A C 1
ATOM 5462 O O . VAL A 1 668 ? 18.586 -7.708 16.923 1.00 86.62 668 VAL A O 1
ATOM 5465 N N . THR A 1 669 ? 18.707 -9.699 17.960 1.00 85.88 669 THR A N 1
ATOM 5466 C CA . THR A 1 669 ? 18.939 -9.162 19.309 1.00 85.88 669 THR A CA 1
ATOM 5467 C C . THR A 1 669 ? 20.398 -9.333 19.731 1.00 85.88 669 THR A C 1
ATOM 5469 O O . THR A 1 669 ? 20.958 -10.425 19.617 1.00 85.88 669 THR A O 1
ATOM 5472 N N . TYR A 1 670 ? 20.986 -8.251 20.246 1.00 81.94 670 TYR A N 1
ATOM 5473 C CA . TYR A 1 670 ? 22.326 -8.182 20.830 1.00 81.94 670 TYR A CA 1
ATOM 5474 C C . TYR A 1 670 ? 22.244 -7.461 22.186 1.00 81.94 670 TYR A C 1
ATOM 5476 O O . TYR A 1 670 ? 22.183 -6.231 22.253 1.00 81.94 670 TYR A O 1
ATOM 5484 N N . GLY A 1 671 ? 22.227 -8.218 23.281 1.00 84.00 671 GLY A N 1
ATOM 5485 C CA . GLY A 1 671 ? 21.949 -7.715 24.623 1.00 84.00 671 GLY A CA 1
ATOM 5486 C C . GLY A 1 671 ? 20.558 -7.082 24.707 1.00 84.00 671 GLY A C 1
ATOM 5487 O O . GLY A 1 671 ? 19.561 -7.740 24.421 1.00 84.00 671 GLY A O 1
ATOM 5488 N N . ASP A 1 672 ? 20.492 -5.803 25.082 1.00 82.94 672 ASP A N 1
ATOM 5489 C CA . ASP A 1 672 ? 19.227 -5.053 25.157 1.00 82.94 672 ASP A CA 1
ATOM 5490 C C . ASP A 1 672 ? 18.834 -4.386 23.820 1.00 82.94 672 ASP A C 1
ATOM 5492 O O . ASP A 1 672 ? 17.729 -3.854 23.678 1.00 82.94 672 ASP A O 1
ATOM 5496 N N . TYR A 1 673 ? 19.727 -4.409 22.827 1.00 89.06 673 TYR A N 1
ATOM 5497 C CA . TYR A 1 673 ? 19.554 -3.741 21.540 1.00 89.06 673 TYR A CA 1
ATOM 5498 C C . TYR A 1 673 ? 19.002 -4.694 20.486 1.00 89.06 673 TYR A C 1
ATOM 5500 O O . TYR A 1 673 ? 19.338 -5.879 20.441 1.00 89.06 673 TYR A O 1
ATOM 5508 N N . ASN A 1 674 ? 18.192 -4.149 19.588 1.00 89.56 674 ASN A N 1
ATOM 5509 C CA . ASN A 1 674 ? 17.523 -4.907 18.547 1.00 89.56 674 ASN A CA 1
ATOM 5510 C C . ASN A 1 674 ? 17.704 -4.232 17.185 1.00 89.56 674 ASN A C 1
ATOM 5512 O O . ASN A 1 674 ? 17.617 -3.009 17.056 1.00 89.56 674 ASN A O 1
ATOM 5516 N N . LEU A 1 675 ? 17.949 -5.050 16.166 1.00 90.38 675 LEU A N 1
ATOM 5517 C CA . LEU A 1 675 ? 18.120 -4.641 14.778 1.00 90.38 675 LEU A CA 1
ATOM 5518 C C . LEU A 1 675 ? 16.977 -5.227 13.958 1.00 90.38 675 LEU A C 1
ATOM 5520 O O . LEU A 1 675 ? 16.889 -6.445 13.802 1.00 90.38 675 LEU A O 1
ATOM 5524 N N . ASP A 1 676 ? 16.121 -4.362 13.422 1.00 88.00 676 ASP A N 1
ATOM 5525 C CA . ASP A 1 676 ? 15.024 -4.787 12.552 1.00 88.00 676 ASP A CA 1
ATOM 5526 C C . ASP A 1 676 ? 15.490 -4.764 11.094 1.00 88.00 676 ASP A C 1
ATOM 5528 O O . ASP A 1 676 ? 15.980 -3.745 10.585 1.00 88.00 676 ASP A O 1
ATOM 5532 N N . MET A 1 677 ? 15.339 -5.903 10.421 1.00 82.06 677 MET A N 1
ATOM 5533 C CA . MET A 1 677 ? 15.826 -6.134 9.068 1.00 82.06 677 MET A CA 1
ATOM 5534 C C . MET A 1 677 ? 14.681 -6.303 8.071 1.00 82.06 677 MET A C 1
ATOM 5536 O O . MET A 1 677 ? 13.742 -7.061 8.318 1.00 82.06 677 MET A O 1
ATOM 5540 N N . PHE A 1 678 ? 14.811 -5.650 6.913 1.00 71.94 678 PHE A N 1
ATOM 5541 C CA . PHE A 1 678 ? 13.838 -5.705 5.820 1.00 71.94 678 PHE A CA 1
ATOM 5542 C C . PHE A 1 678 ? 14.512 -5.758 4.444 1.00 71.94 678 PHE A C 1
ATOM 5544 O O . PHE A 1 678 ? 15.251 -4.834 4.087 1.00 71.94 678 PHE A O 1
ATOM 5551 N N . PRO A 1 679 ? 14.233 -6.781 3.616 1.00 55.19 679 PRO A N 1
ATOM 5552 C CA . PRO A 1 679 ? 14.042 -8.193 3.979 1.00 55.19 679 PRO A CA 1
ATOM 5553 C C . PRO A 1 679 ? 15.350 -8.872 4.450 1.00 55.19 679 PRO A C 1
ATOM 5555 O O . PRO A 1 679 ? 15.309 -9.939 5.054 1.00 55.19 679 PRO A O 1
ATOM 5558 N N . SER A 1 680 ? 16.510 -8.244 4.221 1.00 68.44 680 SER A N 1
ATOM 5559 C CA . SER A 1 680 ? 17.829 -8.741 4.660 1.00 68.44 680 SER A CA 1
ATOM 5560 C C . SER A 1 680 ? 18.799 -7.648 5.126 1.00 68.44 680 SER A C 1
ATOM 5562 O O . SER A 1 680 ? 19.890 -7.972 5.594 1.00 68.44 680 SER A O 1
ATOM 5564 N N . LYS A 1 681 ? 18.417 -6.365 5.031 1.00 82.31 681 LYS A N 1
ATOM 5565 C CA . LYS A 1 681 ? 19.236 -5.221 5.456 1.00 82.31 681 LYS A CA 1
ATOM 5566 C C . LYS A 1 681 ? 18.680 -4.585 6.719 1.00 82.31 681 LYS A C 1
ATOM 5568 O O . LYS A 1 681 ? 17.464 -4.433 6.832 1.00 82.31 681 LYS A O 1
ATOM 5573 N N . VAL A 1 682 ? 19.553 -4.173 7.636 1.00 84.19 682 VAL A N 1
ATOM 5574 C CA . VAL A 1 682 ? 19.160 -3.426 8.839 1.00 84.19 682 VAL A CA 1
ATOM 5575 C C . VAL A 1 682 ? 18.530 -2.103 8.413 1.00 84.19 682 VAL A C 1
ATOM 5577 O O . VAL A 1 682 ? 19.148 -1.331 7.682 1.00 84.19 682 VAL A O 1
ATOM 5580 N N . LYS A 1 683 ? 17.304 -1.828 8.856 1.00 85.12 683 LYS A N 1
ATOM 5581 C CA . LYS A 1 683 ? 16.624 -0.550 8.583 1.00 85.12 683 LYS A CA 1
ATOM 5582 C C . LYS A 1 683 ? 16.595 0.378 9.783 1.00 85.12 683 LYS A C 1
ATOM 5584 O O . LYS A 1 683 ? 16.575 1.590 9.601 1.00 85.12 683 LYS A O 1
ATOM 5589 N N . LYS A 1 684 ? 16.608 -0.181 10.990 1.00 87.56 684 LYS A N 1
ATOM 5590 C CA . LYS A 1 684 ? 16.612 0.594 12.227 1.00 87.56 684 LYS A CA 1
ATOM 5591 C C . LYS A 1 684 ? 17.246 -0.185 13.366 1.00 87.56 684 LYS A C 1
ATOM 5593 O O . LYS A 1 684 ? 17.258 -1.418 13.366 1.00 87.56 684 LYS A O 1
ATOM 5598 N N . ILE A 1 685 ? 17.716 0.575 14.342 1.00 90.44 685 ILE A N 1
ATOM 5599 C CA . ILE A 1 685 ? 18.251 0.087 15.610 1.00 90.44 685 ILE A CA 1
ATOM 5600 C C . ILE A 1 685 ? 17.298 0.568 16.698 1.00 90.44 685 ILE A C 1
ATOM 5602 O O . ILE A 1 685 ? 16.889 1.731 16.676 1.00 90.44 685 ILE A O 1
ATOM 5606 N N . TRP A 1 686 ? 16.933 -0.299 17.638 1.00 90.25 686 TRP A N 1
ATOM 5607 C CA . TRP A 1 686 ? 16.002 0.073 18.693 1.00 90.25 686 TRP A CA 1
ATOM 5608 C C . TRP A 1 686 ? 16.306 -0.575 20.043 1.00 90.25 686 TRP A C 1
ATOM 5610 O O . TRP A 1 686 ? 16.910 -1.643 20.134 1.00 90.25 686 TRP A O 1
ATOM 5620 N N . LEU A 1 687 ? 15.878 0.110 21.104 1.00 89.12 687 LEU A N 1
ATOM 5621 C CA . LEU A 1 687 ? 16.095 -0.261 22.503 1.00 89.12 687 LEU A CA 1
ATOM 5622 C C . LEU A 1 687 ? 14.817 0.020 23.308 1.00 89.12 687 LEU A C 1
ATOM 5624 O O . LEU A 1 687 ? 14.222 1.096 23.190 1.00 89.12 687 LEU A O 1
ATOM 5628 N N . HIS A 1 688 ? 14.397 -0.934 24.144 1.00 84.44 688 HIS A N 1
ATOM 5629 C CA . HIS A 1 688 ? 13.302 -0.726 25.095 1.00 84.44 688 HIS A CA 1
ATOM 5630 C C . HIS A 1 688 ? 13.756 0.088 26.306 1.00 84.44 688 HIS A C 1
ATOM 5632 O O . HIS A 1 688 ? 14.846 -0.104 26.837 1.00 84.44 688 HIS A O 1
ATOM 5638 N N . MET A 1 689 ? 12.881 0.966 26.790 1.00 81.50 689 MET A N 1
ATOM 5639 C CA . MET A 1 689 ? 13.111 1.730 28.014 1.00 81.50 689 MET A CA 1
ATOM 5640 C C . MET A 1 689 ? 11.798 2.060 28.710 1.00 81.50 689 MET A C 1
ATOM 5642 O O . MET A 1 689 ? 10.719 1.829 28.177 1.00 81.50 689 MET A O 1
ATOM 5646 N N . ASN A 1 690 ? 11.884 2.587 29.926 1.00 80.25 690 ASN A N 1
ATOM 5647 C CA . ASN A 1 690 ? 10.712 3.043 30.660 1.00 80.25 690 ASN A CA 1
ATOM 5648 C C . ASN A 1 690 ? 11.084 4.255 31.514 1.00 80.25 690 ASN A C 1
ATOM 5650 O O . ASN A 1 690 ? 11.366 4.123 32.706 1.00 80.25 690 ASN A O 1
ATOM 5654 N N . ILE A 1 691 ? 11.121 5.428 30.883 1.00 83.69 691 ILE A N 1
ATOM 5655 C CA . ILE A 1 691 ? 11.421 6.705 31.545 1.00 83.69 691 ILE A CA 1
ATOM 5656 C C . ILE A 1 691 ? 10.282 7.706 31.313 1.00 83.69 691 ILE A C 1
ATOM 5658 O O . ILE A 1 691 ? 9.683 7.688 30.241 1.00 83.69 691 ILE A O 1
ATOM 5662 N N . PRO A 1 692 ? 9.943 8.571 32.280 1.00 86.00 692 PRO A N 1
ATOM 5663 C CA . PRO A 1 692 ? 8.986 9.653 32.070 1.00 86.00 692 PRO A CA 1
ATOM 5664 C C . PRO A 1 692 ? 9.424 10.588 30.935 1.00 86.00 692 PRO A C 1
ATOM 5666 O O . PRO A 1 692 ? 10.608 10.904 30.807 1.00 86.00 692 PRO A O 1
ATOM 5669 N N . VAL A 1 693 ? 8.472 11.116 30.165 1.00 83.81 693 VAL A N 1
ATOM 5670 C CA . VAL A 1 693 ? 8.744 12.091 29.091 1.00 83.81 693 VAL A CA 1
ATOM 5671 C C . VAL A 1 693 ? 9.453 13.339 29.623 1.00 83.81 693 VAL A C 1
ATOM 5673 O O . VAL A 1 693 ? 10.386 13.833 28.996 1.00 83.81 693 VAL A O 1
ATOM 5676 N N . ASN A 1 694 ? 9.065 13.823 30.804 1.00 82.06 694 ASN A N 1
ATOM 5677 C CA . ASN A 1 694 ? 9.725 14.972 31.433 1.00 82.06 694 ASN A CA 1
ATOM 5678 C C . ASN A 1 694 ? 11.197 14.681 31.778 1.00 82.06 694 ASN A C 1
ATOM 5680 O O . ASN A 1 694 ? 12.031 15.580 31.707 1.00 82.06 694 ASN A O 1
ATOM 5684 N N . GLU A 1 695 ? 11.522 13.428 32.118 1.00 86.00 695 GLU A N 1
ATOM 5685 C CA . GLU A 1 695 ? 12.894 12.992 32.399 1.00 86.00 695 GLU A CA 1
ATOM 5686 C C . GLU A 1 695 ? 13.708 12.963 31.095 1.00 86.00 695 GLU A C 1
ATOM 5688 O O . GLU A 1 695 ? 14.774 13.572 31.048 1.00 86.00 695 GLU A O 1
ATOM 5693 N N . LEU A 1 696 ? 13.162 12.409 30.001 1.00 89.00 696 LEU A N 1
ATOM 5694 C CA . LEU A 1 696 ? 13.787 12.468 28.669 1.00 89.00 696 LEU A CA 1
ATOM 5695 C C . LEU A 1 696 ? 14.079 13.914 28.229 1.00 89.00 696 LEU A C 1
ATOM 5697 O O . LEU A 1 696 ? 15.199 14.222 27.823 1.00 89.00 696 LEU A O 1
ATOM 5701 N N . LYS A 1 697 ? 13.090 14.809 28.340 1.00 88.25 697 LYS A N 1
ATOM 5702 C CA . LYS A 1 697 ? 13.232 16.226 27.964 1.00 88.25 697 LYS A CA 1
ATOM 5703 C C . LYS A 1 697 ? 14.297 16.947 28.786 1.00 88.25 697 LYS A C 1
ATOM 5705 O O . LYS A 1 697 ? 14.993 17.809 28.261 1.00 88.25 697 LYS A O 1
ATOM 5710 N N . SER A 1 698 ? 14.455 16.580 30.059 1.00 88.19 698 SER A N 1
ATOM 5711 C CA . SER A 1 698 ? 15.519 17.130 30.907 1.00 88.19 698 SER A CA 1
ATOM 5712 C C . SER A 1 698 ? 16.920 16.676 30.491 1.00 88.19 698 SER A C 1
ATOM 5714 O O . SER A 1 698 ? 17.891 17.369 30.783 1.00 88.19 698 SER A O 1
ATOM 5716 N N . TRP A 1 699 ? 17.037 15.527 29.818 1.00 89.06 699 TRP A N 1
ATOM 5717 C CA . TRP A 1 699 ? 18.314 15.006 29.330 1.00 89.06 699 TRP A CA 1
ATOM 5718 C C . TRP A 1 699 ? 18.652 15.543 27.940 1.00 89.06 699 TRP A C 1
ATOM 5720 O O . TRP A 1 699 ? 19.761 16.013 27.722 1.00 89.06 699 TRP A O 1
ATOM 5730 N N . LEU A 1 700 ? 17.698 15.493 27.008 1.00 87.88 700 LEU A N 1
ATOM 5731 C CA . LEU A 1 700 ? 17.950 15.744 25.583 1.00 87.88 700 LEU A CA 1
ATOM 5732 C C . LEU A 1 700 ? 17.446 17.107 25.082 1.00 87.88 700 LEU A C 1
ATOM 5734 O O . LEU A 1 700 ? 17.689 17.467 23.930 1.00 87.88 700 LEU A O 1
ATOM 5738 N N . GLY A 1 701 ? 16.734 17.864 25.920 1.00 85.50 701 GLY A N 1
ATOM 5739 C CA . GLY A 1 701 ? 16.030 19.083 25.525 1.00 85.50 701 GLY A CA 1
ATOM 5740 C C . GLY A 1 701 ? 14.665 18.808 24.884 1.00 85.50 701 GLY A C 1
ATOM 5741 O O . GLY A 1 701 ? 14.187 17.671 24.839 1.00 85.50 701 GLY A O 1
ATOM 5742 N N . GLU A 1 702 ? 14.010 19.864 24.399 1.00 87.56 702 GLU A N 1
ATOM 5743 C CA . GLU A 1 702 ? 12.708 19.742 23.733 1.00 87.56 702 GLU A CA 1
ATOM 5744 C C . GLU A 1 702 ? 12.840 19.051 22.359 1.00 87.56 702 GLU A C 1
ATOM 5746 O O . GLU A 1 702 ? 13.771 19.354 21.607 1.00 87.56 702 GLU A O 1
ATOM 5751 N N . PRO A 1 703 ? 11.922 18.131 22.011 1.00 88.38 703 PRO A N 1
ATOM 5752 C CA . PRO A 1 703 ? 11.910 17.481 20.707 1.00 88.38 703 PRO A CA 1
ATOM 5753 C C . PRO A 1 703 ? 11.537 18.466 19.594 1.00 88.38 703 PRO A C 1
ATOM 5755 O O . PRO A 1 703 ? 10.886 19.485 19.823 1.00 88.38 703 PRO A O 1
ATOM 5758 N N . TYR A 1 704 ? 11.895 18.116 18.359 1.00 81.94 704 TYR A N 1
ATOM 5759 C CA . TYR A 1 704 ? 11.547 18.885 17.162 1.00 81.94 704 TYR A CA 1
ATOM 5760 C C . TYR A 1 704 ? 10.034 18.883 16.895 1.00 81.94 704 TYR A C 1
ATOM 5762 O O . TYR A 1 704 ? 9.471 19.864 16.413 1.00 81.94 704 TYR A O 1
ATOM 5770 N N . GLY A 1 705 ? 9.368 17.777 17.224 1.00 80.56 705 GLY A N 1
ATOM 5771 C CA . GLY A 1 705 ? 7.930 17.621 17.066 1.00 80.56 705 GLY A CA 1
ATOM 5772 C C . GLY A 1 705 ? 7.434 16.274 17.577 1.00 80.56 705 GLY A C 1
ATOM 5773 O O . GLY A 1 705 ? 8.205 15.455 18.083 1.00 80.56 705 GLY A O 1
ATOM 5774 N N . ILE A 1 706 ? 6.127 16.070 17.439 1.00 80.56 706 ILE A N 1
ATOM 5775 C CA . ILE A 1 706 ? 5.463 14.786 17.658 1.00 80.56 706 ILE A CA 1
ATOM 5776 C C . ILE A 1 706 ? 5.040 14.274 16.284 1.00 80.56 706 ILE A C 1
ATOM 5778 O O . ILE A 1 706 ? 4.349 14.986 15.553 1.00 80.56 706 ILE A O 1
ATOM 5782 N N . GLU A 1 707 ? 5.465 13.066 15.934 1.00 78.56 707 GLU A N 1
ATOM 5783 C CA . GLU A 1 707 ? 5.107 12.398 14.680 1.00 78.56 707 GLU A CA 1
ATOM 5784 C C . GLU A 1 707 ? 4.463 11.038 14.973 1.00 78.56 707 GLU A C 1
ATOM 5786 O O . GLU A 1 707 ? 4.591 10.497 16.073 1.00 78.56 707 GLU A O 1
ATOM 5791 N N . GLU A 1 708 ? 3.764 10.483 13.985 1.00 58.84 708 GLU A N 1
ATOM 5792 C CA . GLU A 1 708 ? 3.231 9.120 14.050 1.00 58.84 708 GLU A CA 1
ATOM 5793 C C . GLU A 1 708 ? 4.413 8.131 14.023 1.00 58.84 708 GLU A C 1
ATOM 5795 O O . GLU A 1 708 ? 5.107 8.006 13.013 1.00 58.84 708 GLU A O 1
ATOM 5800 N N . GLY A 1 709 ? 4.696 7.483 15.156 1.00 56.88 709 GLY A N 1
ATOM 5801 C CA . GLY A 1 709 ? 5.673 6.398 15.257 1.00 56.88 709 GLY A CA 1
ATOM 5802 C C . GLY A 1 709 ? 5.068 5.047 14.867 1.00 56.88 709 GLY A C 1
ATOM 5803 O O . GLY A 1 709 ? 3.878 4.942 14.584 1.00 56.88 709 GLY A O 1
ATOM 5804 N N . ILE A 1 710 ? 5.885 3.988 14.862 1.00 53.47 710 ILE A N 1
ATOM 5805 C CA . ILE A 1 710 ? 5.446 2.644 14.431 1.00 53.47 710 ILE A CA 1
ATOM 5806 C C . ILE A 1 710 ? 4.354 2.068 15.344 1.00 53.47 710 ILE A C 1
ATOM 5808 O O . ILE A 1 710 ? 3.416 1.453 14.846 1.00 53.47 710 ILE A O 1
ATOM 5812 N N . ASP A 1 711 ? 4.463 2.291 16.657 1.00 52.81 711 ASP A N 1
ATOM 5813 C CA . ASP A 1 711 ? 3.561 1.701 17.660 1.00 52.81 711 ASP A CA 1
ATOM 5814 C C . ASP A 1 711 ? 2.749 2.754 18.454 1.00 52.81 711 ASP A C 1
ATOM 5816 O O . ASP A 1 711 ? 1.808 2.408 19.175 1.00 52.81 711 ASP A O 1
ATOM 5820 N N . SER A 1 712 ? 3.117 4.040 18.375 1.00 68.12 712 SER A N 1
ATOM 5821 C CA . SER A 1 712 ? 2.462 5.162 19.068 1.00 68.12 712 SER A CA 1
ATOM 5822 C C . SER A 1 712 ? 2.954 6.514 18.543 1.00 68.12 712 SER A C 1
ATOM 5824 O O . SER A 1 712 ? 3.938 6.569 17.808 1.00 68.12 712 SER A O 1
ATOM 5826 N N . ASP A 1 713 ? 2.354 7.616 19.007 1.00 73.31 713 ASP A N 1
ATOM 5827 C CA . ASP A 1 713 ? 2.960 8.948 18.891 1.00 73.31 713 ASP A CA 1
ATOM 5828 C C . ASP A 1 713 ? 4.410 8.905 19.404 1.00 73.31 713 ASP A C 1
ATOM 5830 O O . ASP A 1 713 ? 4.702 8.321 20.462 1.00 73.31 713 ASP A O 1
ATOM 5834 N N . ALA A 1 714 ? 5.318 9.496 18.632 1.00 83.25 714 ALA A N 1
ATOM 5835 C CA . ALA A 1 714 ? 6.739 9.517 18.917 1.00 83.25 714 ALA A CA 1
ATOM 5836 C C . ALA A 1 714 ? 7.252 10.953 19.029 1.00 83.25 714 ALA A C 1
ATOM 5838 O O . ALA A 1 714 ? 6.964 11.803 18.185 1.00 83.25 714 ALA A O 1
ATOM 5839 N N . LEU A 1 715 ? 8.046 11.221 20.066 1.00 87.56 715 LEU A N 1
ATOM 5840 C CA . LEU A 1 715 ? 8.817 12.458 20.166 1.00 87.56 715 LEU A CA 1
ATOM 5841 C C . LEU A 1 715 ? 10.020 12.330 19.235 1.00 87.56 715 LEU A C 1
ATOM 5843 O O . LEU A 1 715 ? 10.791 11.376 19.358 1.00 87.56 715 LEU A O 1
ATOM 5847 N N . VAL A 1 716 ? 10.172 13.274 18.311 1.00 88.81 716 VAL A N 1
ATOM 5848 C CA . VAL A 1 716 ? 11.181 13.182 17.254 1.00 88.81 716 VAL A CA 1
ATOM 5849 C C . VAL A 1 716 ? 12.299 14.182 17.485 1.00 88.81 716 VAL A C 1
ATOM 5851 O O . VAL A 1 716 ? 12.061 15.379 17.650 1.00 88.81 716 VAL A O 1
ATOM 5854 N N . TYR A 1 717 ? 13.532 13.690 17.430 1.00 87.88 717 TYR A N 1
ATOM 5855 C CA . TYR A 1 717 ? 14.742 14.501 17.393 1.00 87.88 717 TYR A CA 1
ATOM 5856 C C . TYR A 1 717 ? 15.414 14.287 16.036 1.00 87.88 717 TYR A C 1
ATOM 5858 O O . TYR A 1 717 ? 15.846 13.180 15.712 1.00 87.88 717 TYR A O 1
ATOM 5866 N N . ARG A 1 718 ? 15.468 15.343 15.218 1.00 84.56 718 ARG A N 1
ATOM 5867 C CA . ARG A 1 718 ? 16.057 15.308 13.872 1.00 84.56 718 ARG A CA 1
ATOM 5868 C C . ARG A 1 718 ? 17.473 15.877 13.895 1.00 84.56 718 ARG A C 1
ATOM 5870 O O . ARG A 1 718 ? 17.712 16.925 14.499 1.00 84.56 718 ARG A O 1
ATOM 5877 N N . LYS A 1 719 ? 18.394 15.198 13.213 1.00 81.44 719 LYS A N 1
ATOM 5878 C CA . LYS A 1 719 ? 19.774 15.627 12.963 1.00 81.44 719 LYS A CA 1
ATOM 5879 C C . LYS A 1 719 ? 20.095 15.454 11.478 1.00 81.44 719 LYS A C 1
ATOM 5881 O O . LYS A 1 719 ? 19.358 14.803 10.741 1.00 81.44 719 LYS A O 1
ATOM 5886 N N . GLU A 1 720 ? 21.166 16.083 11.012 1.00 75.25 720 GLU A N 1
ATOM 5887 C CA . GLU A 1 720 ? 21.592 15.945 9.619 1.00 75.25 720 GLU A CA 1
ATOM 5888 C C . GLU A 1 720 ? 21.991 14.480 9.352 1.00 75.25 720 GLU A C 1
ATOM 5890 O O . GLU A 1 720 ? 22.878 13.941 10.009 1.00 75.25 720 GLU A O 1
ATOM 5895 N N . GLY A 1 721 ? 21.272 13.809 8.446 1.00 76.44 721 GLY A N 1
ATOM 5896 C CA . GLY A 1 721 ? 21.512 12.408 8.071 1.00 76.44 721 GLY A CA 1
ATOM 5897 C C . GLY A 1 721 ? 20.823 11.329 8.924 1.00 76.44 721 GLY A C 1
ATOM 5898 O O . GLY A 1 721 ? 20.908 10.153 8.568 1.00 76.44 721 GLY A O 1
ATOM 5899 N N . TYR A 1 722 ? 20.121 11.667 10.016 1.00 87.69 722 TYR A N 1
ATOM 5900 C CA . TYR A 1 722 ? 19.387 10.679 10.829 1.00 87.69 722 TYR A CA 1
ATOM 5901 C C . TYR A 1 722 ? 18.295 11.285 11.723 1.00 87.69 722 TYR A C 1
ATOM 5903 O O . TYR A 1 722 ? 18.251 12.490 11.979 1.00 87.69 722 TYR A O 1
ATOM 5911 N N . ALA A 1 723 ? 17.395 10.436 12.213 1.00 87.81 723 ALA A N 1
ATOM 5912 C CA . ALA A 1 723 ? 16.337 10.822 13.137 1.00 87.81 723 ALA A CA 1
ATOM 5913 C C . ALA A 1 723 ? 16.151 9.775 14.239 1.00 87.81 723 ALA A C 1
ATOM 5915 O O . ALA A 1 723 ? 16.261 8.567 14.007 1.00 87.81 723 ALA A O 1
ATOM 5916 N N . ILE A 1 724 ? 15.856 10.262 15.443 1.00 90.69 724 ILE A N 1
ATOM 5917 C CA . ILE A 1 724 ? 15.588 9.443 16.623 1.00 90.69 724 ILE A CA 1
ATOM 5918 C C . ILE A 1 724 ? 14.138 9.647 17.038 1.00 90.69 724 ILE A C 1
ATOM 5920 O O . ILE A 1 724 ? 13.695 10.776 17.260 1.00 90.69 724 ILE A O 1
ATOM 5924 N N . TYR A 1 725 ? 13.419 8.538 17.158 1.00 90.12 725 TYR A N 1
ATOM 5925 C CA . TYR A 1 725 ? 12.009 8.487 17.505 1.00 90.12 725 TYR A CA 1
ATOM 5926 C C . TYR A 1 725 ? 11.856 7.851 18.880 1.00 90.12 725 TYR A C 1
ATOM 5928 O O . TYR A 1 725 ? 12.285 6.722 19.102 1.00 90.12 725 TYR A O 1
ATOM 5936 N N . PHE A 1 726 ? 11.222 8.564 19.804 1.00 89.12 726 PHE A N 1
ATOM 5937 C CA . PHE A 1 726 ? 10.909 8.063 21.138 1.00 89.12 726 PHE A CA 1
ATOM 5938 C C . PHE A 1 726 ? 9.420 7.773 21.236 1.00 89.12 726 PHE A C 1
ATOM 5940 O O . PHE A 1 726 ? 8.624 8.699 21.369 1.00 89.12 726 PHE A O 1
ATOM 5947 N N . SER A 1 727 ? 9.044 6.497 21.186 1.00 86.19 727 SER A N 1
ATOM 5948 C CA . SER A 1 727 ? 7.645 6.072 21.279 1.00 86.19 727 SER A CA 1
ATOM 5949 C C . SER A 1 727 ? 7.122 6.279 22.702 1.00 86.19 727 SER A C 1
ATOM 5951 O O . SER A 1 727 ? 7.711 5.772 23.667 1.00 86.19 727 SER A O 1
ATOM 5953 N N . VAL A 1 728 ? 6.024 7.027 22.843 1.00 79.00 728 VAL A N 1
ATOM 5954 C CA . VAL A 1 728 ? 5.448 7.415 24.138 1.00 79.00 728 VAL A CA 1
ATOM 5955 C C . VAL A 1 728 ? 4.110 6.722 24.392 1.00 79.00 728 VAL A C 1
ATOM 5957 O O . VAL A 1 728 ? 3.201 6.735 23.566 1.00 79.00 728 VAL A O 1
ATOM 5960 N N . ALA A 1 729 ? 3.951 6.180 25.599 1.00 76.00 729 ALA A N 1
ATOM 5961 C CA . ALA A 1 729 ? 2.671 5.719 26.121 1.00 76.00 729 ALA A CA 1
ATOM 5962 C C . ALA A 1 729 ? 2.520 6.105 27.600 1.00 76.00 729 ALA A C 1
ATOM 5964 O O . ALA A 1 729 ? 3.411 5.839 28.408 1.00 76.00 729 ALA A O 1
ATOM 5965 N N . ASP A 1 730 ? 1.370 6.695 27.943 1.00 79.50 730 ASP A N 1
ATOM 5966 C CA . ASP A 1 730 ? 0.993 7.096 29.307 1.00 79.50 730 ASP A CA 1
ATOM 5967 C C . ASP A 1 730 ? 2.017 8.029 29.990 1.00 79.50 730 ASP A C 1
ATOM 5969 O O . ASP A 1 730 ? 2.342 7.837 31.156 1.00 79.50 730 ASP A O 1
ATOM 5973 N N . ASP A 1 731 ? 2.554 9.016 29.260 1.00 78.00 731 ASP A N 1
ATOM 5974 C CA . ASP A 1 731 ? 3.631 9.932 29.694 1.00 78.00 731 ASP A CA 1
ATOM 5975 C C . ASP A 1 731 ? 4.992 9.265 29.980 1.00 78.00 731 ASP A C 1
ATOM 5977 O O . ASP A 1 731 ? 5.903 9.892 30.531 1.00 78.00 731 ASP A O 1
ATOM 5981 N N . PHE A 1 732 ? 5.176 8.013 29.547 1.00 80.62 732 PHE A N 1
ATOM 5982 C CA . PHE A 1 732 ? 6.454 7.304 29.581 1.00 80.62 732 PHE A CA 1
ATOM 5983 C C . PHE A 1 732 ? 6.947 6.970 28.175 1.00 80.62 732 PHE A C 1
ATOM 5985 O O . PHE A 1 732 ? 6.203 6.487 27.325 1.00 80.62 732 PHE A O 1
ATOM 5992 N N . VAL A 1 733 ? 8.243 7.147 27.962 1.00 81.88 733 VAL A N 1
ATOM 5993 C CA . VAL A 1 733 ? 8.975 6.650 26.802 1.00 81.88 733 VAL A CA 1
ATOM 5994 C C . VAL A 1 733 ? 9.146 5.144 26.956 1.00 81.88 733 VAL A C 1
ATOM 5996 O O . VAL A 1 733 ? 9.704 4.688 27.956 1.00 81.88 733 VAL A O 1
ATOM 5999 N N . LYS A 1 734 ? 8.655 4.380 25.979 1.00 84.38 734 LYS A N 1
ATOM 6000 C CA . LYS A 1 734 ? 8.680 2.906 25.981 1.00 84.38 734 LYS A CA 1
ATOM 6001 C C . LYS A 1 734 ? 9.801 2.318 25.134 1.00 84.38 734 LYS A C 1
ATOM 6003 O O . LYS A 1 734 ? 10.222 1.174 25.331 1.00 84.38 734 LYS A O 1
ATOM 6008 N N . ARG A 1 735 ? 10.256 3.086 24.151 1.00 87.38 735 ARG A N 1
ATOM 6009 C CA . ARG A 1 735 ? 11.195 2.628 23.136 1.00 87.38 735 ARG A CA 1
ATOM 6010 C C . ARG A 1 735 ? 11.842 3.824 22.459 1.00 87.38 735 ARG A C 1
ATOM 6012 O O . ARG A 1 735 ? 11.187 4.851 22.280 1.00 87.38 735 ARG A O 1
ATOM 6019 N N . VAL A 1 736 ? 13.100 3.656 22.076 1.00 90.12 736 VAL A N 1
ATOM 6020 C CA . VAL A 1 736 ? 13.788 4.537 21.135 1.00 90.12 736 VAL A CA 1
ATOM 6021 C C . VAL A 1 736 ? 14.087 3.768 19.858 1.00 90.12 736 VAL A C 1
ATOM 6023 O O . VAL A 1 736 ? 14.503 2.609 19.917 1.00 90.12 736 VAL A O 1
ATOM 6026 N N . ASP A 1 737 ? 13.894 4.423 18.725 1.00 89.81 737 ASP A N 1
ATOM 6027 C CA . ASP A 1 737 ? 14.229 3.926 17.400 1.00 89.81 737 ASP A CA 1
ATOM 6028 C C . ASP A 1 737 ? 15.137 4.941 16.701 1.00 89.81 737 ASP A C 1
ATOM 6030 O O . ASP A 1 737 ? 14.823 6.131 16.645 1.00 89.81 737 ASP A O 1
ATOM 6034 N N . MET A 1 738 ? 16.253 4.471 16.150 1.00 90.56 738 MET A N 1
ATOM 6035 C CA . MET A 1 738 ? 17.170 5.276 15.350 1.00 90.56 738 MET A CA 1
ATOM 6036 C C . MET A 1 738 ? 17.078 4.872 13.879 1.00 90.56 738 MET A C 1
ATOM 6038 O O . MET A 1 738 ? 17.244 3.696 13.537 1.00 90.56 738 MET A O 1
ATOM 6042 N N . TYR A 1 739 ? 16.849 5.865 13.021 1.00 85.19 739 TYR A N 1
ATOM 6043 C CA . TYR A 1 739 ? 16.763 5.721 11.571 1.00 85.19 739 TYR A CA 1
ATOM 6044 C C . TYR A 1 739 ? 17.809 6.585 10.897 1.00 85.19 739 TYR A C 1
ATOM 6046 O O . TYR A 1 739 ? 18.032 7.725 11.297 1.00 85.19 739 TYR A O 1
ATOM 6054 N N . LYS A 1 740 ? 18.380 6.070 9.813 1.00 83.25 740 LYS A N 1
ATOM 6055 C CA . LYS A 1 740 ? 19.146 6.883 8.877 1.00 83.25 740 LYS A CA 1
ATOM 6056 C C . LYS A 1 740 ? 18.159 7.629 7.976 1.00 83.25 740 LYS A C 1
ATOM 6058 O O . LYS A 1 740 ? 17.289 6.993 7.386 1.00 83.25 740 LYS A O 1
ATOM 6063 N N . SER A 1 741 ? 18.270 8.951 7.918 1.00 71.31 741 SER A N 1
ATOM 6064 C CA . SER A 1 741 ? 17.493 9.772 6.987 1.00 71.31 741 SER A CA 1
ATOM 6065 C C . SER A 1 741 ? 18.140 9.637 5.610 1.00 71.31 741 SER A C 1
ATOM 6067 O O . SER A 1 741 ? 19.369 9.700 5.525 1.00 71.31 741 SER A O 1
ATOM 6069 N N . GLU A 1 742 ? 17.343 9.395 4.569 1.00 50.25 742 GLU A N 1
ATOM 6070 C CA . GLU A 1 742 ? 17.829 9.382 3.179 1.00 50.25 742 GLU A CA 1
ATOM 6071 C C . GLU A 1 742 ? 18.162 10.786 2.670 1.00 50.25 742 GLU A C 1
ATOM 6073 O O . GLU A 1 742 ? 17.431 11.742 3.032 1.00 50.25 742 GLU A O 1
#

Secondary structure (DSSP, 8-state):
--SS---SS---HHHHHHHHHHHHHHHS-HHHHHHHHHHHHHHHHHHHHHHHHHHHHHHHHHIIIIIHHHHS-SSHHHHHHHHHHHHHHT-HHHHHHHHHHHTT-TTHHHHHHHHHHHHTTSTTGGGGGG-PPPSSHHHHHHHHHHGGGHHHHHHHHHHHHHHHHHHHHHHHHHHHS-HHHHHHHHHHHHHHHTT--S-TTSHHHHGGGS-HHHHHHHHHHHHHHHHHHHHHHHHHHHHHHHHHHHHHHHHHHHHHHHHHHHHHHHTTTEEEEEEETTTTEEEEEE-HHHHHHHHHHHHHHHHHHHHHHHTT-HHHHHHHHHHHHHHHHH-HHHH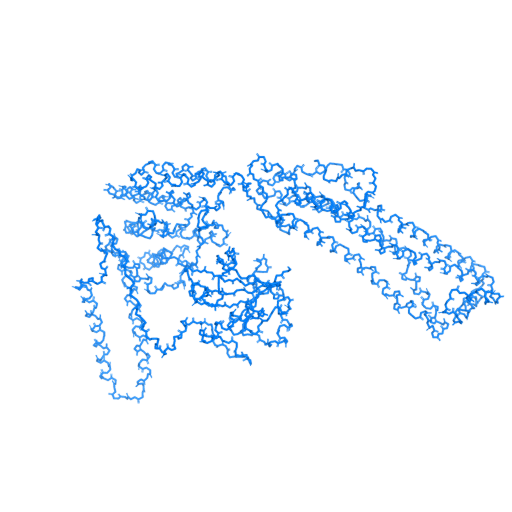T-B-STT-BHHHHHHHHHHHHHHHHHHHHHHH-HHHHHHHHHHHHHH--SPPPHHHHHHTT---HHHHHHHHHHHHTT-HHHHHHHHHHHHHHHHHHHTT-PPTT---SS--HHHHHHHHHHHHHHHHH----HHHHHHTT----HHHHHHHHHHHHHHH-S-HHHHHHHHHHHHHHHHHHHHHHHHHHHHTTT-GGGHHHHHHHHHHHHHHHHHHHHHTTT-----PPP----------------------------S-------S--S------SHHHHHHHHHHHHHHSEETTEETTTTT-BHHHHHHHH-S-SEEE--S-TTTTPPEEEEETTEEEEEETTEEEEEEEEEEEEHHHHHHHH-S-SEEEE-SSSEEEEEEETTEEEEEEEETTEEEEEEEEE--

Radius of gyration: 39.91 Å; chains: 1; bounding box: 93×70×123 Å

Sequence (742 aa):
MSYIKEKEQADNPVELYLETKKQLYEQLTHNVAEEIESFVERVGEALFQKIHESIEKRNKMLEEEVFKPLQNPDNKEMYSQYITRFFQLTQVGEIRDELKRILSFPYLGKVYYEFLEEISKNQHGHLFKKLYFTGNVFEGLKKRMNLSMDTTIKNFQNYYEAYGQYTELLRDIQSRLPGKKFVQLVSQIMASLIMGFGGSFLVKGLAKLLDPDALKIVNAQENVRQMWDKYNEQLKVDLEQLKTHYKYVQLSLYGGAFVTVNKQLKKSGIEFQKLYLQDNVYKLQLIKGEQGQVVTWAIETISHIQSLLQKKEIDKAVQVSNQFYQHVSKYPIMERTIIKNGKSIKYYANLLKFAALMCKSLELYEKEKDTFITFTAELFKQLPMVVHDHDLRNLGLMTKIEFTMKFLHHGLKENQKLNLILDYEMRMVKRKDEHDLYPGEELKEFSSSQYLAILLARFMKSKRQKVNSFYRISQNEEVPFAVMISLKRLYKKTQGWDSFYKYLLACTTNERLSKTFNKVKGVLQVIKKDKRIYIPLGMGILMLFGISGMYLMKEDSNSAWHGEKIVWRSNGEKSSSQENTTLAKESDADKSIPSISVNDSAGSSYNFKVKTKQELKQVLETALIDGNLGPFGLNVIGQEQSAVKQEFGTPDALQEAKCTACDAANTVTYGDYNLDMFPSKVKKIWLHMNIPVNELKSWLGEPYGIEEGIDSDALVYRKEGYAIYFSVADDFVKRVDMYKSE